Protein AF-A0A9P1BGG0-F1 (afdb_monomer_lite)

Organism: NCBI:txid2562237

Sequence (472 aa):
MGNLRSVQKAFEKIGHEAIVTNEASQIAGASKVILPGVGAFEDAMQELRRRDLVGPILETVESGKPMLGICLGLQLLFDVSYEDGKHEGLGVLSGEVVKFEVPEQFKVPHMGWNQVEIQGDVPLLKGLENETYFYFVHSYYVVPEDESVIATTTTYHKPFTSMIRRGNLYATQFHPEKSQRDGLKLLENFAALEAAGLLFKRLSKILACALALWQTSLFNFFSLIGVPCTMHIWPAIDLRDGRCVRLVQGDYGRETVFGDNPADMARRWVDEGATHLHLVDLDGARDGHLTNLESVRAIRKAVDVTVQLGGGIRDRDSIAQLLDLGLQRVILGTKALKEPEWFREVCREFPNQIVLGIDARDGFVATEGWLETSNRSAVEVAKENAAEPIAGIIYTDIATDGMLAGPNLAAMSEMQRAVDVPVIASGGVTTLEDIKQLAAVPMDGCIIGRALYDNKMKLSEALAVAREAAAS

Foldseek 3Di:
DDDPVLLQVLCVVLVHHDDDDLDLVVLVVDQEEEAEDDDDLQVVQVVCVVSVNLVSVVVCVVQLRQYEQEASRVQLLEQWEPGVHTDGHSNNFYWYKAFDDDPPVADPPPFAWFFKAFDPDDLLQVPPDHGQIFTAGHGIAIDGPDCVQQGIWTDDPHIGRQWGDDRSYIYGNTQLSRGPPSSSSSVSSSVPDHRPVVVVVVVVVVVVVVVPDDDDDDDDDPDDPDQLQLAAEAEEFEDDPQFGWDAQLLDPVRIDTLGNALLVVLVVLVVLPHQEYEYEDSVLQQPQADDNVVSLLSNLVNDDHAYEYEGNDQDPVRLVVSVVSPHQAYEDEQNCLVPVVVVLVSCVVVALRYEYEAEDEPQFGAHSSRPDTDPHGSLVVLLVCLPGRYVAYEYADSVQANVLAAFPLVSLLSNCVSHPHAYEYEGNDADLVSLLSSSVRSHNYYYDYPNCSVPSDRSNSNSVSSRVSSVD

pLDDT: mean 87.98, std 16.54, range [24.81, 98.75]

Radius of gyration: 26.18 Å; chains: 1; bounding box: 71×62×67 Å

Structure (mmCIF, N/CA/C/O backbone):
data_AF-A0A9P1BGG0-F1
#
_entry.id   AF-A0A9P1BGG0-F1
#
loop_
_atom_site.group_PDB
_atom_site.id
_atom_site.type_symbol
_atom_site.label_atom_id
_atom_site.label_alt_id
_atom_site.label_comp_id
_atom_site.label_asym_id
_atom_site.label_entity_id
_atom_site.label_seq_id
_atom_site.pdbx_PDB_ins_code
_atom_site.Cartn_x
_atom_site.Cartn_y
_atom_site.Cartn_z
_atom_site.occupancy
_atom_site.B_iso_or_equiv
_atom_site.auth_seq_id
_atom_site.auth_comp_id
_atom_site.auth_asym_id
_atom_site.auth_atom_id
_atom_site.pdbx_PDB_model_num
ATOM 1 N N . MET A 1 1 ? -24.405 4.433 -5.306 1.00 59.06 1 MET A N 1
ATOM 2 C CA . MET A 1 1 ? -23.153 5.014 -4.768 1.00 59.06 1 MET A CA 1
ATOM 3 C C . MET A 1 1 ? -21.954 4.320 -5.401 1.00 59.06 1 MET A C 1
ATOM 5 O O . MET A 1 1 ? -21.927 3.093 -5.418 1.00 59.06 1 MET A O 1
ATOM 9 N N . GLY A 1 2 ? -21.005 5.077 -5.961 1.00 60.12 2 GLY A N 1
ATOM 10 C CA . GLY A 1 2 ? -19.753 4.528 -6.507 1.00 60.12 2 GLY A CA 1
ATOM 11 C C . GLY A 1 2 ? -18.607 4.473 -5.484 1.00 60.12 2 GLY A C 1
ATOM 12 O O . GLY A 1 2 ? -18.791 4.808 -4.319 1.00 60.12 2 GLY A O 1
ATOM 13 N N . ASN A 1 3 ? -17.404 4.099 -5.939 1.00 70.06 3 ASN A N 1
ATOM 14 C CA . ASN A 1 3 ? -16.131 4.175 -5.193 1.00 70.06 3 ASN A CA 1
ATOM 15 C C . ASN A 1 3 ? -15.987 3.273 -3.940 1.00 70.06 3 ASN A C 1
ATOM 17 O O . ASN A 1 3 ? -15.011 3.385 -3.203 1.00 70.06 3 ASN A O 1
ATOM 21 N N . LEU A 1 4 ? -16.903 2.320 -3.742 1.00 85.44 4 LEU A N 1
ATOM 22 C CA . LEU A 1 4 ? -16.881 1.354 -2.630 1.00 85.44 4 LEU A CA 1
ATOM 23 C C . LEU A 1 4 ? -15.582 0.537 -2.579 1.00 85.44 4 LEU A C 1
ATOM 25 O O . LEU A 1 4 ? -14.990 0.354 -1.520 1.00 85.44 4 LEU A O 1
ATOM 29 N N . ARG A 1 5 ? -15.113 0.086 -3.749 1.00 86.00 5 ARG A N 1
ATOM 30 C CA . ARG A 1 5 ? -13.937 -0.783 -3.863 1.00 86.00 5 ARG A CA 1
ATOM 31 C C . ARG A 1 5 ? -12.637 -0.076 -3.484 1.00 86.00 5 ARG A C 1
ATOM 33 O O . ARG A 1 5 ? -11.769 -0.717 -2.912 1.00 86.00 5 ARG A O 1
ATOM 40 N N . SER A 1 6 ? -12.501 1.218 -3.773 1.00 88.69 6 SER A N 1
ATOM 41 C CA . SER A 1 6 ? -11.302 1.988 -3.408 1.00 88.69 6 SER A CA 1
ATOM 42 C C . SER A 1 6 ? -11.181 2.123 -1.895 1.00 88.69 6 SER A C 1
ATOM 44 O O . SER A 1 6 ? -10.108 1.916 -1.343 1.00 88.69 6 SER A O 1
ATOM 46 N N . VAL A 1 7 ? -12.300 2.402 -1.220 1.00 93.44 7 VAL A N 1
ATOM 47 C CA . VAL A 1 7 ? -12.353 2.481 0.244 1.00 93.44 7 VAL A CA 1
ATOM 48 C C . VAL A 1 7 ? -12.085 1.108 0.858 1.00 93.44 7 VAL A C 1
ATOM 50 O O . VAL A 1 7 ? -11.233 0.996 1.731 1.00 93.44 7 VAL A O 1
ATOM 53 N N . GLN A 1 8 ? -12.734 0.054 0.352 1.00 93.94 8 GLN A N 1
ATOM 54 C CA . GLN A 1 8 ? -12.480 -1.323 0.785 1.00 93.94 8 GLN A CA 1
ATOM 55 C C . GLN A 1 8 ? -10.992 -1.683 0.665 1.00 93.94 8 GLN A C 1
ATOM 57 O O . GLN A 1 8 ? -10.371 -2.084 1.645 1.00 93.94 8 GLN A O 1
ATOM 62 N N . LYS A 1 9 ? -10.398 -1.452 -0.512 1.00 90.31 9 LYS A N 1
ATOM 63 C CA . LYS A 1 9 ? -8.980 -1.720 -0.778 1.00 90.31 9 LYS A CA 1
ATOM 64 C C . LYS A 1 9 ? -8.048 -0.879 0.090 1.00 90.31 9 LYS A C 1
ATOM 66 O O . LYS A 1 9 ? -6.979 -1.356 0.450 1.00 90.31 9 LYS A O 1
ATOM 71 N N . ALA A 1 10 ? -8.434 0.346 0.442 1.00 92.75 10 ALA A N 1
ATOM 72 C CA . ALA A 1 10 ? -7.648 1.172 1.347 1.00 92.75 10 ALA A CA 1
ATOM 73 C C . ALA A 1 10 ? -7.601 0.581 2.763 1.00 92.75 10 ALA A C 1
ATOM 75 O O . ALA A 1 10 ? -6.522 0.552 3.342 1.00 92.75 10 ALA A O 1
ATOM 76 N N . PHE A 1 11 ? -8.714 0.043 3.278 1.00 93.38 11 PHE A N 1
ATOM 77 C CA . PHE A 1 11 ? -8.737 -0.671 4.564 1.00 93.38 11 PHE A CA 1
ATOM 78 C C . PHE A 1 11 ? -7.991 -2.006 4.514 1.00 93.38 11 PHE A C 1
ATOM 80 O O . PHE A 1 11 ? -7.206 -2.295 5.415 1.00 93.38 11 PHE A O 1
ATOM 87 N N . GLU A 1 12 ? -8.150 -2.773 3.434 1.00 90.38 12 GLU A N 1
ATOM 88 C CA . GLU A 1 12 ? -7.375 -4.003 3.224 1.00 90.38 12 GLU A CA 1
ATOM 89 C C . GLU A 1 12 ? -5.866 -3.708 3.210 1.00 90.38 12 GLU A C 1
ATOM 91 O O . GLU A 1 12 ? -5.085 -4.423 3.836 1.00 90.38 12 GLU A O 1
ATOM 96 N N . LYS A 1 13 ? -5.456 -2.603 2.570 1.00 87.25 13 LYS A N 1
ATOM 97 C CA . LYS A 1 13 ? -4.058 -2.154 2.513 1.00 87.25 13 LYS A CA 1
ATOM 98 C C . LYS A 1 13 ? -3.472 -1.828 3.889 1.00 87.25 13 LYS A C 1
ATOM 100 O O . LYS A 1 13 ? -2.283 -2.051 4.089 1.00 87.25 13 LYS A O 1
ATOM 105 N N . ILE A 1 14 ? -4.278 -1.324 4.822 1.00 91.50 14 ILE A N 1
ATOM 106 C CA . ILE A 1 14 ? -3.853 -1.033 6.204 1.00 91.50 14 ILE A CA 1
ATOM 107 C C . ILE A 1 14 ? -4.127 -2.206 7.161 1.00 91.50 14 ILE A C 1
ATOM 109 O O . ILE A 1 14 ? -4.128 -2.029 8.375 1.00 91.50 14 ILE A O 1
ATOM 113 N N . GLY A 1 15 ? -4.361 -3.413 6.629 1.00 91.44 15 GLY A N 1
ATOM 114 C CA . GLY A 1 15 ? -4.459 -4.645 7.416 1.00 91.44 15 GLY A CA 1
ATOM 115 C C . GLY A 1 15 ? -5.816 -4.887 8.078 1.00 91.44 15 GLY A C 1
ATOM 116 O O . GLY A 1 15 ? -5.904 -5.681 9.015 1.00 91.44 15 GLY A O 1
ATOM 117 N N . HIS A 1 16 ? -6.875 -4.225 7.611 1.00 90.81 16 HIS A N 1
ATOM 118 C CA . HIS A 1 16 ? -8.222 -4.372 8.151 1.00 90.81 16 HIS A CA 1
ATOM 119 C C . HIS A 1 16 ? -9.175 -4.992 7.127 1.00 90.81 16 HIS A C 1
ATOM 121 O O . HIS A 1 16 ? -9.277 -4.540 5.989 1.00 90.81 16 HIS A O 1
ATOM 127 N N . GLU A 1 17 ? -9.921 -6.013 7.551 1.00 89.94 17 GLU A N 1
ATOM 128 C CA . GLU A 1 17 ? -11.008 -6.568 6.747 1.00 89.94 17 GLU A CA 1
ATOM 129 C C . GLU A 1 17 ? -12.118 -5.522 6.580 1.00 89.94 17 GLU A C 1
ATOM 131 O O . GLU A 1 17 ? -12.617 -4.956 7.557 1.00 89.94 17 GLU A O 1
ATOM 136 N N . ALA A 1 18 ? -12.516 -5.278 5.332 1.00 93.12 18 ALA A N 1
ATOM 137 C CA . ALA A 1 18 ? -13.621 -4.397 4.991 1.00 93.12 18 ALA A CA 1
ATOM 138 C C . ALA A 1 18 ? -14.639 -5.153 4.134 1.00 93.12 18 ALA A C 1
ATOM 140 O O . ALA A 1 18 ? -14.326 -5.658 3.055 1.00 93.12 18 ALA A O 1
ATOM 141 N N . ILE A 1 19 ? -15.880 -5.206 4.614 1.00 94.75 19 ILE A N 1
ATOM 142 C CA . ILE A 1 19 ? -16.985 -5.887 3.939 1.00 94.75 19 ILE A CA 1
ATOM 143 C C . ILE A 1 19 ? -17.879 -4.827 3.298 1.00 94.75 19 ILE A C 1
ATOM 145 O O . ILE A 1 19 ? -18.441 -3.974 3.986 1.00 94.75 19 ILE A O 1
ATOM 149 N N . VAL A 1 20 ? -18.033 -4.890 1.975 1.00 94.81 20 VAL A N 1
ATOM 150 C CA . VAL A 1 20 ? -19.034 -4.091 1.260 1.00 94.81 20 VAL A CA 1
ATOM 151 C C . VAL A 1 20 ? -20.377 -4.801 1.374 1.00 94.81 20 VAL A C 1
ATOM 153 O O . VAL A 1 20 ? -20.523 -5.923 0.895 1.00 94.81 20 VAL A O 1
ATOM 156 N N . THR A 1 21 ? -21.357 -4.148 1.994 1.00 93.88 21 THR A N 1
ATOM 157 C CA . THR A 1 21 ? -22.664 -4.747 2.271 1.00 93.88 21 THR A CA 1
ATOM 158 C C . THR A 1 21 ? -23.818 -3.783 2.010 1.00 93.88 21 THR A C 1
ATOM 160 O O . THR A 1 21 ? -23.676 -2.564 2.090 1.00 93.88 21 THR A O 1
ATOM 163 N N . ASN A 1 22 ? -24.974 -4.356 1.689 1.00 91.88 22 ASN A N 1
ATOM 164 C CA . ASN A 1 22 ? -26.286 -3.719 1.687 1.00 91.88 22 ASN A CA 1
ATOM 165 C C . ASN A 1 22 ? -27.268 -4.436 2.635 1.00 91.88 22 ASN A C 1
ATOM 167 O O . ASN A 1 22 ? -28.476 -4.287 2.471 1.00 91.88 22 ASN A O 1
ATOM 171 N N . GLU A 1 23 ? -26.765 -5.225 3.586 1.00 94.19 23 GLU A N 1
ATOM 172 C CA . GLU A 1 23 ? -27.562 -5.970 4.559 1.00 94.19 23 GLU A CA 1
ATOM 173 C C . GLU A 1 23 ? -27.550 -5.271 5.926 1.00 94.19 23 GLU A C 1
ATOM 175 O O . GLU A 1 23 ? -26.500 -5.097 6.549 1.00 94.19 23 GLU A O 1
ATOM 180 N N . ALA A 1 24 ? -28.735 -4.921 6.436 1.00 90.62 24 ALA A N 1
ATOM 181 C CA . ALA A 1 24 ? -28.901 -4.265 7.736 1.00 90.62 24 ALA A CA 1
ATOM 182 C C . ALA A 1 24 ? -28.260 -5.050 8.898 1.00 90.62 24 ALA A C 1
ATOM 184 O O . ALA A 1 24 ? -27.624 -4.467 9.775 1.00 90.62 24 ALA A O 1
ATOM 185 N N . SER A 1 25 ? -28.369 -6.382 8.882 1.00 91.06 25 SER A N 1
ATOM 186 C CA . SER A 1 25 ? -27.780 -7.274 9.891 1.00 91.06 25 SER A CA 1
ATOM 187 C C . SER A 1 25 ? -26.252 -7.183 9.940 1.00 91.06 25 SER A C 1
ATOM 189 O O . SER A 1 25 ? -25.670 -7.176 11.027 1.00 91.06 25 SER A O 1
ATOM 191 N N . GLN A 1 26 ? -25.595 -7.078 8.782 1.00 93.00 26 GLN A N 1
ATOM 192 C CA . GLN A 1 26 ? -24.141 -6.945 8.703 1.00 93.00 26 GLN A CA 1
ATOM 193 C C . GLN A 1 26 ? -23.685 -5.566 9.193 1.00 93.00 26 GLN A C 1
ATOM 195 O O . GLN A 1 26 ? -22.709 -5.481 9.938 1.00 93.00 26 GLN A O 1
ATOM 200 N N . ILE A 1 27 ? -24.429 -4.501 8.871 1.00 93.50 27 ILE A N 1
ATOM 201 C CA . ILE A 1 27 ? -24.170 -3.144 9.389 1.00 93.50 27 ILE A CA 1
ATOM 202 C C . ILE A 1 27 ? -24.304 -3.119 10.919 1.00 93.50 27 ILE A C 1
ATOM 204 O O . ILE A 1 27 ? -23.426 -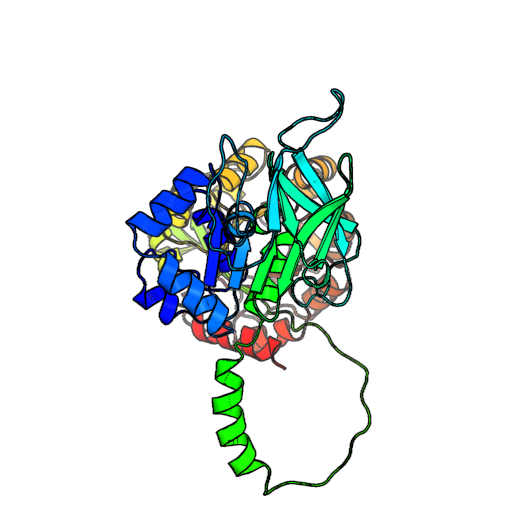2.609 11.625 1.00 93.50 27 ILE A O 1
ATOM 208 N N . ALA A 1 28 ? -25.364 -3.731 11.451 1.00 88.06 28 ALA A N 1
ATOM 209 C CA . ALA A 1 28 ? -25.591 -3.835 12.888 1.00 88.06 28 ALA A CA 1
ATOM 210 C C . ALA A 1 28 ? -24.469 -4.619 13.593 1.00 88.06 28 ALA A C 1
ATOM 212 O O . ALA A 1 28 ? -23.990 -4.190 14.647 1.00 88.06 28 ALA A O 1
ATOM 213 N N . GLY A 1 29 ? -23.996 -5.715 12.990 1.00 90.31 29 GLY A N 1
ATOM 214 C CA . GLY A 1 29 ? -22.916 -6.553 13.520 1.00 90.31 29 GLY A CA 1
ATOM 215 C C . GLY A 1 29 ? -21.503 -5.971 13.381 1.00 90.31 29 GLY A C 1
ATOM 216 O O . GLY A 1 29 ? -20.601 -6.398 14.101 1.00 90.31 29 GLY A O 1
ATOM 217 N N . ALA A 1 30 ? -21.294 -4.994 12.494 1.00 94.06 30 ALA A N 1
ATOM 218 C CA . ALA A 1 30 ? -19.974 -4.421 12.245 1.00 94.06 30 ALA A CA 1
ATOM 219 C C . ALA A 1 30 ? -19.423 -3.672 13.471 1.00 94.06 30 ALA A C 1
ATOM 221 O O . ALA A 1 30 ? -20.166 -3.013 14.201 1.00 94.06 30 ALA A O 1
ATOM 222 N N . SER A 1 31 ? -18.106 -3.727 13.682 1.00 93.00 31 SER A N 1
ATOM 223 C CA . SER A 1 31 ? -17.429 -2.990 14.761 1.00 93.00 31 SER A CA 1
ATOM 224 C C . SER A 1 31 ? -17.292 -1.493 14.465 1.00 93.00 31 SER A C 1
ATOM 226 O O . SER A 1 31 ? -17.242 -0.682 15.391 1.00 93.00 31 SER A O 1
ATOM 228 N N . LYS A 1 32 ? -17.242 -1.140 13.178 1.00 96.19 32 LYS A N 1
ATOM 229 C CA . LYS A 1 32 ? -17.175 0.215 12.626 1.00 96.19 32 LYS A CA 1
ATOM 230 C C . LYS A 1 32 ? -17.948 0.240 11.313 1.00 96.19 32 LYS A C 1
ATOM 232 O O . LYS A 1 32 ? -18.015 -0.781 10.631 1.00 96.19 32 LYS A O 1
ATOM 237 N N . VAL A 1 33 ? -18.517 1.386 10.959 1.00 97.31 33 VAL A N 1
ATOM 238 C CA . VAL A 1 33 ? -19.293 1.541 9.720 1.00 97.31 33 VAL A CA 1
ATOM 239 C C . VAL A 1 33 ? -18.732 2.689 8.904 1.00 97.31 33 VAL A C 1
ATOM 241 O O . VAL A 1 33 ? -18.331 3.719 9.438 1.00 97.31 33 VAL A O 1
ATOM 244 N N . ILE A 1 34 ? -18.701 2.514 7.591 1.00 97.56 34 ILE A N 1
ATOM 245 C CA . ILE A 1 34 ? -18.269 3.551 6.664 1.00 97.56 34 ILE A CA 1
ATOM 246 C C . ILE A 1 34 ? -19.426 3.789 5.709 1.00 97.56 34 ILE A C 1
ATOM 248 O O . ILE A 1 34 ? -19.945 2.842 5.120 1.00 97.56 34 ILE A O 1
ATOM 252 N N . LEU A 1 35 ? -19.816 5.051 5.555 1.00 96.81 35 LEU A N 1
ATOM 253 C CA . LEU A 1 35 ? -20.754 5.506 4.540 1.00 96.81 35 LEU A CA 1
ATOM 254 C C . LEU A 1 35 ? -19.956 6.246 3.461 1.00 96.81 35 LEU A C 1
ATOM 256 O O . LEU A 1 35 ? -19.772 7.458 3.550 1.00 96.81 35 LEU A O 1
ATOM 260 N N . PRO A 1 36 ? -19.402 5.544 2.464 1.00 93.81 36 PRO A N 1
ATOM 261 C CA . PRO A 1 36 ? -18.744 6.193 1.342 1.00 93.81 36 PRO A CA 1
ATOM 262 C C . PRO A 1 36 ? -19.756 6.564 0.256 1.00 93.81 36 PRO A C 1
ATOM 264 O O . PRO A 1 36 ? -20.757 5.874 0.053 1.00 93.81 36 PRO A O 1
ATOM 267 N N . GLY A 1 37 ? -19.456 7.593 -0.534 1.00 84.62 37 GLY A N 1
ATOM 268 C CA . GLY A 1 37 ? -20.216 7.817 -1.754 1.00 84.62 37 GLY A CA 1
ATOM 269 C C . GLY A 1 37 ? -19.571 8.790 -2.730 1.00 84.62 37 GLY A C 1
ATOM 270 O O . GLY A 1 37 ? -18.868 9.724 -2.355 1.00 84.62 37 GLY A O 1
ATOM 271 N N . VAL A 1 38 ? -19.862 8.547 -4.005 1.00 82.25 38 VAL A N 1
ATOM 272 C CA . VAL A 1 38 ? -19.695 9.482 -5.122 1.00 82.25 38 VAL A CA 1
ATOM 273 C C . VAL A 1 38 ? -20.960 9.420 -5.976 1.00 82.25 38 VAL A C 1
ATOM 275 O O . VAL A 1 38 ? -21.599 8.358 -6.037 1.00 82.25 38 VAL A O 1
ATOM 278 N N . GLY A 1 39 ? -21.280 10.521 -6.649 1.00 85.19 39 GLY A N 1
ATOM 279 C CA . GLY A 1 39 ? -22.485 10.676 -7.467 1.00 85.19 39 GLY A CA 1
ATOM 280 C C . GLY A 1 39 ? -23.428 11.734 -6.898 1.00 85.19 39 GLY A C 1
ATOM 281 O O . GLY A 1 39 ? -23.030 12.472 -6.001 1.00 85.19 39 GLY A O 1
ATOM 282 N N . ALA A 1 40 ? -24.649 11.778 -7.430 1.00 91.19 40 ALA A N 1
ATOM 283 C CA . ALA A 1 40 ? -25.663 12.751 -7.044 1.00 91.19 40 ALA A CA 1
ATOM 284 C C . ALA A 1 40 ? -26.311 12.419 -5.688 1.00 91.19 40 ALA A C 1
ATOM 286 O O . ALA A 1 40 ? -26.548 11.250 -5.353 1.00 91.19 40 ALA A O 1
ATOM 287 N N . PHE A 1 41 ? -26.627 13.462 -4.928 1.00 95.69 41 PHE A N 1
ATOM 288 C CA . PHE A 1 41 ? -27.236 13.408 -3.606 1.00 95.69 41 PHE A CA 1
ATOM 289 C C . PHE A 1 41 ? -28.611 12.751 -3.618 1.00 95.69 41 PHE A C 1
ATOM 291 O O . PHE A 1 41 ? -28.860 11.838 -2.825 1.00 95.69 41 PHE A O 1
ATOM 298 N N . GLU A 1 42 ? -29.491 13.174 -4.527 1.00 95.56 42 GLU A N 1
ATOM 299 C CA . GLU A 1 42 ? -30.841 12.623 -4.624 1.00 95.56 42 GLU A CA 1
ATOM 300 C C . GLU A 1 42 ? -30.810 11.116 -4.903 1.00 95.56 42 GLU A C 1
ATOM 302 O O . GLU A 1 42 ? -31.401 10.342 -4.147 1.00 95.56 42 GLU A O 1
ATOM 307 N N . ASP A 1 43 ? -30.069 10.693 -5.931 1.00 94.12 43 ASP A N 1
ATOM 308 C CA . ASP A 1 43 ? -29.939 9.283 -6.315 1.00 94.12 43 ASP A CA 1
ATOM 309 C C . ASP A 1 43 ? -29.435 8.424 -5.149 1.00 94.12 43 ASP A C 1
ATOM 311 O O . ASP A 1 43 ? -29.902 7.305 -4.919 1.00 94.12 43 ASP A O 1
ATOM 315 N N . ALA A 1 44 ? -28.472 8.945 -4.385 1.00 95.00 44 ALA A N 1
ATOM 316 C CA . ALA A 1 44 ? -27.925 8.259 -3.227 1.00 95.00 44 ALA A CA 1
ATOM 317 C C . ALA A 1 44 ? -28.951 8.119 -2.092 1.00 95.00 44 ALA A C 1
ATOM 319 O O . ALA A 1 44 ? -29.091 7.020 -1.548 1.00 95.00 44 ALA A O 1
ATOM 320 N N . MET A 1 45 ? -29.701 9.177 -1.767 1.00 96.81 45 MET A N 1
ATOM 321 C CA . MET A 1 45 ? -30.772 9.116 -0.763 1.00 96.81 45 MET A CA 1
ATOM 322 C C . MET A 1 45 ? -31.920 8.200 -1.191 1.00 96.81 45 MET A C 1
ATOM 324 O O . MET A 1 45 ? -32.414 7.412 -0.379 1.00 96.81 45 MET A O 1
ATOM 328 N N . GLN A 1 46 ? -32.334 8.258 -2.460 1.00 95.38 46 GLN A N 1
ATOM 329 C CA . GLN A 1 46 ? -33.350 7.358 -3.005 1.00 95.38 46 GLN A CA 1
ATOM 330 C C . GLN A 1 46 ? -32.895 5.898 -2.910 1.00 95.38 46 GLN A C 1
ATOM 332 O O . GLN A 1 46 ? -33.669 5.042 -2.482 1.00 95.38 46 GLN A O 1
ATOM 337 N N . GLU A 1 47 ? -31.630 5.610 -3.223 1.00 94.75 47 GLU A N 1
ATOM 338 C CA . GLU A 1 47 ? -31.091 4.254 -3.146 1.00 94.75 47 GLU A CA 1
ATOM 339 C C . GLU A 1 47 ? -30.975 3.743 -1.701 1.00 94.75 47 GLU A C 1
ATOM 341 O O . GLU A 1 47 ? -31.275 2.573 -1.449 1.00 94.75 47 GLU A O 1
ATOM 346 N N . LEU A 1 48 ? -30.606 4.600 -0.738 1.00 95.44 48 LEU A N 1
ATOM 347 C CA . LEU A 1 48 ? -30.619 4.245 0.688 1.00 95.44 48 LEU A CA 1
ATOM 348 C C . LEU A 1 48 ? -32.027 3.898 1.173 1.00 95.44 48 LEU A C 1
ATOM 350 O O . LEU A 1 48 ? -32.203 2.890 1.855 1.00 95.44 48 LEU A O 1
ATOM 354 N N . ARG A 1 49 ? -33.031 4.699 0.794 1.00 95.62 49 ARG A N 1
ATOM 355 C CA . ARG A 1 49 ? -34.441 4.443 1.128 1.00 95.62 49 ARG A CA 1
ATOM 356 C C . ARG A 1 49 ? -34.939 3.159 0.467 1.00 95.62 49 ARG A C 1
ATOM 358 O O . ARG A 1 49 ? -35.542 2.323 1.129 1.00 95.62 49 ARG A O 1
ATOM 365 N N . ARG A 1 50 ? -34.632 2.957 -0.818 1.00 96.06 50 ARG A N 1
ATOM 366 C CA . ARG A 1 50 ? -35.039 1.769 -1.586 1.00 96.06 50 ARG A CA 1
ATOM 367 C C . ARG A 1 50 ? -34.469 0.471 -1.010 1.00 96.06 50 ARG A C 1
ATOM 369 O O . ARG A 1 50 ? -35.107 -0.572 -1.128 1.00 96.06 50 ARG A O 1
ATOM 376 N N . ARG A 1 51 ? -33.268 0.522 -0.429 1.00 93.38 51 ARG A N 1
ATOM 377 C CA . ARG A 1 51 ? -32.599 -0.627 0.204 1.00 93.38 51 ARG A CA 1
ATOM 378 C C . ARG A 1 51 ? -32.869 -0.756 1.702 1.00 93.38 51 ARG A C 1
ATOM 380 O O . ARG A 1 51 ? -32.293 -1.647 2.313 1.00 93.38 51 ARG A O 1
ATOM 387 N N . ASP A 1 52 ? -33.699 0.116 2.271 1.00 94.81 52 ASP A N 1
ATOM 388 C CA . ASP A 1 52 ? -33.991 0.157 3.707 1.00 94.81 52 ASP A CA 1
ATOM 389 C C . ASP A 1 52 ? -32.730 0.307 4.585 1.00 94.81 52 ASP A C 1
ATOM 391 O O . ASP A 1 52 ? -32.568 -0.310 5.634 1.00 94.81 52 ASP A O 1
ATOM 395 N N . LEU A 1 53 ? -31.782 1.129 4.121 1.00 96.19 53 LEU A N 1
ATOM 396 C CA . LEU A 1 53 ? -30.496 1.358 4.791 1.00 96.19 53 LEU A CA 1
ATOM 397 C C . LEU A 1 53 ? -30.477 2.617 5.664 1.00 96.19 53 LEU A C 1
ATOM 399 O O . LEU A 1 53 ? -29.534 2.802 6.429 1.00 96.19 53 LEU A O 1
ATOM 403 N N . VAL A 1 54 ? -31.510 3.463 5.593 1.00 97.25 54 VAL A N 1
ATOM 404 C CA . VAL A 1 54 ? -31.607 4.685 6.413 1.00 97.25 54 VAL A CA 1
ATOM 405 C C . VAL A 1 54 ? -31.638 4.339 7.904 1.00 97.25 54 VAL A C 1
ATOM 407 O O . VAL A 1 54 ? -30.811 4.850 8.653 1.00 97.25 54 VAL A O 1
ATOM 410 N N . GLY A 1 55 ? -32.524 3.428 8.324 1.00 94.81 55 GLY A N 1
ATOM 411 C CA . GLY A 1 55 ? -32.627 2.987 9.721 1.00 94.81 55 GLY A CA 1
ATOM 412 C C . GLY A 1 55 ? -31.300 2.457 10.284 1.00 94.81 55 GLY A C 1
ATOM 413 O O . GLY A 1 55 ? -30.795 3.029 11.247 1.00 94.81 55 GLY A O 1
ATOM 414 N N . PRO A 1 56 ? -30.660 1.457 9.644 1.00 96.88 56 PRO A N 1
ATOM 415 C CA . PRO A 1 56 ? -29.365 0.926 10.084 1.00 96.88 56 PRO A CA 1
ATOM 416 C C . PRO A 1 56 ? -28.244 1.972 10.208 1.00 96.88 56 PRO A C 1
ATOM 418 O O . PRO A 1 56 ? -27.367 1.852 11.071 1.00 96.88 56 PRO A O 1
ATOM 421 N N . ILE A 1 57 ? -28.246 2.998 9.349 1.00 96.31 57 ILE A N 1
ATOM 422 C CA . ILE A 1 57 ? -27.285 4.105 9.424 1.00 96.31 57 ILE A CA 1
ATOM 423 C C . ILE A 1 57 ? -27.569 4.983 10.648 1.00 96.31 57 ILE A C 1
ATOM 425 O O . ILE A 1 57 ? -26.645 5.270 11.411 1.00 96.31 57 ILE A O 1
ATOM 429 N N . LEU A 1 58 ? -28.827 5.376 10.863 1.00 95.94 58 LEU A N 1
ATOM 430 C CA . LEU A 1 58 ? -29.221 6.189 12.018 1.00 95.94 58 LEU A CA 1
ATOM 431 C C . LEU A 1 58 ? -28.941 5.458 13.338 1.00 95.94 58 LEU A C 1
ATOM 433 O O . LEU A 1 58 ? -28.278 6.012 14.213 1.00 95.94 58 LEU A O 1
ATOM 437 N N . GLU A 1 59 ? -29.312 4.180 13.433 1.00 92.50 59 GLU A N 1
ATOM 438 C CA . GLU A 1 59 ? -29.020 3.325 14.592 1.00 92.50 59 GLU A CA 1
ATOM 439 C C . GLU A 1 59 ? -27.514 3.226 14.871 1.00 92.50 59 GLU A C 1
ATOM 441 O O . GLU A 1 59 ? -27.071 3.218 16.023 1.00 92.50 59 GLU A O 1
ATOM 446 N N . THR A 1 60 ? -26.693 3.181 13.817 1.00 94.81 60 THR A N 1
ATOM 447 C CA . THR A 1 60 ? -25.235 3.175 13.960 1.00 94.81 60 THR A CA 1
ATOM 448 C C . THR A 1 60 ? -24.735 4.458 14.618 1.00 94.81 60 THR A C 1
ATOM 450 O O . THR A 1 60 ? -23.950 4.375 15.568 1.00 94.81 60 THR A O 1
ATOM 453 N N . VAL A 1 61 ? -25.214 5.622 14.168 1.00 92.62 61 VAL A N 1
ATOM 454 C CA . VAL A 1 61 ? -24.857 6.917 14.765 1.00 92.62 61 VAL A CA 1
ATOM 455 C C . VAL A 1 61 ? -25.315 6.986 16.223 1.00 92.62 61 VAL A C 1
ATOM 457 O O . VAL A 1 61 ? -24.517 7.323 17.099 1.00 92.62 61 VAL A O 1
ATOM 460 N N . GLU A 1 62 ? -26.568 6.622 16.496 1.00 89.69 62 GLU A N 1
ATOM 461 C CA . GLU A 1 62 ? -27.162 6.660 17.838 1.00 89.69 62 GLU A CA 1
ATOM 462 C C . GLU A 1 62 ? -26.452 5.726 18.825 1.00 89.69 62 GLU A C 1
ATOM 464 O O . GLU A 1 62 ? -26.253 6.078 19.988 1.00 89.69 62 GLU A O 1
ATOM 469 N N . SER A 1 63 ? -25.998 4.556 18.363 1.00 91.06 63 SER A N 1
ATOM 470 C CA . SER A 1 63 ? -25.275 3.593 19.203 1.00 91.06 63 SER A CA 1
ATOM 471 C C . SER A 1 63 ? -23.891 4.077 19.663 1.00 91.06 63 SER A C 1
ATOM 473 O O . SER A 1 63 ? -23.265 3.446 20.520 1.00 91.06 63 SER A O 1
ATOM 475 N N . GLY A 1 64 ? -23.369 5.160 19.074 1.00 89.88 64 GLY A N 1
ATOM 476 C CA . GLY A 1 64 ? -22.006 5.635 19.311 1.00 89.88 64 GLY A CA 1
ATOM 477 C C . GLY A 1 64 ? -20.928 4.717 18.724 1.00 89.88 64 GLY A C 1
ATOM 478 O O . GLY A 1 64 ? -19.756 4.828 19.098 1.00 89.88 64 GLY A O 1
ATOM 479 N N . LYS A 1 65 ? -21.292 3.797 17.824 1.00 93.38 65 LYS A N 1
ATOM 480 C CA . LYS A 1 65 ? -20.340 2.992 17.054 1.00 93.38 65 LYS A CA 1
ATOM 481 C C . LYS A 1 65 ? -19.518 3.917 16.139 1.00 93.38 65 LYS A C 1
ATOM 483 O O . LYS A 1 65 ? -20.100 4.818 15.536 1.00 93.38 65 LYS A O 1
ATOM 488 N N . PRO A 1 66 ? -18.187 3.724 16.012 1.00 97.75 66 PRO A N 1
ATOM 489 C CA . PRO A 1 66 ? -17.382 4.543 15.113 1.00 97.75 66 PRO A CA 1
ATOM 490 C C . PRO A 1 66 ? -17.916 4.508 13.682 1.00 97.75 66 PRO A C 1
ATOM 492 O O . PRO A 1 66 ? -18.057 3.430 13.092 1.00 97.75 66 PRO A O 1
ATOM 495 N N . MET A 1 67 ? -18.199 5.694 13.142 1.00 97.88 67 MET A N 1
ATOM 496 C CA . MET A 1 67 ? -18.727 5.869 11.796 1.00 97.88 67 MET A CA 1
ATOM 497 C C . MET A 1 67 ? -17.906 6.892 11.011 1.00 97.88 67 MET A C 1
ATOM 499 O O . MET A 1 67 ? -17.578 7.951 11.546 1.00 97.88 67 MET A O 1
ATOM 503 N N . LEU A 1 68 ? -17.597 6.577 9.749 1.00 98.50 68 LEU A N 1
ATOM 504 C CA . LEU A 1 68 ? -16.901 7.470 8.820 1.00 98.50 68 LEU A CA 1
ATOM 505 C C . LEU A 1 68 ? -17.737 7.738 7.560 1.00 98.50 68 LEU A C 1
ATOM 507 O O . LEU A 1 68 ? -17.994 6.820 6.784 1.00 98.50 68 LEU A O 1
ATOM 511 N N . GLY A 1 69 ? -18.131 8.989 7.325 1.00 98.25 69 GLY A N 1
ATOM 512 C CA . GLY A 1 69 ? -18.693 9.446 6.048 1.00 98.25 69 GLY A CA 1
ATOM 513 C C . GLY A 1 69 ? -17.600 9.942 5.094 1.00 98.25 69 GLY A C 1
ATOM 514 O O . GLY A 1 69 ? -16.722 10.687 5.518 1.00 98.25 69 GLY A O 1
ATOM 515 N N . ILE A 1 70 ? -17.634 9.563 3.813 1.00 98.31 70 ILE A N 1
ATOM 516 C CA . ILE A 1 70 ? -16.634 10.018 2.821 1.00 98.31 70 ILE A CA 1
ATOM 517 C C . ILE A 1 70 ? -17.322 10.691 1.632 1.00 98.31 70 ILE A C 1
ATOM 519 O O . ILE A 1 70 ? -18.148 10.065 0.960 1.00 98.31 70 ILE A O 1
ATOM 523 N N . CYS A 1 71 ? -16.923 11.934 1.346 1.00 96.88 71 CYS A N 1
ATOM 524 C CA . CYS A 1 71 ? -17.396 12.786 0.255 1.00 96.88 71 CYS A CA 1
ATOM 525 C C . CYS A 1 71 ? -18.922 12.924 0.245 1.00 96.88 71 CYS A C 1
ATOM 527 O O . CYS A 1 71 ? -19.468 13.637 1.085 1.00 96.88 71 CYS A O 1
ATOM 529 N N . LEU A 1 72 ? -19.637 12.204 -0.624 1.00 96.88 72 LEU A N 1
ATOM 530 C CA . LEU A 1 72 ? -21.099 12.211 -0.600 1.00 96.88 72 LEU A CA 1
ATOM 531 C C . LEU A 1 72 ? -21.633 11.692 0.740 1.00 96.88 72 LEU A C 1
ATOM 533 O O . LEU A 1 72 ? -22.624 12.192 1.249 1.00 96.88 72 LEU A O 1
ATOM 537 N N . GLY A 1 73 ? -20.936 10.742 1.364 1.00 97.69 73 GLY A N 1
ATOM 538 C CA . GLY A 1 73 ? -21.288 10.246 2.689 1.00 97.69 73 GLY A CA 1
ATOM 539 C C . GLY A 1 73 ? -21.248 11.302 3.791 1.00 97.69 73 GLY A C 1
ATOM 540 O O . GLY A 1 73 ? -22.032 11.200 4.725 1.00 97.69 73 GLY A O 1
ATOM 541 N N . LEU A 1 74 ? -20.383 12.320 3.681 1.00 98.44 74 LEU A N 1
ATOM 542 C CA . LEU A 1 74 ? -20.428 13.495 4.559 1.00 98.44 74 LEU A CA 1
ATOM 543 C C . LEU A 1 74 ? -21.711 14.290 4.309 1.00 98.44 74 LEU A C 1
ATOM 545 O O . LEU A 1 74 ? -22.426 14.618 5.248 1.00 98.44 74 LEU A O 1
ATOM 549 N N . GLN A 1 75 ? -21.995 14.585 3.043 1.00 98.38 75 GLN A N 1
ATOM 550 C CA . GLN A 1 75 ? -23.116 15.432 2.643 1.00 98.38 75 GLN A CA 1
ATOM 551 C C . GLN A 1 75 ? -24.460 14.825 3.059 1.00 98.38 75 GLN A C 1
ATOM 553 O O . GLN A 1 75 ? -25.299 15.526 3.615 1.00 98.38 75 GLN A O 1
ATOM 558 N N . LEU A 1 76 ? -24.642 13.513 2.868 1.00 98.31 76 LEU A N 1
ATOM 559 C CA . LEU A 1 76 ? -25.878 12.800 3.215 1.00 98.31 76 LEU A CA 1
ATOM 560 C C . LEU A 1 76 ? -26.236 12.892 4.707 1.00 98.31 76 LEU A C 1
ATOM 562 O O . LEU A 1 76 ? -27.395 12.687 5.046 1.00 98.31 76 LEU A O 1
ATOM 566 N N . LEU A 1 77 ? -25.281 13.186 5.599 1.00 98.44 77 LEU A N 1
ATOM 567 C CA . LEU A 1 77 ? -25.535 13.311 7.040 1.00 98.44 77 LEU A CA 1
ATOM 568 C C . LEU A 1 77 ? -26.310 14.585 7.415 1.00 98.44 77 LEU A C 1
ATOM 570 O O . LEU A 1 77 ? -26.827 14.652 8.528 1.00 98.44 77 LEU A O 1
ATOM 574 N N . PHE A 1 78 ? -26.385 15.576 6.528 1.00 98.50 78 PHE A N 1
ATOM 575 C CA . PHE A 1 78 ? -27.042 16.857 6.796 1.00 98.50 78 PHE A CA 1
ATOM 576 C C . PHE A 1 78 ? -28.550 16.813 6.518 1.00 98.50 78 PHE A C 1
ATOM 578 O O . PHE A 1 78 ? -29.062 15.833 5.967 1.00 98.50 78 PHE A O 1
ATOM 585 N N . ASP A 1 79 ? -29.273 17.861 6.918 1.00 97.44 79 ASP A N 1
ATOM 586 C CA . ASP A 1 79 ? -30.729 17.938 6.751 1.00 97.44 79 ASP A CA 1
ATOM 587 C C . ASP A 1 79 ? -31.132 17.996 5.279 1.00 97.44 79 ASP A C 1
ATOM 589 O O . ASP A 1 79 ? -32.089 17.343 4.854 1.00 97.44 79 ASP A O 1
ATOM 593 N N . VAL A 1 80 ? -30.413 18.797 4.491 1.00 98.06 80 VAL A N 1
ATOM 594 C CA . VAL A 1 80 ? -30.825 19.136 3.130 1.00 98.06 80 VAL A CA 1
ATOM 595 C C . VAL A 1 80 ? -29.640 19.389 2.207 1.00 98.06 80 VAL A C 1
ATOM 597 O O . VAL A 1 80 ? -28.636 19.978 2.599 1.00 98.06 80 VAL A O 1
ATOM 600 N N . SER A 1 81 ? -29.786 18.985 0.950 1.00 98.25 81 SER A N 1
ATOM 601 C CA . SER A 1 81 ? -28.914 19.386 -0.148 1.00 98.25 81 SER A CA 1
ATOM 602 C C . SER A 1 81 ? -29.662 20.201 -1.183 1.00 98.25 81 SER A C 1
ATOM 604 O O . SER A 1 81 ? -30.830 19.932 -1.469 1.00 98.25 81 SER A O 1
ATOM 606 N N . TYR A 1 82 ? -28.954 21.181 -1.743 1.00 97.81 82 TYR A N 1
ATOM 607 C CA . TYR A 1 82 ? -29.394 21.992 -2.872 1.00 97.81 82 TYR A CA 1
ATOM 608 C C . TYR A 1 82 ? -28.751 21.560 -4.205 1.00 97.81 82 TYR A C 1
ATOM 610 O O . TYR A 1 82 ? -28.753 22.324 -5.173 1.00 97.81 82 TYR A O 1
ATOM 618 N N . GLU A 1 83 ? -28.154 20.362 -4.264 1.00 95.25 83 GLU A N 1
ATOM 619 C CA . GLU A 1 83 ? -27.633 19.790 -5.510 1.00 95.25 83 GLU A CA 1
ATOM 620 C C . GLU A 1 83 ? -28.764 19.474 -6.486 1.00 95.25 83 GLU A C 1
ATOM 622 O O . GLU A 1 83 ? -29.562 18.579 -6.243 1.00 95.25 83 GLU A O 1
ATOM 627 N N . ASP A 1 84 ? -28.814 20.237 -7.583 1.00 92.56 84 ASP A N 1
ATOM 628 C CA . ASP A 1 84 ? -29.783 20.115 -8.682 1.00 92.56 84 ASP A CA 1
ATOM 629 C C . ASP A 1 84 ? -31.271 20.134 -8.258 1.00 92.56 84 ASP A C 1
ATOM 631 O O . ASP A 1 84 ? -32.164 19.788 -9.031 1.00 92.56 84 ASP A O 1
ATOM 635 N N . GLY A 1 85 ? -31.556 20.637 -7.057 1.00 94.12 85 GLY A N 1
ATOM 636 C CA . GLY A 1 85 ? -32.884 20.670 -6.455 1.00 94.12 85 GLY A CA 1
ATOM 637 C C . GLY A 1 85 ? -32.786 20.670 -4.933 1.00 94.12 85 GLY A C 1
ATOM 638 O O . GLY A 1 85 ? -31.692 20.630 -4.385 1.00 94.12 85 GLY A O 1
ATOM 639 N N . LYS A 1 86 ? -33.922 20.745 -4.229 1.00 97.25 86 LYS A N 1
ATOM 640 C CA . LYS A 1 86 ? -33.959 20.637 -2.761 1.00 97.25 86 LYS A CA 1
ATOM 641 C C . LYS A 1 86 ? -34.267 19.193 -2.367 1.00 97.25 86 LYS A C 1
ATOM 643 O O . LYS A 1 86 ? -35.381 18.729 -2.609 1.00 97.25 86 LYS A O 1
ATOM 648 N N . HIS A 1 87 ? -33.326 18.524 -1.707 1.00 97.75 87 HIS A N 1
ATOM 649 C CA . HIS A 1 87 ? -33.437 17.110 -1.341 1.00 97.75 87 HIS A CA 1
ATOM 650 C C . HIS A 1 87 ? -33.115 16.883 0.137 1.00 97.75 87 HIS A C 1
ATOM 652 O O . HIS A 1 87 ? -32.097 17.355 0.632 1.00 97.75 87 HIS A O 1
ATOM 658 N N . GLU A 1 88 ? -33.967 16.138 0.839 1.00 97.56 88 GLU A N 1
ATOM 659 C CA . GLU A 1 88 ? -33.759 15.782 2.249 1.00 97.56 88 GLU A CA 1
ATOM 660 C C . GLU A 1 88 ? -32.672 14.712 2.404 1.00 97.56 88 GLU A C 1
ATOM 662 O O . GLU A 1 88 ? -32.728 13.676 1.727 1.00 97.56 88 GLU A O 1
ATOM 667 N N . GLY A 1 89 ? -31.729 14.954 3.315 1.00 97.50 89 GLY A N 1
ATOM 668 C CA . GLY A 1 89 ? -30.693 14.011 3.725 1.00 97.50 89 GLY A CA 1
ATOM 669 C C . GLY A 1 89 ? -31.128 13.104 4.877 1.00 97.50 89 GLY A C 1
ATOM 670 O O . GLY A 1 89 ? -32.312 12.821 5.065 1.00 97.50 89 GLY A O 1
ATOM 671 N N . LEU A 1 90 ? -30.151 12.602 5.632 1.00 97.50 90 LEU A N 1
ATOM 672 C CA . LEU A 1 90 ? -30.379 11.735 6.790 1.00 97.50 90 LEU A CA 1
ATOM 673 C C . LEU A 1 90 ? -30.789 12.520 8.045 1.00 97.50 90 LEU A C 1
ATOM 675 O O . LEU A 1 90 ? -31.295 11.901 8.977 1.00 97.50 90 LEU A O 1
ATOM 679 N N . GLY A 1 91 ? -30.556 13.839 8.092 1.00 95.38 91 GLY A N 1
ATOM 680 C CA . GLY A 1 91 ? -30.909 14.677 9.248 1.00 95.38 91 GLY A CA 1
ATOM 681 C C . GLY A 1 91 ? -30.135 14.320 10.520 1.00 95.38 91 GLY A C 1
ATOM 682 O O . GLY A 1 91 ? -30.646 14.432 11.632 1.00 95.38 91 GLY A O 1
ATOM 683 N N . VAL A 1 92 ? -28.902 13.824 10.369 1.00 97.25 92 VAL A N 1
ATOM 684 C CA . VAL A 1 92 ? -28.032 13.478 11.499 1.00 97.25 92 VAL A CA 1
ATOM 685 C C . VAL A 1 92 ? -27.418 14.742 12.101 1.00 97.25 92 VAL A C 1
ATOM 687 O O . VAL A 1 92 ? -27.281 14.840 13.324 1.00 97.25 92 VAL A O 1
ATOM 690 N N . LEU A 1 93 ? -27.020 15.691 11.255 1.00 97.19 93 LEU A N 1
ATOM 691 C CA . LEU A 1 93 ? -26.433 16.978 11.619 1.00 97.19 93 LEU A CA 1
ATOM 692 C C . LEU A 1 93 ? -27.280 18.108 11.043 1.00 97.19 93 LEU A C 1
ATOM 694 O O . LEU A 1 93 ? -27.658 18.050 9.875 1.00 97.19 93 LEU A O 1
ATOM 698 N N . SER A 1 94 ? -27.504 19.147 11.846 1.00 97.56 94 SER A N 1
ATOM 699 C CA . SER A 1 94 ? -28.230 20.321 11.381 1.00 97.56 94 SER A CA 1
ATOM 700 C C . SER A 1 94 ? -27.391 21.155 10.418 1.00 97.56 94 SER A C 1
ATOM 702 O O . SER A 1 94 ? -26.227 21.462 10.706 1.00 97.56 94 SER A O 1
ATOM 704 N N . GLY A 1 95 ? -27.976 21.502 9.275 1.00 97.94 95 GLY A N 1
ATOM 705 C CA . GLY A 1 95 ? -27.335 22.316 8.243 1.00 97.94 95 GLY A CA 1
ATOM 706 C C . GLY A 1 95 ? -27.594 21.841 6.818 1.00 97.94 95 GLY A C 1
ATOM 707 O O . GLY A 1 95 ? -28.413 20.957 6.558 1.00 97.94 95 GLY A O 1
ATOM 708 N N . GLU A 1 96 ? -26.872 22.445 5.880 1.00 98.31 96 GLU A N 1
ATOM 709 C CA . GLU A 1 96 ? -27.173 22.353 4.451 1.00 98.31 96 GLU A CA 1
ATOM 710 C C . GLU A 1 96 ? -25.955 22.008 3.588 1.00 98.31 96 GLU A C 1
ATOM 712 O O . GLU A 1 96 ? -24.810 22.264 3.951 1.00 98.31 96 GLU A O 1
ATOM 717 N N . VAL A 1 97 ? -26.204 21.423 2.416 1.00 98.50 97 VAL A N 1
ATOM 718 C CA . VAL A 1 97 ? -25.202 21.181 1.371 1.00 98.50 97 VAL A CA 1
ATOM 719 C C . VAL A 1 97 ? -25.451 22.162 0.229 1.00 98.50 97 VAL A C 1
ATOM 721 O O . VAL A 1 97 ? -26.493 22.111 -0.428 1.00 98.50 97 VAL A O 1
ATOM 724 N N . VAL A 1 98 ? -24.492 23.054 -0.018 1.00 98.00 98 VAL A N 1
ATOM 725 C CA . VAL A 1 98 ? -24.625 24.177 -0.961 1.00 98.00 98 VAL A CA 1
ATOM 726 C C . VAL A 1 98 ? -23.560 24.129 -2.048 1.00 98.00 98 VAL A C 1
ATOM 728 O O . VAL A 1 98 ? -22.494 23.534 -1.879 1.00 98.00 98 VAL A O 1
ATOM 731 N N . LYS A 1 99 ? -23.855 24.741 -3.197 1.00 96.75 99 LYS A N 1
ATOM 732 C CA . LYS A 1 99 ? -22.937 24.797 -4.337 1.00 96.75 99 LYS A CA 1
ATOM 733 C C . LYS A 1 99 ? -21.828 25.810 -4.082 1.00 96.75 99 LYS A C 1
ATOM 735 O O . LYS A 1 99 ? -22.065 26.861 -3.495 1.00 96.75 99 LYS A O 1
ATOM 740 N N . PHE A 1 100 ? -20.633 25.547 -4.600 1.00 95.19 100 PHE A N 1
ATOM 741 C CA . PHE A 1 100 ? -19.610 26.583 -4.683 1.00 95.19 100 PHE A CA 1
ATOM 742 C C . PHE A 1 100 ? -20.063 27.746 -5.569 1.00 95.19 100 PHE A C 1
ATOM 744 O O . PHE A 1 100 ? -20.241 27.594 -6.778 1.00 95.19 100 PHE A O 1
ATOM 751 N N . GLU A 1 101 ? -20.159 28.925 -4.962 1.00 92.94 101 GLU A N 1
ATOM 752 C CA . GLU A 1 101 ? -20.289 30.202 -5.658 1.00 92.94 101 GLU A CA 1
ATOM 753 C C . GLU A 1 101 ? -18.923 30.884 -5.689 1.00 92.94 101 GLU A C 1
ATOM 755 O O . GLU A 1 101 ? -18.462 31.467 -4.702 1.00 92.94 101 GLU A O 1
ATOM 760 N N . VAL A 1 102 ? -18.237 30.752 -6.823 1.00 91.56 102 VAL A N 1
ATOM 761 C CA . VAL A 1 102 ? -16.865 31.232 -6.997 1.00 91.56 102 VAL A CA 1
ATOM 762 C C . VAL A 1 102 ? -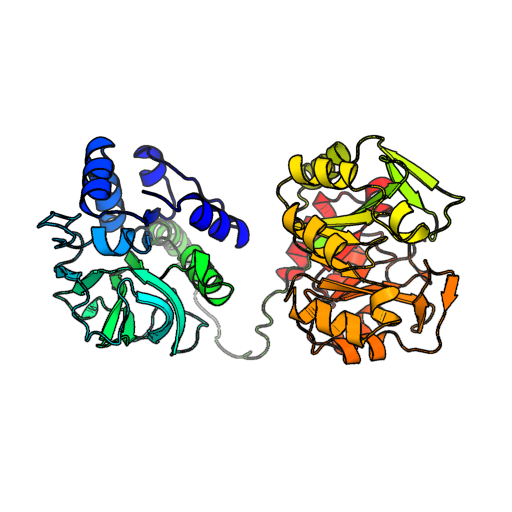16.734 32.088 -8.258 1.00 91.56 102 VAL A C 1
ATOM 764 O O . VAL A 1 102 ? -17.466 31.867 -9.223 1.00 91.56 102 VAL A O 1
ATOM 767 N N . PRO A 1 103 ? -15.812 33.067 -8.273 1.00 92.75 103 PRO A N 1
ATOM 768 C CA . PRO A 1 103 ? -15.490 33.832 -9.476 1.00 92.75 103 PRO A CA 1
ATOM 769 C C . PRO A 1 103 ? -15.009 32.952 -10.646 1.00 92.75 103 PRO A C 1
ATOM 771 O O . PRO A 1 103 ? -14.464 31.874 -10.415 1.00 92.75 103 PRO A O 1
ATOM 774 N N . GLU A 1 104 ? -15.119 33.446 -11.887 1.00 88.69 104 GLU A N 1
ATOM 775 C CA . GLU A 1 104 ? -14.799 32.700 -13.125 1.00 88.69 104 GLU A CA 1
ATOM 776 C C . GLU A 1 104 ? -13.388 32.086 -13.170 1.00 88.69 104 GLU A C 1
ATOM 778 O O . GLU A 1 104 ? -13.172 31.089 -13.858 1.00 88.69 104 GLU A O 1
ATOM 783 N N . GLN A 1 105 ? -12.417 32.647 -12.442 1.00 90.88 105 GLN A N 1
ATOM 784 C CA . GLN A 1 105 ? -11.061 32.093 -12.387 1.00 90.88 105 GLN A CA 1
ATOM 785 C C . GLN A 1 105 ? -10.957 30.762 -11.620 1.00 90.88 105 GLN A C 1
ATOM 787 O O . GLN A 1 105 ? -9.953 30.060 -11.759 1.00 90.88 105 GLN A O 1
ATOM 792 N N . PHE A 1 106 ? -11.959 30.405 -10.812 1.00 90.25 106 PHE A N 1
ATOM 793 C CA . PHE A 1 106 ? -12.013 29.135 -10.091 1.00 90.25 106 PHE A CA 1
ATOM 794 C C . PHE A 1 106 ? -12.822 28.105 -10.884 1.00 90.25 106 PHE A C 1
ATOM 796 O O . PHE A 1 106 ? -13.831 28.422 -11.512 1.00 90.25 106 PHE A O 1
ATOM 803 N N . LYS A 1 107 ? -12.391 26.843 -10.840 1.00 92.50 107 LYS A N 1
ATOM 804 C CA . LYS A 1 107 ? -13.084 25.743 -11.518 1.00 92.50 107 LYS A CA 1
ATOM 805 C C . LYS A 1 107 ? -13.993 25.016 -10.534 1.00 92.50 107 LYS A C 1
ATOM 807 O O . LYS A 1 107 ? -13.571 24.669 -9.436 1.00 92.50 107 LYS A O 1
ATOM 812 N N . VAL A 1 108 ? -15.223 24.746 -10.963 1.00 92.31 108 VAL A N 1
ATOM 813 C CA . VAL A 1 108 ? -16.170 23.873 -10.259 1.00 92.31 108 VAL A CA 1
ATOM 814 C C . VAL A 1 108 ? -16.459 22.676 -11.176 1.00 92.31 108 VAL A C 1
ATOM 816 O O . VAL A 1 108 ? -16.864 22.900 -12.319 1.00 92.31 108 VAL A O 1
ATOM 819 N N . PRO A 1 109 ? -16.221 21.423 -10.742 1.00 93.75 109 PRO A N 1
ATOM 820 C CA . PRO A 1 109 ? -15.890 21.005 -9.375 1.00 93.75 109 PRO A CA 1
ATOM 821 C C . PRO A 1 109 ? -14.497 21.456 -8.906 1.00 93.75 109 PRO A C 1
ATOM 823 O O . PRO A 1 109 ? -13.544 21.475 -9.687 1.00 93.75 109 PRO A O 1
ATOM 826 N N . HIS A 1 110 ? -14.385 21.764 -7.610 1.00 93.88 110 HIS A N 1
ATOM 827 C CA . HIS A 1 110 ? -13.101 21.868 -6.921 1.00 93.88 110 HIS A CA 1
ATOM 828 C C . HIS A 1 110 ? -12.456 20.481 -6.952 1.00 93.88 110 HIS A C 1
ATOM 830 O O . HIS A 1 110 ? -12.959 19.541 -6.330 1.00 93.88 110 HIS A O 1
ATOM 836 N N . MET A 1 111 ? -11.389 20.345 -7.739 1.00 94.56 111 MET A N 1
ATOM 837 C CA . MET A 1 111 ? -10.738 19.069 -8.006 1.00 94.56 111 MET A CA 1
ATOM 838 C C . MET A 1 111 ? -9.223 19.203 -7.912 1.00 94.56 111 MET A C 1
ATOM 840 O O . MET A 1 111 ? -8.622 20.003 -8.631 1.00 94.56 111 MET A O 1
ATOM 844 N N . GLY A 1 112 ? -8.611 18.383 -7.065 1.00 91.75 112 GLY A N 1
ATOM 845 C CA . GLY A 1 112 ? -7.171 18.378 -6.849 1.00 91.75 112 GLY A CA 1
ATOM 846 C C . GLY A 1 112 ? -6.798 18.274 -5.379 1.00 91.75 112 GLY A C 1
ATOM 847 O O . GLY A 1 112 ? -7.635 18.020 -4.516 1.00 91.75 112 GLY A O 1
ATOM 848 N N . TRP A 1 113 ? -5.509 18.446 -5.117 1.00 97.19 113 TRP A N 1
ATOM 849 C CA . TRP A 1 113 ? -4.958 18.440 -3.771 1.00 97.19 113 TRP A CA 1
ATOM 850 C C . TRP A 1 113 ? -5.114 19.817 -3.132 1.00 97.19 113 TRP A C 1
ATOM 852 O O . TRP A 1 113 ? -4.758 20.817 -3.753 1.00 97.19 113 TRP A O 1
ATOM 862 N N . ASN A 1 114 ? -5.631 19.865 -1.906 1.00 97.44 114 ASN A N 1
ATOM 863 C CA . ASN A 1 114 ? -5.772 21.101 -1.141 1.00 97.44 114 ASN A CA 1
ATOM 864 C C . ASN A 1 114 ? -5.474 20.849 0.347 1.00 97.44 114 ASN A C 1
ATOM 866 O O . ASN A 1 114 ? -5.580 19.715 0.820 1.00 97.44 114 ASN A O 1
ATOM 870 N N . GLN A 1 115 ? -5.070 21.895 1.060 1.00 97.88 115 GLN A N 1
ATOM 871 C CA . GLN A 1 115 ? -4.640 21.829 2.452 1.00 97.88 115 GLN A CA 1
ATOM 872 C C . GLN A 1 115 ? -5.837 21.825 3.407 1.00 97.88 115 GLN A C 1
ATOM 874 O O . GLN A 1 115 ? -6.864 22.465 3.157 1.00 97.88 115 GLN A O 1
ATOM 879 N N . VAL A 1 116 ? -5.712 21.099 4.516 1.00 97.94 116 VAL A N 1
ATOM 880 C CA . VAL A 1 116 ? -6.711 21.100 5.593 1.00 97.94 116 VAL A CA 1
ATOM 881 C C . VAL A 1 116 ? -6.156 21.793 6.833 1.00 97.94 116 VAL A C 1
ATOM 883 O O . VAL A 1 116 ? -5.088 21.448 7.329 1.00 97.94 116 VAL A O 1
ATOM 886 N N . GLU A 1 117 ? -6.895 22.765 7.345 1.00 98.25 117 GLU A N 1
ATOM 887 C CA . GLU A 1 117 ? -6.631 23.418 8.622 1.00 98.25 117 GLU A CA 1
ATOM 888 C C . GLU A 1 117 ? -7.371 22.660 9.727 1.00 98.25 117 GLU A C 1
ATOM 890 O O . GLU A 1 117 ? -8.597 22.523 9.691 1.00 98.25 117 GLU A O 1
ATOM 895 N N . ILE A 1 118 ? -6.624 22.133 10.692 1.00 97.56 118 ILE A N 1
ATOM 896 C CA . ILE A 1 118 ? -7.124 21.282 11.770 1.00 97.56 118 ILE A CA 1
ATOM 897 C C . ILE A 1 118 ? -7.676 22.143 12.905 1.00 97.56 118 ILE A C 1
ATOM 899 O O . ILE A 1 118 ? -6.985 23.009 13.440 1.00 97.56 118 ILE A O 1
ATOM 903 N N . GLN A 1 119 ? -8.914 21.859 13.309 1.00 93.56 119 GLN A N 1
ATOM 904 C CA . GLN A 1 119 ? -9.605 22.551 14.391 1.00 93.56 119 GLN A CA 1
ATOM 905 C C . GLN A 1 119 ? -9.601 21.677 15.655 1.00 93.56 119 GLN A C 1
ATOM 907 O O . GLN A 1 119 ? -10.346 20.703 15.773 1.00 93.56 119 GLN A O 1
ATOM 912 N N . GLY A 1 120 ? -8.748 22.028 16.621 1.00 89.00 120 GLY A N 1
ATOM 913 C CA . GLY A 1 120 ? -8.636 21.320 17.902 1.00 89.00 120 GLY A CA 1
ATOM 914 C C . GLY A 1 120 ? -7.994 19.928 17.808 1.00 89.00 120 GLY A C 1
ATOM 915 O O . GLY A 1 120 ? -7.242 19.629 16.885 1.00 89.00 120 GLY A O 1
ATOM 916 N N . ASP A 1 121 ? -8.258 19.073 18.803 1.00 90.12 121 ASP A N 1
ATOM 917 C CA . ASP A 1 121 ? -7.762 17.690 18.825 1.00 90.12 121 ASP A CA 1
ATOM 918 C C . ASP A 1 121 ? -8.725 16.756 18.079 1.00 90.12 121 ASP A C 1
ATOM 920 O O . ASP A 1 121 ? -9.862 16.531 18.510 1.00 90.12 121 ASP A O 1
ATOM 924 N N . VAL A 1 122 ? -8.268 16.193 16.960 1.00 95.25 122 VAL A N 1
ATOM 925 C CA . VAL A 1 122 ? -9.055 15.303 16.099 1.00 95.25 122 VAL A CA 1
ATOM 926 C C . VAL A 1 122 ? -8.370 13.933 16.038 1.00 95.25 122 VAL A C 1
ATOM 928 O O . VAL A 1 122 ? -7.375 13.785 15.331 1.00 95.25 122 VAL A O 1
ATOM 931 N N . PRO A 1 123 ? -8.911 12.889 16.703 1.00 95.12 123 PRO A N 1
ATOM 932 C CA . PRO A 1 123 ? -8.266 11.574 16.780 1.00 95.12 123 PRO A CA 1
ATOM 933 C C . PRO A 1 123 ? -7.902 10.947 15.428 1.00 95.12 123 PRO A C 1
ATOM 935 O O . PRO A 1 123 ? -6.862 10.306 15.307 1.00 95.12 123 PRO A O 1
ATOM 938 N N . LEU A 1 124 ? -8.728 11.163 14.400 1.00 96.12 124 LEU A N 1
ATOM 939 C CA . LEU A 1 124 ? -8.479 10.671 13.040 1.00 96.12 124 LEU A CA 1
ATOM 940 C C . LEU A 1 124 ? -7.276 11.336 12.364 1.00 96.12 124 LEU A C 1
ATOM 942 O O . LEU A 1 124 ? -6.697 10.755 11.454 1.00 96.12 124 LEU A O 1
ATOM 946 N N . LEU A 1 125 ? -6.878 12.523 12.814 1.00 97.00 125 LEU A N 1
ATOM 947 C CA . LEU A 1 125 ? -5.757 13.284 12.262 1.00 97.00 125 LEU A CA 1
ATOM 948 C C . LEU A 1 125 ? -4.502 13.175 13.137 1.00 97.00 125 LEU A C 1
ATOM 950 O O . LEU A 1 125 ? -3.527 13.889 12.926 1.00 97.00 125 LEU A O 1
ATOM 954 N N . LYS A 1 126 ? -4.491 12.263 14.117 1.00 95.06 126 LYS A N 1
ATOM 955 C CA . LYS A 1 126 ? -3.326 12.036 14.972 1.00 95.06 126 LYS A CA 1
ATOM 956 C C . LYS A 1 126 ? -2.102 11.655 14.132 1.00 95.06 126 LYS A C 1
ATOM 958 O O . LYS A 1 126 ? -2.115 10.661 13.406 1.00 95.06 126 LYS A O 1
ATOM 963 N N . GLY A 1 127 ? -1.024 12.419 14.296 1.00 93.19 127 GLY A N 1
ATOM 964 C CA . GLY A 1 127 ? 0.224 12.219 13.557 1.00 93.19 127 GLY A CA 1
ATOM 965 C C . GLY A 1 127 ? 0.227 12.816 12.148 1.00 93.19 127 GLY A C 1
ATOM 966 O O . GLY A 1 127 ? 1.158 12.535 11.402 1.00 93.19 127 GLY A O 1
ATOM 967 N N . LEU A 1 128 ? -0.782 13.615 11.792 1.00 95.12 128 LEU A N 1
ATOM 968 C CA . LEU A 1 128 ? -0.778 14.460 10.601 1.00 95.12 128 LEU A CA 1
ATOM 969 C C . LEU A 1 128 ? -0.512 15.912 10.996 1.00 95.12 128 LEU A C 1
ATOM 971 O O . LEU A 1 128 ? -0.941 16.367 12.058 1.00 95.12 128 LEU A O 1
ATOM 975 N N . GLU A 1 129 ? 0.210 16.628 10.142 1.00 95.00 129 GLU A N 1
ATOM 976 C CA . GLU A 1 129 ? 0.522 18.038 10.361 1.00 95.00 129 GLU A CA 1
ATOM 977 C C . GLU A 1 129 ? -0.669 18.921 9.977 1.00 95.00 129 GLU A C 1
ATOM 979 O O . GLU A 1 129 ? -1.496 18.563 9.131 1.00 95.00 129 GLU A O 1
ATOM 984 N N . ASN A 1 130 ? -0.759 20.102 10.590 1.00 95.44 130 ASN A N 1
ATOM 985 C CA . ASN A 1 130 ? -1.683 21.118 10.102 1.00 95.44 130 ASN A CA 1
ATOM 986 C C . ASN A 1 130 ? -1.322 21.487 8.653 1.00 95.44 130 ASN A C 1
ATOM 988 O O . ASN A 1 130 ? -0.151 21.457 8.289 1.00 95.44 130 ASN A O 1
ATOM 992 N N . GLU A 1 131 ? -2.318 21.831 7.838 1.00 95.88 131 GLU A N 1
ATOM 993 C CA . GLU A 1 131 ? -2.147 22.146 6.412 1.00 95.88 131 GLU A CA 1
ATOM 994 C C . GLU A 1 131 ? -1.672 20.960 5.542 1.00 95.88 131 GLU A C 1
ATOM 996 O O . GLU A 1 131 ? -1.175 21.154 4.429 1.00 95.88 131 GLU A O 1
ATOM 1001 N N . THR A 1 132 ? -1.876 19.722 6.013 1.00 94.75 132 THR A N 1
ATOM 1002 C CA . THR A 1 132 ? -1.675 18.498 5.215 1.00 94.75 132 THR A CA 1
ATOM 1003 C C . THR A 1 132 ? -2.565 18.509 3.967 1.00 94.75 132 THR A C 1
ATOM 1005 O O . THR A 1 132 ? -3.724 18.930 4.013 1.00 94.75 132 THR A O 1
ATOM 1008 N N . TYR A 1 133 ? -2.040 18.017 2.843 1.00 97.44 133 TYR A N 1
ATOM 1009 C CA . TYR A 1 133 ? -2.771 17.944 1.581 1.00 97.44 133 TYR A CA 1
ATOM 1010 C C . TYR A 1 133 ? -3.653 16.694 1.495 1.00 97.44 133 TYR A C 1
ATOM 1012 O O . TYR A 1 133 ? -3.190 15.570 1.672 1.00 97.44 133 TYR A O 1
ATOM 1020 N N . PHE A 1 134 ? -4.910 16.886 1.100 1.00 98.44 134 PHE A N 1
ATOM 1021 C CA . PHE A 1 134 ? -5.839 15.808 0.759 1.00 98.44 134 PHE A CA 1
ATOM 1022 C C . PHE A 1 134 ? -6.457 16.028 -0.622 1.00 98.44 134 PHE A C 1
ATOM 1024 O O . PHE A 1 134 ? -6.512 17.151 -1.123 1.00 98.44 134 PHE A O 1
ATOM 1031 N N . TYR A 1 135 ? -6.926 14.949 -1.251 1.00 97.00 135 TYR A N 1
ATOM 1032 C CA . TYR A 1 135 ? -7.540 14.989 -2.576 1.00 97.00 135 TYR A CA 1
ATOM 1033 C C . TYR A 1 135 ? -9.048 15.269 -2.503 1.00 97.00 135 TYR A C 1
ATOM 1035 O O . TYR A 1 135 ? -9.821 14.503 -1.917 1.00 97.00 135 TYR A O 1
ATOM 1043 N N . PHE A 1 136 ? -9.473 16.338 -3.173 1.00 97.19 136 PHE A N 1
ATOM 1044 C CA . PHE A 1 136 ? -10.856 16.786 -3.295 1.00 97.19 136 PHE A CA 1
ATOM 1045 C C . PHE A 1 136 ? -11.370 16.591 -4.726 1.00 97.19 136 PHE A C 1
ATOM 1047 O O . PHE A 1 136 ? -10.620 16.712 -5.695 1.00 97.19 136 PHE A O 1
ATOM 1054 N N . VAL A 1 137 ? -12.668 16.306 -4.857 1.00 94.19 137 VAL A N 1
ATOM 1055 C CA . VAL A 1 137 ? -13.408 16.342 -6.128 1.00 94.19 137 VAL A CA 1
ATOM 1056 C C . VAL A 1 137 ? -14.900 16.551 -5.848 1.00 94.19 137 VAL A C 1
ATOM 1058 O O . VAL A 1 137 ? -15.630 15.599 -5.592 1.00 94.19 137 VAL A O 1
ATOM 1061 N N . HIS A 1 138 ? -15.355 17.807 -5.827 1.00 95.06 138 HIS A N 1
ATOM 1062 C CA . HIS A 1 138 ? -16.739 18.140 -5.463 1.00 95.06 138 HIS A CA 1
ATOM 1063 C C . HIS A 1 138 ? -17.179 19.522 -5.968 1.00 95.06 138 HIS A C 1
ATOM 1065 O O . HIS A 1 138 ? -16.375 20.445 -6.086 1.00 95.06 138 HIS A O 1
ATOM 1071 N N . SER A 1 139 ? -18.476 19.666 -6.249 1.00 95.62 139 SER A N 1
ATOM 1072 C CA . SER A 1 139 ? -19.103 20.953 -6.604 1.00 95.62 139 SER A CA 1
ATOM 1073 C C . SER A 1 139 ? -19.877 21.586 -5.447 1.00 95.62 139 SER A C 1
ATOM 1075 O O . SER A 1 139 ? -20.161 22.783 -5.483 1.00 95.62 139 SER A O 1
ATOM 1077 N N . TYR A 1 140 ? -20.205 20.780 -4.437 1.00 97.31 140 TYR A N 1
ATOM 1078 C CA . TYR A 1 140 ? -21.014 21.149 -3.282 1.00 97.31 140 TYR A CA 1
ATOM 1079 C C . TYR A 1 140 ? -20.258 20.856 -1.988 1.00 97.31 140 TYR A C 1
ATOM 1081 O O . TYR A 1 140 ? -19.390 19.978 -1.965 1.00 97.31 140 TYR A O 1
ATOM 1089 N N . TYR A 1 141 ? -20.567 21.583 -0.922 1.00 98.00 141 TYR A N 1
ATOM 1090 C CA . TYR A 1 141 ? -19.947 21.428 0.392 1.00 98.00 141 TYR A CA 1
ATOM 1091 C C . TYR A 1 141 ? -20.976 21.644 1.504 1.00 98.00 141 TYR A C 1
ATOM 1093 O O . TYR A 1 141 ? -22.025 22.245 1.279 1.00 98.00 141 TYR A O 1
ATOM 1101 N N . VAL A 1 142 ? -20.679 21.124 2.695 1.00 98.44 142 VAL A N 1
ATOM 1102 C CA . VAL A 1 142 ? -21.562 21.233 3.864 1.00 98.44 142 VAL A CA 1
ATOM 1103 C C . VAL A 1 142 ? -21.372 22.561 4.592 1.00 98.44 142 VAL A C 1
ATOM 1105 O O . VAL A 1 142 ? -20.250 23.059 4.710 1.00 98.44 142 VAL A O 1
ATOM 1108 N N . VAL A 1 143 ? -22.465 23.089 5.128 1.00 98.44 143 VAL A N 1
ATOM 1109 C CA . VAL A 1 143 ? -22.530 24.265 5.996 1.00 98.44 143 VAL A CA 1
ATOM 1110 C C . VAL A 1 143 ? -23.272 23.846 7.267 1.00 98.44 143 VAL A C 1
ATOM 1112 O O . VAL A 1 143 ? -24.505 23.814 7.276 1.00 98.44 143 VAL A O 1
ATOM 1115 N N . PRO A 1 144 ? -22.543 23.446 8.324 1.00 98.00 144 PRO A N 1
ATOM 1116 C CA . PRO A 1 144 ? -23.152 23.112 9.605 1.00 98.00 144 PRO A CA 1
ATOM 1117 C C . PRO A 1 144 ? -23.758 24.337 10.285 1.00 98.00 144 PRO A C 1
ATOM 1119 O O . PRO A 1 144 ? -23.144 25.401 10.291 1.00 98.00 144 PRO A O 1
ATOM 1122 N N . GLU A 1 145 ? -24.924 24.171 10.913 1.00 97.56 145 GLU A N 1
ATOM 1123 C CA . GLU A 1 145 ? -25.479 25.199 11.810 1.00 97.56 145 GLU A CA 1
ATOM 1124 C C . GLU A 1 145 ? -24.706 25.269 13.135 1.00 97.56 145 GLU A C 1
ATOM 1126 O O . GLU A 1 145 ? -24.510 26.344 13.697 1.00 97.56 145 GLU A O 1
ATOM 1131 N N . ASP A 1 146 ? -24.253 24.115 13.632 1.00 94.56 146 ASP A N 1
ATOM 1132 C CA . ASP A 1 146 ? -23.412 24.007 14.823 1.00 94.56 146 ASP A CA 1
ATOM 1133 C C . ASP A 1 146 ? -21.936 23.940 14.419 1.00 94.56 146 ASP A C 1
ATOM 1135 O O . ASP A 1 146 ? -21.430 22.889 14.028 1.00 94.56 146 ASP A O 1
ATOM 1139 N N . GLU A 1 147 ? -21.222 25.058 14.543 1.00 94.69 147 GLU A N 1
ATOM 1140 C CA . GLU A 1 147 ? -19.794 25.135 14.214 1.00 94.69 147 GLU A CA 1
ATOM 1141 C C . GLU A 1 147 ? -18.916 24.224 15.092 1.00 94.69 147 GLU A C 1
ATOM 1143 O O . GLU A 1 147 ? -17.809 23.872 14.683 1.00 94.69 147 GLU A O 1
ATOM 1148 N N . SER A 1 148 ? -19.390 23.777 16.265 1.00 95.56 148 SER A N 1
ATOM 1149 C CA . SER A 1 148 ? -18.600 22.919 17.162 1.00 95.56 148 SER A CA 1
ATOM 1150 C C . SER A 1 148 ? -18.315 21.531 16.583 1.00 95.56 148 SER A C 1
ATOM 1152 O O . SER A 1 148 ? -17.406 20.840 17.050 1.00 95.56 148 SER A O 1
ATOM 1154 N N . VAL A 1 149 ? -19.056 21.126 15.545 1.00 97.31 149 VAL A N 1
ATOM 1155 C CA . VAL A 1 149 ? -18.828 19.859 14.842 1.00 97.31 149 VAL A CA 1
ATOM 1156 C C . VAL A 1 149 ? -17.734 19.960 13.780 1.00 97.31 149 VAL A C 1
ATOM 1158 O O . VAL A 1 149 ? -17.352 18.936 13.216 1.00 97.31 149 VAL A O 1
ATOM 1161 N N . ILE A 1 150 ? -17.231 21.158 13.466 1.00 98.38 150 ILE A N 1
ATOM 1162 C CA . ILE A 1 150 ? -16.205 21.359 12.437 1.00 98.38 150 ILE A CA 1
ATOM 1163 C C . ILE A 1 150 ? -14.858 20.857 12.967 1.00 98.38 150 ILE A C 1
ATOM 1165 O O . ILE A 1 150 ? -14.321 21.375 13.941 1.00 98.38 150 ILE A O 1
ATOM 1169 N N . ALA A 1 151 ? -14.301 19.843 12.302 1.00 98.19 151 ALA A N 1
ATOM 1170 C CA . ALA A 1 151 ? -13.007 19.256 12.647 1.00 98.19 151 ALA A CA 1
ATOM 1171 C C . ALA A 1 151 ? -11.873 19.793 11.767 1.00 98.19 151 ALA A C 1
ATOM 1173 O O . ALA A 1 151 ? -10.742 19.918 12.233 1.00 98.19 151 ALA A O 1
ATOM 1174 N N . THR A 1 152 ? -12.162 20.115 10.502 1.00 98.62 152 THR A N 1
ATOM 1175 C CA . THR A 1 152 ? -11.217 20.813 9.625 1.00 98.62 152 THR A CA 1
ATOM 1176 C C . THR A 1 152 ? -11.916 21.795 8.697 1.00 98.62 152 THR A C 1
ATOM 1178 O O . THR A 1 152 ? -13.057 21.580 8.265 1.00 98.62 152 THR A O 1
ATOM 1181 N N . THR A 1 153 ? -11.189 22.845 8.335 1.00 98.56 153 THR A N 1
ATOM 1182 C CA . THR A 1 153 ? -11.551 23.800 7.284 1.00 98.56 153 THR A CA 1
ATOM 1183 C C . THR A 1 153 ? -10.562 23.715 6.128 1.00 98.56 153 THR A C 1
ATOM 1185 O O . THR A 1 153 ? -9.418 23.307 6.294 1.00 98.56 153 THR A O 1
ATOM 1188 N N . THR A 1 154 ? -10.998 24.069 4.926 1.00 98.38 154 THR A N 1
ATOM 1189 C CA . THR A 1 154 ? -10.124 24.202 3.753 1.00 98.38 154 THR A CA 1
ATOM 1190 C C . THR A 1 154 ? -10.498 25.470 3.013 1.00 98.38 154 THR A C 1
ATOM 1192 O O . THR A 1 154 ? -11.680 25.788 2.879 1.00 98.38 154 THR A O 1
ATOM 1195 N N . THR A 1 155 ? -9.502 26.191 2.508 1.00 96.88 155 THR A N 1
ATOM 1196 C CA . THR A 1 155 ? -9.731 27.396 1.711 1.00 96.88 155 THR A CA 1
ATOM 1197 C C . THR A 1 155 ? -9.645 27.061 0.223 1.00 96.88 155 THR A C 1
ATOM 1199 O O . THR A 1 155 ? -8.647 26.519 -0.248 1.00 96.88 155 THR A O 1
ATOM 1202 N N . TYR A 1 156 ? -10.699 27.380 -0.536 1.00 90.81 156 TYR A N 1
ATOM 1203 C CA . TYR A 1 156 ? -10.654 27.379 -2.005 1.00 90.81 156 TYR A CA 1
ATOM 1204 C C . TYR A 1 156 ? -10.765 28.810 -2.546 1.00 90.81 156 TYR A C 1
ATOM 1206 O O . TYR A 1 156 ? -9.754 29.467 -2.768 1.00 90.81 156 TYR A O 1
ATOM 1214 N N . HIS A 1 157 ? -11.985 29.335 -2.680 1.00 91.12 157 HIS A N 1
ATOM 1215 C CA . HIS A 1 157 ? -12.229 30.781 -2.793 1.00 91.12 157 HIS A CA 1
ATOM 1216 C C . HIS A 1 157 ? -12.544 31.399 -1.422 1.00 91.12 157 HIS A C 1
ATOM 1218 O O . HIS A 1 157 ? -12.091 32.496 -1.100 1.00 91.12 157 HIS A O 1
ATOM 1224 N N . LYS A 1 158 ? -13.320 30.667 -0.620 1.00 91.94 158 LYS A N 1
ATOM 1225 C CA . LYS A 1 158 ? -13.655 30.950 0.776 1.00 91.94 158 LYS A CA 1
ATOM 1226 C C . LYS A 1 158 ? -13.373 29.692 1.608 1.00 91.94 158 LYS A C 1
ATOM 1228 O O . LYS A 1 158 ? -13.303 28.605 1.017 1.00 91.94 158 LYS A O 1
ATOM 1233 N N . PRO A 1 159 ? -13.212 29.820 2.935 1.00 96.38 159 PRO A N 1
ATOM 1234 C CA . PRO A 1 159 ? -13.173 28.669 3.823 1.00 96.38 159 PRO A CA 1
ATOM 1235 C C . PRO A 1 159 ? -14.467 27.859 3.714 1.00 96.38 159 PRO A C 1
ATOM 1237 O O . PRO A 1 159 ? -15.558 28.428 3.656 1.00 96.38 159 PRO A O 1
ATOM 1240 N N . PHE A 1 160 ? -14.341 26.538 3.695 1.00 98.19 160 PHE A N 1
ATOM 1241 C CA . PHE A 1 160 ? -15.458 25.606 3.801 1.00 98.19 160 PHE A CA 1
ATOM 1242 C C . PHE A 1 160 ? -15.106 24.467 4.760 1.00 98.19 160 PHE A C 1
ATOM 1244 O O . PHE A 1 160 ? -13.930 24.163 4.981 1.00 98.19 160 PHE A O 1
ATOM 1251 N N . THR A 1 161 ? -16.126 23.819 5.320 1.00 98.62 161 THR A N 1
ATOM 1252 C CA . THR A 1 161 ? -15.959 22.649 6.187 1.00 98.62 161 THR A CA 1
ATOM 1253 C C . THR A 1 161 ? -15.473 21.454 5.369 1.00 98.62 161 THR A C 1
ATOM 1255 O O . THR A 1 161 ? -16.199 20.925 4.525 1.00 98.62 161 THR A O 1
ATOM 1258 N N . SER A 1 162 ? -14.240 21.012 5.617 1.00 98.44 162 SER A N 1
ATOM 1259 C CA . SER A 1 162 ? -13.636 19.871 4.920 1.00 98.44 162 SER A CA 1
ATOM 1260 C C . SER A 1 162 ? -13.706 18.567 5.718 1.00 98.44 162 SER A C 1
ATOM 1262 O O . SER A 1 162 ? -13.603 17.492 5.124 1.00 98.44 162 SER A O 1
ATOM 1264 N N . MET A 1 163 ? -13.964 18.638 7.026 1.00 98.75 163 MET A N 1
ATOM 1265 C CA . MET A 1 163 ? -14.224 17.483 7.885 1.00 98.75 163 MET A CA 1
ATOM 1266 C C . MET A 1 163 ? -15.092 17.877 9.082 1.00 98.75 163 MET A C 1
ATOM 1268 O O . MET A 1 163 ? -14.932 18.966 9.636 1.00 98.75 163 MET A O 1
ATOM 1272 N N . ILE A 1 164 ? -15.957 16.961 9.522 1.00 98.56 164 ILE A N 1
ATOM 1273 C CA . ILE A 1 164 ? -16.728 17.081 10.765 1.00 98.56 164 ILE A CA 1
ATOM 1274 C C . ILE A 1 164 ? -16.385 15.975 11.761 1.00 98.56 164 ILE A C 1
ATOM 1276 O O . ILE A 1 164 ? -15.905 14.895 11.393 1.00 98.56 164 ILE A O 1
ATOM 1280 N N . ARG A 1 165 ? -16.689 16.243 13.030 1.00 97.62 165 ARG A N 1
ATOM 1281 C CA . ARG A 1 165 ? -16.650 15.294 14.137 1.00 97.62 165 ARG A CA 1
ATOM 1282 C C . ARG A 1 165 ? -17.777 15.588 15.129 1.00 97.62 165 ARG A C 1
ATOM 1284 O O . ARG A 1 165 ? -17.875 16.692 15.648 1.00 97.62 165 ARG A O 1
ATOM 1291 N N . ARG A 1 166 ? -18.546 14.561 15.498 1.00 94.81 166 ARG A N 1
ATOM 1292 C CA . ARG A 1 166 ? -19.468 14.596 16.646 1.00 94.81 166 ARG A CA 1
ATOM 1293 C C . ARG A 1 166 ? -19.420 13.266 17.395 1.00 94.81 166 ARG A C 1
ATOM 1295 O O . ARG A 1 166 ? -19.930 12.254 16.920 1.00 94.81 166 ARG A O 1
ATOM 1302 N N . GLY A 1 167 ? -18.789 13.249 18.568 1.00 92.19 167 GLY A N 1
ATOM 1303 C CA . GLY A 1 167 ? -18.532 12.001 19.295 1.00 92.19 167 GLY A CA 1
ATOM 1304 C C . GLY A 1 167 ? -17.670 11.042 18.464 1.00 92.19 167 GLY A C 1
ATOM 1305 O O . GLY A 1 167 ? -16.535 11.382 18.128 1.00 92.19 167 GLY A O 1
ATOM 1306 N N . ASN A 1 168 ? -18.232 9.875 18.125 1.00 94.81 168 ASN A N 1
ATOM 1307 C CA . ASN A 1 168 ? -17.602 8.840 17.292 1.00 94.81 168 ASN A CA 1
ATOM 1308 C C . ASN A 1 168 ? -18.030 8.890 15.810 1.00 94.81 168 ASN A C 1
ATOM 1310 O O . ASN A 1 168 ? -17.640 8.015 15.032 1.00 94.81 168 ASN A O 1
ATOM 1314 N N . LEU A 1 169 ? -18.831 9.888 15.420 1.00 97.69 169 LEU A N 1
ATOM 1315 C CA . LEU A 1 169 ? -19.142 10.185 14.026 1.00 97.69 169 LEU A CA 1
ATOM 1316 C C . LEU A 1 169 ? -18.078 11.124 13.464 1.00 97.69 169 LEU A C 1
ATOM 1318 O O . LEU A 1 169 ? -17.871 12.219 13.989 1.00 97.69 169 LEU A O 1
ATOM 1322 N N . TYR A 1 170 ? -17.455 10.706 12.372 1.00 98.56 170 TYR A N 1
ATOM 1323 C CA . TYR A 1 170 ? -16.510 11.492 11.596 1.00 98.56 170 TYR A CA 1
ATOM 1324 C C . TYR A 1 170 ? -16.963 11.508 10.144 1.00 98.56 170 TYR A C 1
ATOM 1326 O O . TYR A 1 170 ? -17.517 10.520 9.662 1.00 98.56 170 TYR A O 1
ATOM 1334 N N . ALA A 1 171 ? -16.714 12.592 9.417 1.00 98.62 171 ALA A N 1
ATOM 1335 C CA . ALA A 1 171 ? -16.912 12.570 7.976 1.00 98.62 171 ALA A CA 1
ATOM 1336 C C . ALA A 1 171 ? -16.045 13.604 7.255 1.00 98.62 171 ALA A C 1
ATOM 1338 O O . ALA A 1 171 ? -15.867 14.710 7.757 1.00 98.62 171 ALA A O 1
ATOM 1339 N N . THR A 1 172 ? -15.505 13.241 6.092 1.00 98.69 172 THR A N 1
ATOM 1340 C CA . THR A 1 172 ? -14.569 14.061 5.307 1.00 98.69 172 THR A CA 1
ATOM 1341 C C . THR A 1 172 ? -15.167 14.423 3.953 1.00 98.69 172 THR A C 1
ATOM 1343 O O . THR A 1 172 ? -15.787 13.589 3.293 1.00 98.69 172 THR A O 1
ATOM 1346 N N . GLN A 1 173 ? -14.954 15.659 3.501 1.00 98.50 173 GLN A N 1
ATOM 1347 C CA . GLN A 1 173 ? -15.307 16.085 2.144 1.00 98.50 173 GLN A CA 1
ATOM 1348 C C . GLN A 1 173 ? -14.284 15.563 1.127 1.00 98.50 173 GLN A C 1
ATOM 1350 O O . GLN A 1 173 ? -14.642 15.221 -0.001 1.00 98.50 173 GLN A O 1
ATOM 1355 N N . PHE A 1 174 ? -13.016 15.494 1.531 1.00 98.19 174 PHE A N 1
ATOM 1356 C CA . PHE A 1 174 ? -11.946 14.882 0.755 1.00 98.19 174 PHE A CA 1
ATOM 1357 C C . PHE A 1 174 ? -11.995 13.350 0.815 1.00 98.19 174 PHE A C 1
ATOM 1359 O O . PHE A 1 174 ? -12.670 12.748 1.655 1.00 98.19 174 PHE A O 1
ATOM 1366 N N . HIS A 1 175 ? -11.245 12.731 -0.093 1.00 97.75 175 HIS A N 1
ATOM 1367 C CA . HIS A 1 175 ? -11.168 11.289 -0.291 1.00 97.75 175 HIS A CA 1
ATOM 1368 C C . HIS A 1 175 ? -9.889 10.712 0.337 1.00 97.75 175 HIS A C 1
ATOM 1370 O O . HIS A 1 175 ? -8.845 10.701 -0.330 1.00 97.75 175 HIS A O 1
ATOM 1376 N N . PRO A 1 176 ? -9.910 10.231 1.597 1.00 97.12 176 PRO A N 1
ATOM 1377 C CA . PRO A 1 176 ? -8.720 9.668 2.237 1.00 97.12 176 PRO A CA 1
ATOM 1378 C C . PRO A 1 176 ? -8.161 8.468 1.457 1.00 97.12 176 PRO A C 1
ATOM 1380 O O . PRO A 1 176 ? -6.953 8.342 1.299 1.00 97.12 176 PRO A O 1
ATOM 1383 N N . GLU A 1 177 ? -9.010 7.654 0.833 1.00 95.62 177 GLU A N 1
ATOM 1384 C CA . GLU A 1 177 ? -8.591 6.525 -0.004 1.00 95.62 177 GLU A CA 1
ATOM 1385 C C . GLU A 1 177 ? -7.866 6.942 -1.299 1.00 95.62 177 GLU A C 1
ATOM 1387 O O . GLU A 1 177 ? -7.223 6.115 -1.941 1.00 95.62 177 GLU A O 1
ATOM 1392 N N . LYS A 1 178 ? -7.948 8.224 -1.681 1.00 93.56 178 LYS A N 1
ATOM 1393 C CA . LYS A 1 178 ? -7.235 8.820 -2.827 1.00 93.56 178 LYS A CA 1
ATOM 1394 C C . LYS A 1 178 ? -6.121 9.779 -2.408 1.00 93.56 178 LYS A C 1
ATOM 1396 O O . LYS A 1 178 ? -5.440 10.324 -3.270 1.00 93.56 178 LYS A O 1
ATOM 1401 N N . SER A 1 179 ? -5.916 9.970 -1.105 1.00 93.94 179 SER A N 1
ATOM 1402 C CA . SER A 1 179 ? -4.980 10.960 -0.552 1.00 93.94 179 SER A CA 1
ATOM 1403 C C . SER A 1 179 ? -3.644 10.339 -0.126 1.00 93.94 179 SER A C 1
ATOM 1405 O O . SER A 1 179 ? -2.994 10.808 0.803 1.00 93.94 179 SER A O 1
ATOM 1407 N N . GLN A 1 180 ? -3.229 9.271 -0.816 1.00 92.69 180 GLN A N 1
ATOM 1408 C CA . GLN A 1 180 ? -1.939 8.597 -0.633 1.00 92.69 180 GLN A CA 1
ATOM 1409 C C . GLN A 1 180 ? -1.631 8.273 0.844 1.00 92.69 180 GLN A C 1
ATOM 1411 O O . GLN A 1 180 ? -2.492 7.748 1.548 1.00 92.69 180 GLN A O 1
ATOM 1416 N N . ARG A 1 181 ? -0.396 8.519 1.299 1.00 95.69 181 ARG A N 1
ATOM 1417 C CA . ARG A 1 181 ? 0.087 8.161 2.638 1.00 95.69 181 ARG A CA 1
ATOM 1418 C C . ARG A 1 181 ? -0.746 8.812 3.739 1.00 95.69 181 ARG A C 1
ATOM 1420 O O . ARG A 1 181 ? -1.161 8.122 4.662 1.00 95.69 181 ARG A O 1
ATOM 1427 N N . ASP A 1 182 ? -1.015 10.105 3.623 1.00 96.31 182 ASP A N 1
ATOM 1428 C CA . ASP A 1 182 ? -1.680 10.863 4.686 1.00 96.31 182 ASP A CA 1
ATOM 1429 C C . ASP A 1 182 ? -3.175 10.498 4.767 1.00 96.31 182 ASP A C 1
ATOM 1431 O O . ASP A 1 182 ? -3.755 10.377 5.847 1.00 96.31 182 ASP A O 1
ATOM 1435 N N . GLY A 1 183 ? -3.769 10.170 3.616 1.00 97.00 183 GLY A N 1
ATOM 1436 C CA . GLY A 1 183 ? -5.073 9.526 3.518 1.00 97.00 183 GLY A CA 1
ATOM 1437 C C . GLY A 1 183 ? -5.148 8.167 4.212 1.00 97.00 183 GLY A C 1
ATOM 1438 O O . GLY A 1 183 ? -6.055 7.934 5.010 1.00 97.00 183 GLY A O 1
ATOM 1439 N N . LEU A 1 184 ? -4.180 7.281 3.958 1.00 96.00 184 LEU A N 1
ATOM 1440 C CA . LEU A 1 184 ? -4.106 5.978 4.628 1.00 96.00 184 LEU A CA 1
ATOM 1441 C C . LEU A 1 184 ? -3.880 6.130 6.132 1.00 96.00 184 LEU A C 1
ATOM 1443 O O . LEU A 1 184 ? -4.522 5.424 6.903 1.00 96.00 184 LEU A O 1
ATOM 1447 N N . LYS A 1 185 ? -3.064 7.101 6.555 1.00 97.38 185 LYS A N 1
ATOM 1448 C CA . LYS A 1 185 ? -2.840 7.387 7.973 1.00 97.38 185 LYS A CA 1
ATOM 1449 C C . LYS A 1 185 ? -4.131 7.765 8.702 1.00 97.38 185 LYS A C 1
ATOM 1451 O O . LYS A 1 185 ? -4.377 7.302 9.815 1.00 97.38 185 LYS A O 1
ATOM 1456 N N . LEU A 1 186 ? -4.989 8.562 8.065 1.00 98.25 186 LEU A N 1
ATOM 1457 C CA . LEU A 1 186 ? -6.314 8.875 8.601 1.00 98.25 186 LEU A CA 1
ATOM 1458 C C . LEU A 1 186 ? -7.173 7.610 8.755 1.00 98.25 186 LEU A C 1
ATOM 1460 O O . LEU A 1 186 ? -7.820 7.422 9.788 1.00 98.25 186 LEU A O 1
ATOM 1464 N N . LEU A 1 187 ? -7.160 6.722 7.757 1.00 97.88 187 LEU A N 1
ATOM 1465 C CA . LEU A 1 187 ? -7.908 5.461 7.809 1.00 97.88 187 LEU A CA 1
ATOM 1466 C C . LEU A 1 187 ? -7.361 4.498 8.875 1.00 97.88 187 LEU A C 1
ATOM 1468 O O . LEU A 1 187 ? -8.158 3.851 9.552 1.00 97.88 187 LEU A O 1
ATOM 1472 N N . GLU A 1 188 ? -6.042 4.450 9.088 1.00 97.19 188 GLU A N 1
ATOM 1473 C CA . GLU A 1 188 ? -5.410 3.722 10.202 1.00 97.19 188 GLU A CA 1
ATOM 1474 C C . GLU A 1 188 ? -5.919 4.236 11.546 1.00 97.19 188 GLU A C 1
ATOM 1476 O O . GLU A 1 188 ? -6.341 3.455 12.400 1.00 97.19 188 GLU A O 1
ATOM 1481 N N . ASN A 1 189 ? -5.939 5.559 11.722 1.00 97.69 189 ASN A N 1
ATOM 1482 C CA . ASN A 1 189 ? -6.437 6.174 12.946 1.00 97.69 189 ASN A CA 1
ATOM 1483 C C . ASN A 1 189 ? -7.922 5.850 13.171 1.00 97.69 189 ASN A C 1
ATOM 1485 O O . ASN A 1 189 ? -8.317 5.545 14.297 1.00 97.69 189 ASN A O 1
ATOM 1489 N N . PHE A 1 190 ? -8.743 5.856 12.113 1.00 97.50 190 PHE A N 1
ATOM 1490 C CA . PHE A 1 190 ? -10.139 5.421 12.203 1.00 97.50 190 PHE A CA 1
ATOM 1491 C C . PHE A 1 190 ? -10.248 3.942 12.594 1.00 97.50 190 PHE A C 1
ATOM 1493 O O . PHE A 1 190 ? -11.034 3.594 13.477 1.00 97.50 190 PHE A O 1
ATOM 1500 N N . ALA A 1 191 ? -9.451 3.067 11.978 1.00 94.69 191 ALA A N 1
ATOM 1501 C CA . ALA A 1 191 ? -9.460 1.638 12.266 1.00 94.69 191 ALA A CA 1
ATOM 1502 C C . ALA A 1 191 ? -9.018 1.325 13.707 1.00 94.69 191 ALA A C 1
ATOM 1504 O O . ALA A 1 191 ? -9.571 0.413 14.333 1.00 94.69 191 ALA A O 1
ATOM 1505 N N . ALA A 1 192 ? -8.108 2.131 14.257 1.00 93.75 192 ALA A N 1
ATOM 1506 C CA . ALA A 1 192 ? -7.612 2.037 15.625 1.00 93.75 192 ALA A CA 1
ATOM 1507 C C . ALA A 1 192 ? -8.590 2.564 16.695 1.00 93.75 192 ALA A C 1
ATOM 1509 O O . ALA A 1 192 ? -8.359 2.335 17.882 1.00 93.75 192 ALA A O 1
ATOM 1510 N N . LEU A 1 193 ? -9.688 3.237 16.322 1.00 91.69 193 LEU A N 1
ATOM 1511 C CA . LEU A 1 193 ? -10.673 3.704 17.303 1.00 91.69 193 LEU A CA 1
ATOM 1512 C C . LEU A 1 193 ? -11.286 2.533 18.087 1.00 91.69 193 LEU A C 1
ATOM 1514 O O . LEU A 1 193 ? -11.757 1.546 17.511 1.00 91.69 193 LEU A O 1
ATOM 1518 N N . GLU A 1 194 ? -11.348 2.656 19.409 1.00 78.88 194 GLU A N 1
ATOM 1519 C CA . GLU A 1 194 ? -12.059 1.694 20.249 1.00 78.88 194 GLU A CA 1
ATOM 1520 C C . GLU A 1 194 ? -13.568 1.984 20.239 1.00 78.88 194 GLU A C 1
ATOM 1522 O O . GLU A 1 194 ? -14.008 3.121 20.400 1.00 78.88 194 GLU A O 1
ATOM 1527 N N . ALA A 1 195 ? -14.391 0.948 20.054 1.00 58.00 195 ALA A N 1
ATOM 1528 C CA . ALA A 1 195 ? -15.840 1.094 20.132 1.00 58.00 195 ALA A CA 1
ATOM 1529 C C . ALA A 1 195 ? -16.272 1.309 21.593 1.00 58.00 195 ALA A C 1
ATOM 1531 O O . ALA A 1 195 ? -15.968 0.486 22.461 1.00 58.00 195 ALA A O 1
ATOM 1532 N N . ALA A 1 196 ? -17.056 2.361 21.856 1.00 48.22 196 ALA A N 1
ATOM 1533 C CA . ALA A 1 196 ? -17.563 2.691 23.194 1.00 48.22 196 ALA A CA 1
ATOM 1534 C C . ALA A 1 196 ? -18.304 1.513 23.878 1.00 48.22 196 ALA A C 1
ATOM 1536 O O . ALA A 1 196 ? -18.264 1.368 25.100 1.00 48.22 196 ALA A O 1
ATOM 1537 N N . GLY A 1 197 ? -18.897 0.601 23.096 1.00 43.56 197 GLY A N 1
ATOM 1538 C CA . GLY A 1 197 ? -19.589 -0.594 23.594 1.00 43.56 197 GLY A CA 1
ATOM 1539 C C . GLY A 1 197 ? -18.693 -1.689 24.201 1.00 43.56 197 GLY A C 1
ATOM 1540 O O . GLY A 1 197 ? -19.189 -2.524 24.962 1.00 43.56 197 GLY A O 1
ATOM 1541 N N . LEU A 1 198 ? -17.379 -1.702 23.929 1.00 42.88 198 LEU A N 1
ATOM 1542 C CA . LEU A 1 198 ? -16.451 -2.656 24.562 1.00 42.88 198 LEU A CA 1
ATOM 1543 C C . LEU A 1 198 ? -15.963 -2.188 25.936 1.00 42.88 198 LEU A C 1
ATOM 1545 O O . LEU A 1 198 ? -15.601 -3.027 26.767 1.00 42.88 198 LEU A O 1
ATOM 1549 N N . LEU A 1 199 ? -16.006 -0.878 26.201 1.00 41.44 199 LEU A N 1
ATOM 1550 C CA . LEU A 1 199 ? -15.604 -0.321 27.489 1.00 41.44 199 LEU A CA 1
ATOM 1551 C C . LEU A 1 199 ? -16.523 -0.826 28.608 1.00 41.44 199 LEU A C 1
ATOM 1553 O O . LEU A 1 199 ? -16.033 -1.159 29.678 1.00 41.44 199 LEU A O 1
ATOM 1557 N N . PHE A 1 200 ? -17.824 -1.008 28.349 1.00 38.06 200 PHE A N 1
ATOM 1558 C CA . PHE A 1 200 ? -18.780 -1.494 29.355 1.00 38.06 200 PHE A CA 1
ATOM 1559 C C . PHE A 1 200 ? -18.553 -2.971 29.738 1.00 38.06 200 PHE A C 1
ATOM 1561 O O . PHE A 1 200 ? -18.613 -3.326 30.915 1.00 38.06 200 PHE A O 1
ATOM 1568 N N . LYS A 1 201 ? -18.194 -3.830 28.767 1.00 36.94 201 LYS A N 1
ATOM 1569 C CA . LYS A 1 201 ? -17.839 -5.248 29.010 1.00 36.94 201 LYS A CA 1
ATOM 1570 C C . LYS A 1 201 ? -16.451 -5.422 29.638 1.00 36.94 201 LYS A C 1
ATOM 1572 O O . LYS A 1 201 ? -16.223 -6.396 30.358 1.00 36.94 201 LYS A O 1
ATOM 1577 N N . ARG A 1 202 ? -15.516 -4.501 29.371 1.00 41.22 202 ARG A N 1
ATOM 1578 C CA . ARG A 1 202 ? -14.202 -4.463 30.034 1.00 41.22 202 ARG A CA 1
ATOM 1579 C C . ARG A 1 202 ? -14.308 -3.898 31.449 1.00 41.22 202 ARG A C 1
ATOM 1581 O O . ARG A 1 202 ? -13.755 -4.504 32.358 1.00 41.22 202 ARG A O 1
ATOM 1588 N N . LEU A 1 203 ? -15.073 -2.830 31.670 1.00 40.47 203 LEU A N 1
ATOM 1589 C CA . LEU A 1 203 ? -15.274 -2.212 32.985 1.00 40.47 203 LEU A CA 1
ATOM 1590 C C . LEU A 1 203 ? -15.972 -3.154 33.973 1.00 40.47 203 LEU A C 1
ATOM 1592 O O . LEU A 1 203 ? -15.577 -3.185 35.133 1.00 40.47 203 LEU A O 1
ATOM 1596 N N . SER A 1 204 ? -16.910 -4.000 33.530 1.00 36.59 204 SER A N 1
ATOM 1597 C CA . SER A 1 204 ? -17.534 -5.004 34.408 1.00 36.59 204 SER A CA 1
ATOM 1598 C C . SER A 1 204 ? -16.565 -6.112 34.850 1.00 36.59 204 SER A C 1
ATOM 1600 O O . SER A 1 204 ? -16.697 -6.641 35.950 1.00 36.59 204 SER A O 1
ATOM 1602 N N . LYS A 1 205 ? -15.567 -6.455 34.020 1.00 39.41 205 LYS A N 1
ATOM 1603 C CA . LYS A 1 205 ? -14.481 -7.389 34.380 1.00 39.41 205 LYS A CA 1
ATOM 1604 C C . LYS A 1 205 ? -13.382 -6.715 35.205 1.00 39.41 205 LYS A C 1
ATOM 1606 O O . LYS A 1 205 ? -12.824 -7.342 36.098 1.00 39.41 205 LYS A O 1
ATOM 1611 N N . ILE A 1 206 ? -13.093 -5.444 34.932 1.00 48.88 206 ILE A N 1
ATOM 1612 C CA . ILE A 1 206 ? -12.058 -4.670 35.624 1.00 48.88 206 ILE A CA 1
ATOM 1613 C C . ILE A 1 206 ? -12.528 -4.263 37.026 1.00 48.88 206 ILE A C 1
ATOM 1615 O O . ILE A 1 206 ? -11.732 -4.369 37.949 1.00 48.88 206 ILE A O 1
ATOM 1619 N N . LEU A 1 207 ? -13.807 -3.924 37.248 1.00 37.69 207 LEU A N 1
ATOM 1620 C CA . LEU A 1 207 ? -14.326 -3.670 38.604 1.00 37.69 207 LEU A CA 1
ATOM 1621 C C . LEU A 1 207 ? -14.273 -4.912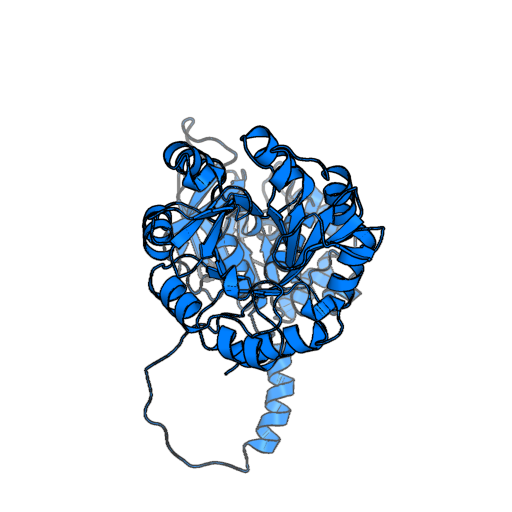 39.512 1.00 37.69 207 LEU A C 1
ATOM 1623 O O . LEU A 1 207 ? -14.112 -4.767 40.720 1.00 37.69 207 LEU A O 1
ATOM 1627 N N . ALA A 1 208 ? -14.349 -6.122 38.947 1.00 37.91 208 ALA A N 1
ATOM 1628 C CA . ALA A 1 208 ? -14.191 -7.366 39.702 1.00 37.91 208 ALA A CA 1
ATOM 1629 C C . ALA A 1 208 ? -12.722 -7.662 40.081 1.00 37.91 208 ALA A C 1
ATOM 1631 O O . ALA A 1 208 ? -12.475 -8.361 41.060 1.00 37.91 208 ALA A O 1
ATOM 1632 N N . CYS A 1 209 ? -11.748 -7.105 39.350 1.00 33.59 209 CYS A N 1
ATOM 1633 C CA . CYS A 1 209 ? -10.311 -7.261 39.623 1.00 33.59 209 CYS A CA 1
ATOM 1634 C C . CYS A 1 209 ? -9.684 -6.062 40.364 1.00 33.59 209 CYS A C 1
ATOM 1636 O O . CYS A 1 209 ? -8.701 -6.232 41.082 1.00 33.59 209 CYS A O 1
ATOM 1638 N N . ALA A 1 210 ? -10.251 -4.859 40.242 1.00 34.44 210 ALA A N 1
ATOM 1639 C CA . ALA A 1 210 ? -9.696 -3.615 40.783 1.00 34.44 210 ALA A CA 1
ATOM 1640 C C . ALA A 1 210 ? -9.873 -3.443 42.305 1.00 34.44 210 ALA A C 1
ATOM 1642 O O . ALA A 1 210 ? -9.321 -2.510 42.881 1.00 34.44 210 ALA A O 1
ATOM 1643 N N . LEU A 1 211 ? -10.581 -4.359 42.973 1.00 31.72 211 LEU A N 1
ATOM 1644 C CA . LEU A 1 211 ? -10.647 -4.434 44.438 1.00 31.72 211 LEU A CA 1
ATOM 1645 C C . LEU A 1 211 ? -9.467 -5.194 45.072 1.00 31.72 211 LEU A C 1
ATOM 1647 O O . LEU A 1 211 ? -9.370 -5.222 46.295 1.00 31.72 211 LEU A O 1
ATOM 1651 N N . ALA A 1 212 ? -8.568 -5.791 44.279 1.00 34.19 212 ALA A N 1
ATOM 1652 C CA . ALA A 1 212 ? -7.520 -6.659 44.818 1.00 34.19 212 ALA A CA 1
ATOM 1653 C C . ALA A 1 212 ? -6.102 -6.072 44.827 1.00 34.19 212 ALA A C 1
ATOM 1655 O O . ALA A 1 212 ? -5.276 -6.593 45.567 1.00 34.19 212 ALA A O 1
ATOM 1656 N N . LEU A 1 213 ? -5.767 -5.035 44.051 1.00 30.17 213 LEU A N 1
ATOM 1657 C CA . LEU A 1 213 ? -4.368 -4.589 43.942 1.00 30.17 213 LEU A CA 1
ATOM 1658 C C . LEU A 1 213 ? -4.262 -3.070 43.766 1.00 30.17 213 LEU A C 1
ATOM 1660 O O . LEU A 1 213 ? -4.047 -2.546 42.676 1.00 30.17 213 LEU A O 1
ATOM 1664 N N . TRP A 1 214 ? -4.417 -2.364 44.883 1.00 27.62 214 TRP A N 1
ATOM 1665 C CA . TRP A 1 214 ? -3.881 -1.018 45.074 1.00 27.62 214 TRP A CA 1
ATOM 1666 C C . TRP A 1 214 ? -2.469 -1.118 45.672 1.00 27.62 214 TRP A C 1
ATOM 1668 O O . TRP A 1 214 ? -2.234 -1.963 46.528 1.00 27.62 214 TRP A O 1
ATOM 1678 N N . GLN A 1 215 ? -1.600 -0.178 45.278 1.00 28.73 215 GLN A N 1
ATOM 1679 C CA . GLN A 1 215 ? -0.220 0.086 45.736 1.00 28.73 215 GLN A CA 1
ATOM 1680 C C . GLN A 1 215 ? 0.913 -0.643 44.982 1.00 28.73 215 GLN A C 1
ATOM 1682 O O . GLN A 1 215 ? 1.329 -1.737 45.335 1.00 28.73 215 GLN A O 1
ATOM 1687 N N . THR A 1 216 ? 1.568 0.027 44.029 1.00 30.91 216 THR A N 1
ATOM 1688 C CA . THR A 1 216 ? 2.736 0.893 44.303 1.00 30.91 216 THR A CA 1
ATOM 1689 C C . THR A 1 216 ? 3.358 1.454 43.015 1.00 30.91 216 THR A C 1
ATOM 1691 O O . THR A 1 216 ? 3.559 0.755 42.034 1.00 30.91 216 THR A O 1
ATOM 1694 N N . SER A 1 217 ? 3.704 2.741 43.103 1.00 29.67 217 SER A N 1
ATOM 1695 C CA . SER A 1 217 ? 4.766 3.481 42.405 1.00 29.67 217 SER A CA 1
ATOM 1696 C C . SER A 1 217 ? 4.730 3.731 40.889 1.00 29.67 217 SER A C 1
ATOM 1698 O O . SER A 1 217 ? 5.283 2.996 40.079 1.00 29.67 217 SER A O 1
ATOM 1700 N N . LEU A 1 218 ? 4.257 4.936 40.557 1.00 28.27 218 LEU A N 1
ATOM 1701 C CA . LEU A 1 218 ? 4.791 5.777 39.482 1.00 28.27 218 LEU A CA 1
ATOM 1702 C C . LEU A 1 218 ? 6.265 6.134 39.760 1.00 28.27 218 LEU A C 1
ATOM 1704 O O . LEU A 1 218 ? 6.535 6.656 40.837 1.00 28.27 218 LEU A O 1
ATOM 1708 N N . PHE A 1 219 ? 7.183 5.886 38.816 1.00 26.27 219 PHE A N 1
ATOM 1709 C CA . PHE A 1 219 ? 8.135 6.857 38.225 1.00 26.27 219 PHE A CA 1
ATOM 1710 C C . PHE A 1 219 ? 9.256 6.150 37.431 1.00 26.27 219 PHE A C 1
ATOM 1712 O O . PHE A 1 219 ? 9.786 5.138 37.876 1.00 26.27 219 PHE A O 1
ATOM 1719 N N . ASN A 1 220 ? 9.664 6.792 36.326 1.00 24.81 220 ASN A N 1
ATOM 1720 C CA . ASN A 1 220 ? 10.832 6.553 35.456 1.00 24.81 220 ASN A CA 1
ATOM 1721 C C . ASN A 1 220 ? 10.738 5.451 34.386 1.00 24.81 220 ASN A C 1
ATOM 1723 O O . ASN A 1 220 ? 11.117 4.318 34.641 1.00 24.81 220 ASN A O 1
ATOM 1727 N N . PHE A 1 221 ? 10.391 5.837 33.150 1.00 27.52 221 PHE A N 1
ATOM 1728 C CA . PHE A 1 221 ? 11.324 5.795 32.005 1.00 27.52 221 PHE A CA 1
ATOM 1729 C C . PHE A 1 221 ? 10.664 6.433 30.765 1.00 27.52 221 PHE A C 1
ATOM 1731 O O . PHE A 1 221 ? 9.887 5.803 30.058 1.00 27.52 221 PHE A O 1
ATOM 1738 N N . PHE A 1 222 ? 10.949 7.713 30.511 1.00 30.19 222 PHE A N 1
ATOM 1739 C CA . PHE A 1 222 ? 10.707 8.339 29.207 1.00 30.19 222 PHE A CA 1
ATOM 1740 C C . PHE A 1 222 ? 11.992 8.174 28.388 1.00 30.19 222 PHE A C 1
ATOM 1742 O O . PHE A 1 222 ? 12.899 8.999 28.456 1.00 30.19 222 PHE A O 1
ATOM 1749 N N . SER A 1 223 ? 12.103 7.043 27.700 1.00 31.06 223 SER A N 1
ATOM 1750 C CA . SER A 1 223 ? 13.045 6.783 26.608 1.00 31.06 223 SER A CA 1
ATOM 1751 C C . SER A 1 223 ? 12.599 5.487 25.934 1.00 31.06 223 SER A C 1
ATOM 1753 O O . SER A 1 223 ? 12.316 4.529 26.646 1.00 31.06 223 SER A O 1
ATOM 1755 N N . LEU A 1 224 ? 12.567 5.476 24.597 1.00 32.94 224 LEU A N 1
ATOM 1756 C CA . LEU A 1 224 ? 12.184 4.366 23.705 1.00 32.94 224 LEU A CA 1
ATOM 1757 C C . LEU A 1 224 ? 10.672 4.166 23.506 1.00 32.94 224 LEU A C 1
ATOM 1759 O O . LEU A 1 224 ? 10.063 3.261 24.060 1.00 32.94 224 LEU A O 1
ATOM 1763 N N . ILE A 1 225 ? 10.079 4.958 22.611 1.00 34.31 225 ILE A N 1
ATOM 1764 C CA . ILE A 1 225 ? 8.961 4.469 21.791 1.00 34.31 225 ILE A CA 1
ATOM 1765 C C . ILE A 1 225 ? 9.524 4.317 20.379 1.00 34.31 225 ILE A C 1
ATOM 1767 O O . ILE A 1 225 ? 9.334 5.171 19.517 1.00 34.31 225 ILE A O 1
ATOM 1771 N N . GLY A 1 226 ? 10.306 3.255 20.179 1.00 30.22 226 GLY A N 1
ATOM 1772 C CA . GLY A 1 226 ? 10.445 2.694 18.844 1.00 30.22 226 GLY A CA 1
ATOM 1773 C C . GLY A 1 226 ? 9.065 2.184 18.456 1.00 30.22 226 GLY A C 1
ATOM 1774 O O . GLY A 1 226 ? 8.449 1.436 19.214 1.00 30.22 226 GLY A O 1
ATOM 1775 N N . VAL A 1 227 ? 8.534 2.650 17.328 1.00 35.81 227 VAL A N 1
ATOM 1776 C CA . VAL A 1 227 ? 7.391 1.972 16.719 1.00 35.81 227 VAL A CA 1
ATOM 1777 C C . VAL A 1 227 ? 7.852 0.536 16.476 1.00 35.81 227 VAL A C 1
ATOM 1779 O O . VAL A 1 227 ? 8.929 0.363 15.905 1.00 35.81 227 VAL A O 1
ATOM 1782 N N . PRO A 1 228 ? 7.117 -0.484 16.932 1.00 39.53 228 PRO A N 1
ATOM 1783 C CA . PRO A 1 228 ? 7.496 -1.853 16.647 1.00 39.53 228 PRO A CA 1
ATOM 1784 C C . PRO A 1 228 ? 7.467 -2.086 15.132 1.00 39.53 228 PRO A C 1
ATOM 1786 O O . PRO A 1 228 ? 6.396 -2.190 14.530 1.00 39.53 228 PRO A O 1
ATOM 1789 N N . CYS A 1 229 ? 8.644 -2.109 14.500 1.00 46.06 229 CYS A N 1
ATOM 1790 C CA . CYS A 1 229 ? 8.788 -2.464 13.095 1.00 46.06 229 CYS A CA 1
ATOM 1791 C C . CYS A 1 229 ? 8.431 -3.943 12.958 1.00 46.06 229 CYS A C 1
ATOM 1793 O O . CYS A 1 229 ? 9.124 -4.819 13.472 1.00 46.06 229 CYS A O 1
ATOM 1795 N N . THR A 1 230 ? 7.313 -4.232 12.300 1.00 67.44 230 THR A N 1
ATOM 1796 C CA . THR A 1 230 ? 6.933 -5.611 12.003 1.00 67.44 230 THR A CA 1
ATOM 1797 C C . THR A 1 230 ? 7.763 -6.083 10.816 1.00 67.44 230 THR A C 1
ATOM 1799 O O . THR A 1 230 ? 7.464 -5.726 9.683 1.00 67.44 230 THR A O 1
ATOM 1802 N N . MET A 1 231 ? 8.807 -6.877 11.069 1.00 87.75 231 MET A N 1
ATOM 1803 C CA . MET A 1 231 ? 9.647 -7.446 10.009 1.00 87.75 231 MET A CA 1
ATOM 1804 C C . MET A 1 231 ? 8.814 -8.373 9.103 1.00 87.75 231 MET A C 1
ATOM 1806 O O . MET A 1 231 ? 8.220 -9.351 9.566 1.00 87.75 231 MET A O 1
ATOM 1810 N N . HIS A 1 232 ? 8.768 -8.090 7.802 1.00 92.88 232 HIS A N 1
ATOM 1811 C CA . HIS A 1 232 ? 8.018 -8.872 6.818 1.00 92.88 232 HIS A CA 1
ATOM 1812 C C . HIS A 1 232 ? 8.778 -10.129 6.366 1.00 92.88 232 HIS A C 1
ATOM 1814 O O . HIS A 1 232 ? 9.953 -10.070 6.008 1.00 92.88 232 HIS A O 1
ATOM 1820 N N . ILE A 1 233 ? 8.096 -11.276 6.308 1.00 96.38 233 ILE A N 1
ATOM 1821 C CA . ILE A 1 233 ? 8.655 -12.507 5.728 1.00 96.38 233 ILE A CA 1
ATOM 1822 C C . ILE A 1 233 ? 8.280 -12.587 4.248 1.00 96.38 233 ILE A C 1
ATOM 1824 O O . ILE A 1 233 ? 7.097 -12.541 3.909 1.00 96.38 233 ILE A O 1
ATOM 1828 N N . TRP A 1 234 ? 9.282 -12.759 3.385 1.00 97.44 234 TRP A N 1
ATOM 1829 C CA . TRP A 1 234 ? 9.141 -12.876 1.934 1.00 97.44 234 TRP A CA 1
ATOM 1830 C C . TRP A 1 234 ? 9.531 -14.290 1.461 1.00 97.44 234 TRP A C 1
ATOM 1832 O O . TRP A 1 234 ? 10.702 -14.533 1.157 1.00 97.44 234 TRP A O 1
ATOM 1842 N N . PRO A 1 235 ? 8.593 -15.252 1.377 1.00 97.06 235 PRO A N 1
ATOM 1843 C CA . PRO A 1 235 ? 8.836 -16.526 0.711 1.00 97.06 235 PRO A CA 1
ATOM 1844 C C . PRO A 1 235 ? 9.284 -16.302 -0.736 1.00 97.06 235 PRO A C 1
ATOM 1846 O O . PRO A 1 235 ? 8.612 -15.597 -1.498 1.00 97.06 235 PRO A O 1
ATOM 1849 N N . ALA A 1 236 ? 10.425 -16.886 -1.102 1.00 96.19 236 ALA A N 1
ATOM 1850 C CA . ALA A 1 236 ? 10.981 -16.764 -2.443 1.00 96.19 236 ALA A CA 1
ATOM 1851 C C . ALA A 1 236 ? 10.399 -17.820 -3.396 1.00 96.19 236 ALA A C 1
ATOM 1853 O O . ALA A 1 236 ? 10.260 -18.993 -3.037 1.00 96.19 236 ALA A O 1
ATOM 1854 N N . ILE A 1 237 ? 10.106 -17.425 -4.631 1.00 96.75 237 ILE A N 1
ATOM 1855 C CA . ILE A 1 237 ? 9.784 -18.329 -5.736 1.00 96.75 237 ILE A CA 1
ATOM 1856 C C . ILE A 1 237 ? 10.708 -17.984 -6.902 1.00 96.75 237 ILE A C 1
ATOM 1858 O O . ILE A 1 237 ? 10.538 -16.950 -7.550 1.00 96.75 237 ILE A O 1
ATOM 1862 N N . ASP A 1 238 ? 11.655 -18.873 -7.188 1.00 95.25 238 ASP A N 1
ATOM 1863 C CA . ASP A 1 238 ? 12.506 -18.729 -8.362 1.00 95.25 238 ASP A CA 1
ATOM 1864 C C . ASP A 1 238 ? 11.834 -19.415 -9.557 1.00 95.25 238 ASP A C 1
ATOM 1866 O O . ASP A 1 238 ? 11.414 -20.575 -9.477 1.00 95.25 238 ASP A O 1
ATOM 1870 N N . LEU A 1 239 ? 11.714 -18.679 -10.658 1.00 96.44 239 LEU A N 1
ATOM 1871 C CA . LEU A 1 239 ? 11.048 -19.091 -11.884 1.00 96.44 239 LEU A CA 1
ATOM 1872 C C . LEU A 1 239 ? 12.090 -19.474 -12.930 1.00 96.44 239 LEU A C 1
ATOM 1874 O O . LEU A 1 239 ? 12.969 -18.672 -13.257 1.00 96.44 239 LEU A O 1
ATOM 1878 N N . ARG A 1 240 ? 11.962 -20.688 -13.465 1.00 94.31 240 ARG A N 1
ATOM 1879 C CA . ARG A 1 240 ? 12.758 -21.160 -14.600 1.00 94.31 240 ARG A CA 1
ATOM 1880 C C . ARG A 1 240 ? 11.960 -22.128 -15.462 1.00 94.31 240 ARG A C 1
ATOM 1882 O O . ARG A 1 240 ? 11.353 -23.057 -14.930 1.00 94.31 240 ARG A O 1
ATOM 1889 N N . ASP A 1 241 ? 11.961 -21.928 -16.776 1.00 93.25 241 ASP A N 1
ATOM 1890 C CA . ASP A 1 241 ? 11.191 -22.716 -17.747 1.00 93.25 241 ASP A CA 1
ATOM 1891 C C . ASP A 1 241 ? 9.712 -22.889 -17.337 1.00 93.25 241 ASP A C 1
ATOM 1893 O O . ASP A 1 241 ? 9.143 -23.976 -17.447 1.00 93.25 241 ASP A O 1
ATOM 1897 N N . GLY A 1 242 ? 9.096 -21.841 -16.777 1.00 93.25 242 GLY A N 1
ATOM 1898 C CA . GLY A 1 242 ? 7.717 -21.880 -16.281 1.00 93.25 242 GLY A CA 1
ATOM 1899 C C . GLY A 1 242 ? 7.499 -22.651 -14.972 1.00 93.25 242 GLY A C 1
ATOM 1900 O O . GLY A 1 242 ? 6.352 -22.825 -14.569 1.00 93.25 242 GLY A O 1
ATOM 1901 N N . ARG A 1 243 ? 8.562 -23.103 -14.296 1.00 94.38 243 ARG A N 1
ATOM 1902 C CA . ARG A 1 243 ? 8.517 -23.947 -13.087 1.00 94.38 243 ARG A CA 1
ATOM 1903 C C . ARG A 1 243 ? 9.102 -23.231 -11.869 1.00 94.38 243 ARG A C 1
ATOM 1905 O O . ARG A 1 243 ? 9.862 -22.274 -12.006 1.00 94.38 243 ARG A O 1
ATOM 1912 N N . CYS A 1 244 ? 8.770 -23.724 -10.675 1.00 93.69 244 CYS A N 1
ATOM 1913 C CA . CYS A 1 244 ? 9.390 -23.314 -9.415 1.00 93.69 244 CYS A CA 1
ATOM 1914 C C . CYS A 1 244 ? 10.639 -24.145 -9.151 1.00 93.69 244 CYS A C 1
ATOM 1916 O O . CYS A 1 244 ? 10.553 -25.363 -8.953 1.00 93.69 244 CYS A O 1
ATOM 1918 N N . VAL A 1 245 ? 11.789 -23.484 -9.096 1.00 91.94 245 VAL A N 1
ATOM 1919 C CA . VAL A 1 245 ? 13.079 -24.141 -8.885 1.00 91.94 245 VAL A CA 1
ATOM 1920 C C . VAL A 1 245 ? 13.837 -23.519 -7.716 1.00 91.94 245 VAL A C 1
ATOM 1922 O O . VAL A 1 245 ? 13.429 -22.508 -7.151 1.00 91.94 245 VAL A O 1
ATOM 1925 N N . ARG A 1 246 ? 14.964 -24.126 -7.347 1.00 86.38 246 ARG A N 1
ATOM 1926 C CA . ARG A 1 246 ? 16.023 -23.459 -6.588 1.00 86.38 246 ARG A CA 1
ATOM 1927 C C . ARG A 1 246 ? 17.376 -23.851 -7.152 1.00 86.38 246 ARG A C 1
ATOM 1929 O O . ARG A 1 246 ? 17.622 -25.035 -7.394 1.00 86.38 246 ARG A O 1
ATOM 1936 N N . LEU A 1 247 ? 18.256 -22.869 -7.308 1.00 80.06 247 LEU A N 1
ATOM 1937 C CA . LEU A 1 247 ? 19.654 -23.101 -7.657 1.00 80.06 247 LEU A CA 1
ATOM 1938 C C . LEU A 1 247 ? 20.490 -23.303 -6.391 1.00 80.06 247 LEU A C 1
ATOM 1940 O O . LEU A 1 247 ? 20.265 -22.657 -5.363 1.00 80.06 247 LEU A O 1
ATOM 1944 N N . VAL A 1 248 ? 21.486 -24.183 -6.459 1.00 72.94 248 VAL A N 1
ATOM 1945 C CA . VAL A 1 248 ? 22.503 -24.287 -5.406 1.00 72.94 248 VAL A CA 1
ATOM 1946 C C . VAL A 1 248 ? 23.546 -23.196 -5.647 1.00 72.94 248 VAL A C 1
ATOM 1948 O O . VAL A 1 248 ? 24.276 -23.271 -6.628 1.00 72.94 248 VAL A O 1
ATOM 1951 N N . GLN A 1 249 ? 23.612 -22.187 -4.769 1.00 67.38 249 GLN A N 1
ATOM 1952 C CA . GLN A 1 249 ? 24.539 -21.044 -4.882 1.00 67.38 249 GLN A CA 1
ATOM 1953 C C . GLN A 1 249 ? 24.451 -20.295 -6.230 1.00 67.38 249 GLN A C 1
ATOM 1955 O O . GLN A 1 249 ? 25.461 -19.837 -6.757 1.00 67.38 249 GLN A O 1
ATOM 1960 N N . GLY A 1 250 ? 23.255 -20.199 -6.819 1.00 71.38 250 GLY A N 1
ATOM 1961 C CA . GLY A 1 250 ? 23.061 -19.518 -8.108 1.00 71.38 250 GLY A CA 1
ATOM 1962 C C . GLY A 1 250 ? 23.586 -20.283 -9.332 1.00 71.38 250 GLY A C 1
ATOM 1963 O O . GLY A 1 250 ? 23.571 -19.747 -10.437 1.00 71.38 250 GLY A O 1
ATOM 1964 N N . ASP A 1 251 ? 24.026 -21.537 -9.177 1.00 76.56 251 ASP A N 1
ATOM 1965 C CA . ASP A 1 251 ? 24.525 -22.358 -10.284 1.00 76.56 251 ASP A CA 1
ATOM 1966 C C . ASP A 1 251 ? 23.374 -22.943 -11.125 1.00 76.56 251 ASP A C 1
ATOM 1968 O O . ASP A 1 251 ? 22.662 -23.858 -10.700 1.00 76.56 251 ASP A O 1
ATOM 1972 N N . TYR A 1 252 ? 23.227 -22.451 -12.359 1.00 78.31 252 TYR A N 1
ATOM 1973 C CA . TYR A 1 252 ? 22.221 -22.900 -13.333 1.00 78.31 252 TYR A CA 1
ATOM 1974 C C . TYR A 1 252 ? 22.371 -24.369 -13.757 1.00 78.31 252 TYR A C 1
ATOM 1976 O O . TYR A 1 252 ? 21.417 -24.946 -14.291 1.00 78.31 252 TYR A O 1
ATOM 1984 N N . GLY A 1 253 ? 23.536 -24.984 -13.543 1.00 81.06 253 GLY A N 1
ATOM 1985 C CA . GLY A 1 253 ? 23.760 -26.412 -13.768 1.00 81.06 253 GLY A CA 1
ATOM 1986 C C . GLY A 1 253 ? 23.259 -27.298 -12.624 1.00 81.06 253 GLY A C 1
ATOM 1987 O O . GLY A 1 253 ? 23.197 -28.518 -12.778 1.00 81.06 253 GLY A O 1
ATOM 1988 N N . ARG A 1 254 ? 22.899 -26.710 -11.475 1.00 80.75 254 ARG A N 1
ATOM 1989 C CA . ARG A 1 254 ? 22.521 -27.426 -10.250 1.00 80.75 254 ARG A CA 1
ATOM 1990 C C . ARG A 1 254 ? 21.187 -26.918 -9.714 1.00 80.75 254 ARG A C 1
ATOM 1992 O O . ARG A 1 254 ? 21.136 -26.157 -8.747 1.00 80.75 254 ARG A O 1
ATOM 1999 N N . GLU A 1 255 ? 20.105 -27.396 -10.320 1.00 86.31 255 GLU A N 1
ATOM 2000 C CA . GLU A 1 255 ? 18.741 -27.054 -9.919 1.00 86.31 255 GLU A CA 1
ATOM 2001 C C . GLU A 1 255 ? 18.029 -28.180 -9.161 1.00 86.31 255 GLU A C 1
ATOM 2003 O O . GLU A 1 255 ? 18.303 -29.367 -9.334 1.00 86.31 255 GLU A O 1
ATOM 2008 N N . THR A 1 256 ? 17.077 -27.792 -8.320 1.00 85.69 256 THR A N 1
ATOM 2009 C CA . THR A 1 256 ? 16.039 -28.674 -7.780 1.00 85.69 256 THR A CA 1
ATOM 2010 C C . THR A 1 256 ? 14.685 -28.096 -8.163 1.00 85.69 256 THR A C 1
ATOM 2012 O O . THR A 1 256 ? 14.434 -26.918 -7.912 1.00 85.69 256 THR A O 1
ATOM 2015 N N . VAL A 1 257 ? 13.824 -28.906 -8.778 1.00 90.56 257 VAL A N 1
ATOM 2016 C CA . VAL A 1 257 ? 12.455 -28.508 -9.134 1.00 90.56 257 VAL A CA 1
ATOM 2017 C C . VAL A 1 257 ? 11.539 -28.802 -7.949 1.00 90.56 257 VAL A C 1
ATOM 2019 O O . VAL A 1 257 ? 11.485 -29.936 -7.475 1.00 90.56 257 VAL A O 1
ATOM 2022 N N . PHE A 1 258 ? 10.823 -27.784 -7.475 1.00 87.62 258 PHE A N 1
ATOM 2023 C CA . PHE A 1 258 ? 9.906 -27.880 -6.334 1.00 87.62 258 PHE A CA 1
ATOM 2024 C C . PHE A 1 258 ? 8.429 -27.862 -6.729 1.00 87.62 258 PHE A C 1
ATOM 2026 O O . PHE A 1 258 ? 7.572 -28.203 -5.914 1.00 87.62 258 PHE A O 1
ATOM 2033 N N . GLY A 1 259 ? 8.117 -27.483 -7.967 1.00 88.81 259 GLY A N 1
ATOM 2034 C CA . GLY A 1 259 ? 6.766 -27.565 -8.502 1.00 88.81 259 GLY A CA 1
ATOM 2035 C C . GLY A 1 259 ? 6.692 -27.093 -9.946 1.00 88.81 259 GLY A C 1
ATOM 2036 O O . GLY A 1 259 ? 7.430 -26.197 -10.351 1.00 88.81 259 GLY A O 1
ATOM 2037 N N . ASP A 1 260 ? 5.772 -27.677 -10.708 1.00 89.50 260 ASP A N 1
ATOM 2038 C CA . ASP A 1 260 ? 5.589 -27.343 -12.123 1.00 89.50 260 ASP A CA 1
ATOM 2039 C C . ASP A 1 260 ? 4.629 -26.165 -12.351 1.00 89.50 260 ASP A C 1
ATOM 2041 O O . ASP A 1 260 ? 4.570 -25.629 -13.451 1.00 89.50 260 ASP A O 1
ATOM 2045 N N . ASN A 1 261 ? 3.877 -25.749 -11.323 1.00 94.25 261 ASN A N 1
ATOM 2046 C CA . ASN A 1 261 ? 2.920 -24.646 -11.409 1.00 94.25 261 ASN A CA 1
ATOM 2047 C C . ASN A 1 261 ? 3.235 -23.539 -10.386 1.00 94.25 261 ASN A C 1
ATOM 2049 O O . ASN A 1 261 ? 2.911 -23.678 -9.200 1.00 94.25 261 ASN A O 1
ATOM 2053 N N . PRO A 1 262 ? 3.795 -22.403 -10.834 1.00 96.31 262 PRO A N 1
ATOM 2054 C CA . PRO A 1 262 ? 4.108 -21.283 -9.955 1.00 96.31 262 PRO A CA 1
ATOM 2055 C C . PRO A 1 262 ? 2.910 -20.651 -9.250 1.00 96.31 262 PRO A C 1
ATOM 2057 O O . PRO A 1 262 ? 3.043 -20.180 -8.120 1.00 96.31 262 PRO A O 1
ATOM 2060 N N . ALA A 1 263 ? 1.724 -20.683 -9.862 1.00 97.12 263 ALA A N 1
ATOM 2061 C CA . ALA A 1 263 ? 0.517 -20.145 -9.242 1.00 97.12 263 ALA A CA 1
ATOM 2062 C C . ALA A 1 263 ? 0.081 -20.982 -8.027 1.00 97.12 263 ALA A C 1
ATOM 2064 O O . ALA A 1 263 ? -0.385 -20.428 -7.032 1.00 97.12 263 ALA A O 1
ATOM 2065 N N . ASP A 1 264 ? 0.266 -22.304 -8.085 1.00 97.12 264 ASP A N 1
ATOM 2066 C CA . ASP A 1 264 ? -0.053 -23.199 -6.969 1.00 97.12 264 ASP A CA 1
ATOM 2067 C C . ASP A 1 264 ? 0.954 -23.039 -5.826 1.00 97.12 264 ASP A C 1
ATOM 2069 O O . ASP A 1 264 ? 0.561 -23.030 -4.661 1.00 97.12 264 ASP A O 1
ATOM 2073 N N . MET A 1 265 ? 2.235 -22.821 -6.145 1.00 96.44 265 MET A N 1
ATOM 2074 C CA . MET A 1 265 ? 3.247 -22.503 -5.133 1.00 96.44 265 MET A CA 1
ATOM 2075 C C . MET A 1 265 ? 2.942 -21.176 -4.425 1.00 96.44 265 MET A C 1
ATOM 2077 O O . MET A 1 265 ? 3.003 -21.097 -3.200 1.00 96.44 265 MET A O 1
ATOM 2081 N N . ALA A 1 266 ? 2.550 -20.144 -5.179 1.00 97.38 266 ALA A N 1
ATOM 2082 C CA . ALA A 1 266 ? 2.139 -18.869 -4.601 1.00 97.38 266 ALA A CA 1
ATOM 2083 C C . ALA A 1 266 ? 0.915 -19.019 -3.684 1.00 97.38 266 ALA A C 1
ATOM 2085 O O . ALA A 1 266 ? 0.933 -18.500 -2.569 1.00 97.38 266 ALA A O 1
ATOM 2086 N N . ARG A 1 267 ? -0.120 -19.761 -4.114 1.00 97.00 267 ARG A N 1
ATOM 2087 C CA . ARG A 1 267 ? -1.289 -20.062 -3.266 1.00 97.00 267 ARG A CA 1
ATOM 2088 C C . ARG A 1 267 ? -0.887 -20.773 -1.990 1.00 97.00 267 ARG A C 1
ATOM 2090 O O . ARG A 1 267 ? -1.305 -20.338 -0.930 1.00 97.00 267 ARG A O 1
ATOM 2097 N N . ARG A 1 268 ? -0.028 -21.792 -2.080 1.00 95.50 268 ARG A N 1
ATOM 2098 C CA . ARG A 1 268 ? 0.469 -22.511 -0.903 1.00 95.50 268 ARG A CA 1
ATOM 2099 C C . ARG A 1 268 ? 1.068 -21.551 0.125 1.00 95.50 268 ARG A C 1
ATOM 2101 O O . ARG A 1 268 ? 0.710 -21.623 1.294 1.00 95.50 268 ARG A O 1
ATOM 2108 N N . TRP A 1 269 ? 1.959 -20.649 -0.291 1.00 96.69 269 TRP A N 1
ATOM 2109 C CA . TRP A 1 269 ? 2.558 -19.688 0.639 1.00 96.69 269 TRP A CA 1
ATOM 2110 C C . TRP A 1 269 ? 1.527 -18.745 1.253 1.00 96.69 269 TRP A C 1
ATOM 2112 O O . TRP A 1 269 ? 1.591 -18.480 2.452 1.00 96.69 269 TRP A O 1
ATOM 2122 N N . VAL A 1 270 ? 0.550 -18.285 0.473 1.00 95.00 270 VAL A N 1
ATOM 2123 C CA . VAL A 1 270 ? -0.538 -17.436 0.980 1.00 95.00 270 VAL A CA 1
ATOM 2124 C C . VAL A 1 270 ? -1.463 -18.193 1.937 1.00 95.00 270 VAL A C 1
ATOM 2126 O O . VAL A 1 270 ? -1.800 -17.658 2.989 1.00 95.00 270 VAL A O 1
ATOM 2129 N N . ASP A 1 271 ? -1.795 -19.449 1.643 1.00 92.69 271 ASP A N 1
ATOM 2130 C CA . ASP A 1 271 ? -2.584 -20.329 2.514 1.00 92.69 271 ASP A CA 1
ATOM 2131 C C . ASP A 1 271 ? -1.848 -20.626 3.835 1.00 92.69 271 ASP A C 1
ATOM 2133 O O . ASP A 1 271 ? -2.472 -20.789 4.884 1.00 92.69 271 ASP A O 1
ATOM 2137 N N . GLU A 1 272 ? -0.511 -20.641 3.812 1.00 90.69 272 GLU A N 1
ATOM 2138 C CA . GLU A 1 272 ? 0.348 -20.725 5.001 1.00 90.69 272 GLU A CA 1
ATOM 2139 C C . GLU A 1 272 ? 0.530 -19.368 5.727 1.00 90.69 272 GLU A C 1
ATOM 2141 O O . GLU A 1 272 ? 1.182 -19.305 6.775 1.00 90.69 272 GLU A O 1
ATOM 2146 N N . GLY A 1 273 ? -0.080 -18.291 5.217 1.00 90.31 273 GLY A N 1
ATOM 2147 C CA . GLY A 1 273 ? -0.162 -16.974 5.853 1.00 90.31 273 GLY A CA 1
ATOM 2148 C C . GLY A 1 273 ? 0.743 -15.890 5.259 1.00 90.31 273 GLY A C 1
ATOM 2149 O O . GLY A 1 273 ? 0.848 -14.815 5.854 1.00 90.31 273 GLY A O 1
ATOM 2150 N N . ALA A 1 274 ? 1.412 -16.134 4.125 1.00 93.88 274 ALA A N 1
ATOM 2151 C CA . ALA A 1 274 ? 2.219 -15.110 3.460 1.00 93.88 274 ALA A CA 1
ATOM 2152 C C . ALA A 1 274 ? 1.361 -13.902 3.067 1.00 93.88 274 ALA A C 1
ATOM 2154 O O . ALA A 1 274 ? 0.355 -14.043 2.379 1.00 93.88 274 ALA A O 1
ATOM 2155 N N . THR A 1 275 ? 1.814 -12.702 3.423 1.00 91.75 275 THR A N 1
ATOM 2156 C CA . THR A 1 275 ? 1.262 -11.426 2.925 1.00 91.75 275 THR A CA 1
ATOM 2157 C C . THR A 1 275 ? 2.160 -10.765 1.877 1.00 91.75 275 THR A C 1
ATOM 2159 O O . THR A 1 275 ? 1.800 -9.742 1.296 1.00 91.75 275 THR A O 1
ATOM 2162 N N . HIS A 1 276 ? 3.324 -11.364 1.628 1.00 97.31 276 HIS A N 1
ATOM 2163 C CA . HIS A 1 276 ? 4.364 -10.883 0.733 1.00 97.31 276 HIS A CA 1
ATOM 2164 C C . HIS A 1 276 ? 4.960 -12.067 -0.031 1.00 97.31 276 HIS A C 1
ATOM 2166 O O . HIS A 1 276 ? 5.101 -13.143 0.542 1.00 97.31 276 HIS A O 1
ATOM 2172 N N . LEU A 1 277 ? 5.321 -11.886 -1.301 1.00 98.12 277 LEU A N 1
ATOM 2173 C CA . LEU A 1 277 ? 6.011 -12.880 -2.126 1.00 98.12 277 LEU A CA 1
ATOM 2174 C C . LEU A 1 277 ? 7.168 -12.221 -2.877 1.00 98.12 277 LEU A C 1
ATOM 2176 O O . LEU A 1 277 ? 7.013 -11.143 -3.457 1.00 98.12 277 LEU A O 1
ATOM 2180 N N . HIS A 1 278 ? 8.323 -12.883 -2.875 1.00 98.44 278 HIS A N 1
ATOM 2181 C CA . HIS A 1 278 ? 9.501 -12.463 -3.627 1.00 98.44 278 HIS A CA 1
ATOM 2182 C C . HIS A 1 278 ? 9.704 -13.409 -4.809 1.00 98.44 278 HIS A C 1
ATOM 2184 O O . HIS A 1 278 ? 9.890 -14.608 -4.622 1.00 98.44 278 HIS A O 1
ATOM 2190 N N . LEU A 1 279 ? 9.638 -12.880 -6.025 1.00 98.12 279 LEU A N 1
ATOM 2191 C CA . LEU A 1 279 ? 9.793 -13.651 -7.250 1.00 98.12 279 LEU A CA 1
ATOM 2192 C C . LEU A 1 279 ? 11.126 -13.313 -7.917 1.00 98.12 279 LEU A C 1
ATOM 2194 O O . LEU A 1 279 ? 11.518 -12.143 -7.979 1.00 98.12 279 LEU A O 1
ATOM 2198 N N . VAL A 1 280 ? 11.775 -14.325 -8.485 1.00 95.94 280 VAL A N 1
ATOM 2199 C CA . VAL A 1 280 ? 12.977 -14.146 -9.307 1.00 95.94 280 VAL A CA 1
ATOM 2200 C C . VAL A 1 280 ? 12.775 -14.848 -10.645 1.00 95.94 280 VAL A C 1
ATOM 2202 O O . VAL A 1 280 ? 12.643 -16.067 -10.682 1.00 95.94 280 VAL A O 1
ATOM 2205 N N . ASP A 1 281 ? 12.758 -14.104 -11.750 1.00 95.69 281 ASP A N 1
ATOM 2206 C CA . ASP A 1 281 ? 12.850 -14.673 -13.099 1.00 95.69 281 ASP A CA 1
ATOM 2207 C C . ASP A 1 281 ? 14.319 -15.010 -13.391 1.00 95.69 281 ASP A C 1
ATOM 2209 O O . ASP A 1 281 ? 15.104 -14.138 -13.772 1.00 95.69 281 ASP A O 1
ATOM 2213 N N . LEU A 1 282 ? 14.713 -16.267 -13.162 1.00 92.44 282 LEU A N 1
ATOM 2214 C CA . LEU A 1 282 ? 16.095 -16.709 -13.364 1.00 92.44 282 LEU A CA 1
ATOM 2215 C C . LEU A 1 282 ? 16.466 -16.729 -14.848 1.00 92.44 282 LEU A C 1
ATOM 2217 O O . LEU A 1 282 ? 17.578 -16.348 -15.208 1.00 92.44 282 LEU A O 1
ATOM 2221 N N . ASP A 1 283 ? 15.538 -17.130 -15.720 1.00 91.69 283 ASP A N 1
ATOM 2222 C CA . ASP A 1 283 ? 15.780 -17.060 -17.163 1.00 91.69 283 ASP A CA 1
ATOM 2223 C C . ASP A 1 283 ? 15.948 -15.612 -17.601 1.00 91.69 283 ASP A C 1
ATOM 2225 O O . ASP A 1 283 ? 16.893 -15.295 -18.318 1.00 91.69 283 ASP A O 1
ATOM 2229 N N . GLY A 1 284 ? 15.107 -14.709 -17.097 1.00 92.00 284 GLY A N 1
ATOM 2230 C CA . GLY A 1 284 ? 15.255 -13.291 -17.380 1.00 92.00 284 GLY A CA 1
ATOM 2231 C C . GLY A 1 284 ? 16.554 -12.711 -16.826 1.00 92.00 284 GLY A C 1
ATOM 2232 O O . GLY A 1 284 ? 17.225 -11.941 -17.514 1.00 92.00 284 GLY A O 1
ATOM 2233 N N . ALA A 1 285 ? 16.970 -13.095 -15.617 1.00 89.25 285 ALA A N 1
ATOM 2234 C CA . ALA A 1 285 ? 18.247 -12.667 -15.045 1.00 89.25 285 ALA A CA 1
ATOM 2235 C C . ALA A 1 285 ? 19.440 -13.055 -15.936 1.00 89.25 285 ALA A C 1
ATOM 2237 O O . ALA A 1 285 ? 20.354 -12.244 -16.101 1.00 89.25 285 ALA A O 1
ATOM 2238 N N . ARG A 1 286 ? 19.398 -14.248 -16.544 1.00 86.38 286 ARG A N 1
ATOM 2239 C CA . ARG A 1 286 ? 20.404 -14.741 -17.495 1.00 86.38 286 ARG A CA 1
ATOM 2240 C C . ARG A 1 286 ? 20.306 -14.060 -18.865 1.00 86.38 286 ARG A C 1
ATOM 2242 O O . ARG A 1 286 ? 21.311 -13.572 -19.376 1.00 86.38 286 ARG A O 1
ATOM 2249 N N . ASP A 1 287 ? 19.113 -14.029 -19.453 1.00 87.69 287 ASP A N 1
ATOM 2250 C CA . ASP A 1 287 ? 18.901 -13.678 -20.866 1.00 87.69 287 ASP A CA 1
ATOM 2251 C C . ASP A 1 287 ? 18.720 -12.165 -21.078 1.00 87.69 287 ASP A C 1
ATOM 2253 O O . ASP A 1 287 ? 19.008 -11.629 -22.149 1.00 87.69 287 ASP A O 1
ATOM 2257 N N . GLY A 1 288 ? 18.313 -11.443 -20.033 1.00 87.44 288 GLY A N 1
ATOM 2258 C CA . GLY A 1 288 ? 18.206 -9.990 -20.039 1.00 87.44 288 GLY A CA 1
ATOM 2259 C C . GLY A 1 288 ? 16.873 -9.412 -20.492 1.00 87.44 288 GLY A C 1
ATOM 2260 O O . GLY A 1 288 ? 16.826 -8.222 -20.796 1.00 87.44 288 GLY A O 1
ATOM 2261 N N . HIS A 1 289 ? 15.826 -10.228 -20.544 1.00 90.00 289 HIS A N 1
ATOM 2262 C CA . HIS A 1 289 ? 14.452 -9.819 -20.827 1.00 90.00 289 HIS A CA 1
ATOM 2263 C C . HIS A 1 289 ? 13.476 -10.689 -20.027 1.00 90.00 289 HIS A C 1
ATOM 2265 O O . HIS A 1 289 ? 13.848 -11.758 -19.558 1.00 90.00 289 HIS A O 1
ATOM 2271 N N . LEU A 1 290 ? 12.220 -10.270 -19.885 1.00 90.88 290 LEU A N 1
ATOM 2272 C CA . LEU A 1 290 ? 11.202 -11.051 -19.175 1.00 90.88 290 LEU A CA 1
ATOM 2273 C C . LEU A 1 290 ? 10.878 -12.346 -19.934 1.00 90.88 290 LEU A C 1
ATOM 2275 O O . LEU A 1 290 ? 10.336 -12.295 -21.038 1.00 90.88 290 LEU A O 1
ATOM 2279 N N . THR A 1 291 ? 11.189 -13.500 -19.344 1.00 93.06 291 THR A N 1
ATOM 2280 C CA . THR A 1 291 ? 10.969 -14.818 -19.969 1.00 93.06 291 THR A CA 1
ATOM 2281 C C . THR A 1 291 ? 9.783 -15.536 -19.329 1.00 93.06 291 THR A C 1
ATOM 2283 O O . THR A 1 291 ? 9.000 -16.189 -20.018 1.00 93.06 291 THR A O 1
ATOM 2286 N N . ASN A 1 292 ? 9.572 -15.350 -18.024 1.00 95.62 292 ASN A N 1
ATOM 2287 C CA . ASN A 1 292 ? 8.525 -16.028 -17.259 1.00 95.62 292 ASN A CA 1
ATOM 2288 C C . ASN A 1 292 ? 7.275 -15.152 -17.018 1.00 95.62 292 ASN A C 1
ATOM 2290 O O . ASN A 1 292 ? 6.546 -15.355 -16.045 1.00 95.62 292 ASN A O 1
ATOM 2294 N N . LEU A 1 293 ? 6.982 -14.194 -17.908 1.00 95.19 293 LEU A N 1
ATOM 2295 C CA . LEU A 1 293 ? 5.872 -13.240 -17.741 1.00 95.19 293 LEU A CA 1
ATOM 2296 C C . LEU A 1 293 ? 4.501 -13.920 -17.563 1.00 95.19 293 LEU A C 1
ATOM 2298 O O . LEU A 1 293 ? 3.691 -13.474 -16.751 1.00 95.19 293 LEU A O 1
ATOM 2302 N N . GLU A 1 294 ? 4.240 -15.021 -18.272 1.00 96.44 294 GLU A N 1
ATOM 2303 C CA . GLU A 1 294 ? 2.980 -15.765 -18.128 1.00 96.44 294 GLU A CA 1
ATOM 2304 C C . GLU A 1 294 ? 2.855 -16.452 -16.760 1.00 96.44 294 GLU A C 1
ATOM 2306 O O . GLU A 1 294 ? 1.775 -16.448 -16.164 1.00 96.44 294 GLU A O 1
ATOM 2311 N N . SER A 1 295 ? 3.961 -16.948 -16.197 1.00 97.69 295 SER A N 1
ATOM 2312 C CA . SER A 1 295 ? 3.998 -17.469 -14.825 1.00 97.69 295 SER A CA 1
ATOM 2313 C C . SER A 1 295 ? 3.688 -16.370 -13.810 1.00 97.69 295 SER A C 1
ATOM 2315 O O . SER A 1 295 ? 2.883 -16.572 -12.901 1.00 97.69 295 SER A O 1
ATOM 2317 N N . VAL A 1 296 ? 4.265 -15.179 -13.996 1.00 97.69 296 VAL A N 1
ATOM 2318 C CA . VAL A 1 296 ? 4.002 -14.009 -13.142 1.00 97.69 296 VAL A CA 1
ATOM 2319 C C . VAL A 1 296 ? 2.530 -13.584 -13.239 1.00 97.69 296 VAL A C 1
ATOM 2321 O O . VAL A 1 296 ? 1.886 -13.351 -12.214 1.00 97.69 296 VAL A O 1
ATOM 2324 N N . ARG A 1 297 ? 1.950 -13.564 -14.448 1.00 97.44 297 ARG A N 1
ATOM 2325 C CA . ARG A 1 297 ? 0.517 -13.293 -14.677 1.00 97.44 297 ARG A CA 1
ATOM 2326 C C . ARG A 1 297 ? -0.370 -14.320 -13.974 1.00 97.44 297 ARG A C 1
ATOM 2328 O O . ARG A 1 297 ? -1.368 -13.944 -13.354 1.00 97.44 297 ARG A O 1
ATOM 2335 N N . ALA A 1 298 ? -0.010 -15.601 -14.045 1.00 97.44 298 ALA A N 1
ATOM 2336 C CA . ALA A 1 298 ? -0.737 -16.672 -13.375 1.00 97.44 298 ALA A CA 1
ATOM 2337 C C . ALA A 1 298 ? -0.690 -16.525 -11.846 1.00 97.44 298 ALA A C 1
ATOM 2339 O O . ALA A 1 298 ? -1.740 -16.601 -11.205 1.00 97.44 298 ALA A O 1
ATOM 2340 N N . ILE A 1 299 ? 0.488 -16.238 -11.274 1.00 97.75 299 ILE A N 1
ATOM 2341 C CA . ILE A 1 299 ? 0.658 -15.955 -9.840 1.00 97.75 299 ILE A CA 1
ATOM 2342 C C . ILE A 1 299 ? -0.225 -14.778 -9.423 1.00 97.75 299 ILE A C 1
ATOM 2344 O O . ILE A 1 299 ? -1.039 -14.911 -8.512 1.00 97.75 299 ILE A O 1
ATOM 2348 N N . ARG A 1 300 ? -0.129 -13.642 -10.119 1.00 96.38 300 ARG A N 1
ATOM 2349 C CA . ARG A 1 300 ? -0.871 -12.421 -9.774 1.00 96.38 300 ARG A CA 1
ATOM 2350 C C . ARG A 1 300 ? -2.388 -12.608 -9.834 1.00 96.38 300 ARG A C 1
ATOM 2352 O O . ARG A 1 300 ? -3.107 -12.026 -9.032 1.00 96.38 300 ARG A O 1
ATOM 2359 N N . LYS A 1 301 ? -2.886 -13.461 -10.734 1.00 94.62 301 LYS A N 1
ATOM 2360 C CA . LYS A 1 301 ? -4.306 -13.848 -10.777 1.00 94.62 301 LYS A CA 1
ATOM 2361 C C . LYS A 1 301 ? -4.704 -14.788 -9.631 1.00 94.62 301 LYS A C 1
ATOM 2363 O O . LYS A 1 301 ? -5.871 -14.816 -9.248 1.00 94.62 301 LYS A O 1
ATOM 2368 N N . ALA A 1 302 ? -3.772 -15.600 -9.138 1.00 94.00 302 ALA A N 1
ATOM 2369 C CA . ALA A 1 302 ? -4.035 -16.641 -8.152 1.00 94.00 302 ALA A CA 1
ATOM 2370 C C . ALA A 1 302 ? -4.057 -16.138 -6.704 1.00 94.00 302 ALA A C 1
ATOM 2372 O O . ALA A 1 302 ? -4.727 -16.763 -5.885 1.00 94.00 302 ALA A O 1
ATOM 2373 N N . VAL A 1 303 ? -3.348 -15.048 -6.395 1.00 92.50 303 VAL A N 1
ATOM 2374 C CA . VAL A 1 303 ? -3.210 -14.521 -5.029 1.00 92.50 303 VAL A CA 1
ATOM 2375 C C . VAL A 1 303 ? -3.436 -13.012 -4.974 1.00 92.50 303 VAL A C 1
ATOM 2377 O O . VAL A 1 303 ? -3.235 -12.325 -5.969 1.00 92.50 303 VAL A O 1
ATOM 2380 N N . ASP A 1 304 ? -3.812 -12.457 -3.820 1.00 88.81 304 ASP A N 1
ATOM 2381 C CA . ASP A 1 304 ? -3.976 -11.006 -3.614 1.00 88.81 304 ASP A CA 1
ATOM 2382 C C . ASP A 1 304 ? -3.122 -10.495 -2.448 1.00 88.81 304 ASP A C 1
ATOM 2384 O O . ASP A 1 304 ? -3.622 -10.032 -1.432 1.00 88.81 304 ASP A O 1
ATOM 2388 N N . VAL A 1 305 ? -1.806 -10.651 -2.602 1.00 91.75 305 VAL A N 1
ATOM 2389 C CA . VAL A 1 305 ? -0.773 -10.253 -1.636 1.00 91.75 305 VAL A CA 1
ATOM 2390 C C . VAL A 1 305 ? 0.287 -9.393 -2.319 1.00 91.75 305 VAL A C 1
ATOM 2392 O O . VAL A 1 305 ? 0.328 -9.341 -3.552 1.00 91.75 305 VAL A O 1
ATOM 2395 N N . THR A 1 306 ? 1.155 -8.739 -1.544 1.00 92.31 306 THR A N 1
ATOM 2396 C CA . THR A 1 306 ? 2.250 -7.930 -2.092 1.00 92.31 306 THR A CA 1
ATOM 2397 C C . THR A 1 306 ? 3.230 -8.820 -2.851 1.00 92.31 306 THR A C 1
ATOM 2399 O O . THR A 1 306 ? 3.782 -9.761 -2.287 1.00 92.31 306 THR A O 1
ATOM 2402 N N . VAL A 1 307 ? 3.483 -8.513 -4.120 1.00 97.44 307 VAL A N 1
ATOM 2403 C CA . VAL A 1 307 ? 4.438 -9.245 -4.957 1.00 97.44 307 VAL A CA 1
ATOM 2404 C C . VAL A 1 307 ? 5.530 -8.301 -5.435 1.00 97.44 307 VAL A C 1
ATOM 2406 O O . VAL A 1 307 ? 5.246 -7.211 -5.942 1.00 97.44 307 VAL A O 1
ATOM 2409 N N . GLN A 1 308 ? 6.776 -8.752 -5.303 1.00 98.25 308 GLN A N 1
ATOM 2410 C CA . GLN A 1 308 ? 7.930 -8.130 -5.940 1.00 98.25 308 GLN A CA 1
ATOM 2411 C C . GLN A 1 308 ? 8.613 -9.104 -6.899 1.00 98.25 308 GLN A C 1
ATOM 2413 O O . GLN A 1 308 ? 8.663 -10.299 -6.611 1.00 98.25 308 GLN A O 1
ATOM 2418 N N . LEU A 1 309 ? 9.134 -8.604 -8.020 1.00 98.38 309 LEU A N 1
ATOM 2419 C CA . LEU A 1 309 ? 9.836 -9.414 -9.021 1.00 98.38 309 LEU A CA 1
ATOM 2420 C C . LEU A 1 309 ? 11.180 -8.792 -9.392 1.00 98.38 309 LEU A C 1
ATOM 2422 O O . LEU A 1 309 ? 11.250 -7.598 -9.682 1.00 98.38 309 LEU A O 1
ATOM 2426 N N . GLY A 1 310 ? 12.221 -9.621 -9.437 1.00 96.81 310 GLY A N 1
ATOM 2427 C CA . GLY A 1 310 ? 13.505 -9.312 -10.064 1.00 96.81 310 GLY A CA 1
ATOM 2428 C C . GLY A 1 310 ? 13.846 -10.293 -11.185 1.00 96.81 310 GLY A C 1
ATOM 2429 O O . GLY A 1 310 ? 13.260 -11.367 -11.271 1.00 96.81 310 GLY A O 1
ATOM 2430 N N . GLY A 1 311 ? 14.823 -9.929 -12.018 1.00 93.44 311 GLY A N 1
ATOM 2431 C CA . GLY A 1 311 ? 15.343 -10.773 -13.103 1.00 93.44 311 GLY A CA 1
ATOM 2432 C C . GLY A 1 311 ? 14.953 -10.279 -14.498 1.00 93.44 311 GLY A C 1
ATOM 2433 O O . GLY A 1 311 ? 13.782 -10.214 -14.844 1.00 93.44 311 GLY A O 1
ATOM 2434 N N . GLY A 1 312 ? 15.947 -9.898 -15.307 1.00 89.94 312 GLY A N 1
ATOM 2435 C CA . GLY A 1 312 ? 15.756 -9.551 -16.726 1.00 89.94 312 GLY A CA 1
ATOM 2436 C C . GLY A 1 312 ? 15.144 -8.189 -17.033 1.00 89.94 312 GLY A C 1
ATOM 2437 O O . GLY A 1 312 ? 14.896 -7.886 -18.192 1.00 89.94 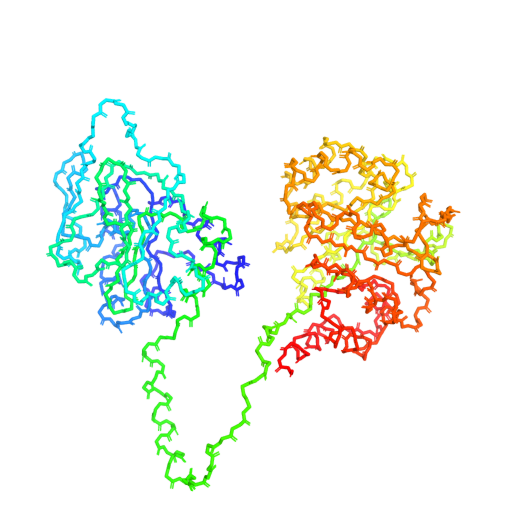312 GLY A O 1
ATOM 2438 N N . ILE A 1 313 ? 14.933 -7.342 -16.028 1.00 95.69 313 ILE A N 1
ATOM 2439 C CA . ILE A 1 313 ? 14.284 -6.039 -16.198 1.00 95.69 313 ILE A CA 1
ATOM 2440 C C . ILE A 1 313 ? 15.342 -4.991 -16.557 1.00 95.69 313 ILE A C 1
ATOM 2442 O O . ILE A 1 313 ? 16.170 -4.622 -15.718 1.00 95.69 313 ILE A O 1
ATOM 2446 N N . ARG A 1 314 ? 15.353 -4.543 -17.820 1.00 93.88 314 ARG A N 1
ATOM 2447 C CA . ARG A 1 314 ? 16.398 -3.654 -18.367 1.00 93.88 314 ARG A CA 1
ATOM 2448 C C . ARG A 1 314 ? 15.873 -2.360 -18.993 1.00 93.88 314 ARG A C 1
ATOM 2450 O O . ARG A 1 314 ? 16.678 -1.522 -19.400 1.00 93.88 314 ARG A O 1
ATOM 2457 N N . ASP A 1 315 ? 14.565 -2.167 -19.061 1.00 95.50 315 ASP A N 1
ATOM 2458 C CA . ASP A 1 315 ? 13.939 -1.011 -19.700 1.00 95.50 315 ASP A CA 1
ATOM 2459 C C . ASP A 1 315 ? 12.646 -0.597 -18.985 1.00 95.50 315 ASP A C 1
ATOM 2461 O O . ASP A 1 315 ? 12.125 -1.315 -18.131 1.00 95.50 315 ASP A O 1
ATOM 2465 N N . ARG A 1 316 ? 12.170 0.608 -19.314 1.00 96.12 316 ARG A N 1
ATOM 2466 C CA . ARG A 1 316 ? 10.978 1.223 -18.713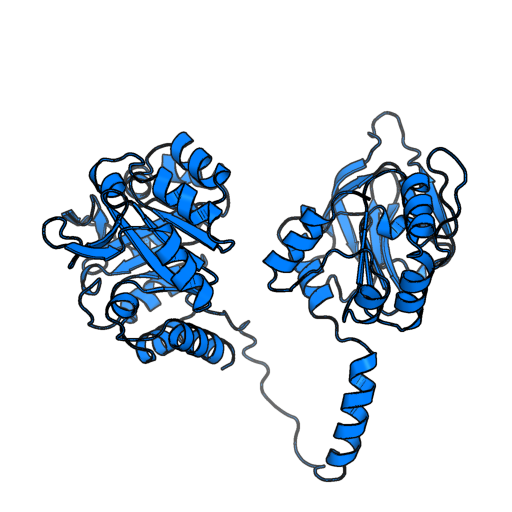 1.00 96.12 316 ARG A CA 1
ATOM 2467 C C . ARG A 1 316 ? 9.696 0.485 -19.079 1.00 96.12 316 ARG A C 1
ATOM 2469 O O . ARG A 1 316 ? 8.809 0.378 -18.240 1.00 96.12 316 ARG A O 1
ATOM 2476 N N . ASP A 1 317 ? 9.627 -0.059 -20.290 1.00 95.50 317 ASP A N 1
ATOM 2477 C CA . ASP A 1 317 ? 8.449 -0.774 -20.780 1.00 95.50 317 ASP A CA 1
ATOM 2478 C C . ASP A 1 317 ? 8.219 -2.053 -19.969 1.00 95.50 317 ASP A C 1
ATOM 2480 O O . ASP A 1 317 ? 7.099 -2.323 -19.541 1.00 95.50 317 ASP A O 1
ATOM 2484 N N . SER A 1 318 ? 9.290 -2.793 -19.670 1.00 96.50 318 SER A N 1
ATOM 2485 C CA . SER A 1 318 ? 9.254 -3.973 -18.801 1.00 96.50 318 SER A CA 1
ATOM 2486 C C . SER A 1 318 ? 8.817 -3.618 -17.378 1.00 96.50 318 SER A C 1
ATOM 2488 O O . SER A 1 318 ? 8.037 -4.350 -16.773 1.00 96.50 318 SER A O 1
ATOM 2490 N N . ILE A 1 319 ? 9.289 -2.487 -16.839 1.00 97.81 319 ILE A N 1
ATOM 2491 C CA . ILE A 1 319 ? 8.883 -2.001 -15.511 1.00 97.81 319 ILE A CA 1
ATOM 2492 C C . ILE A 1 319 ? 7.385 -1.681 -15.508 1.00 97.81 319 ILE A C 1
ATOM 2494 O O . ILE A 1 319 ? 6.648 -2.236 -14.694 1.00 97.81 319 ILE A O 1
ATOM 2498 N N . ALA A 1 320 ? 6.924 -0.849 -16.445 1.00 95.50 320 ALA A N 1
ATOM 2499 C CA . ALA A 1 320 ? 5.519 -0.471 -16.566 1.00 95.50 320 ALA A CA 1
ATOM 2500 C C . ALA A 1 320 ? 4.619 -1.700 -16.762 1.00 95.50 320 ALA A C 1
ATOM 2502 O O . ALA A 1 320 ? 3.621 -1.846 -16.064 1.00 95.50 320 ALA A O 1
ATOM 2503 N N . GLN A 1 321 ? 5.020 -2.640 -17.623 1.00 96.88 321 GLN A N 1
ATOM 2504 C CA . GLN A 1 321 ? 4.275 -3.873 -17.876 1.00 96.88 321 GLN A CA 1
ATOM 2505 C C . GLN A 1 321 ? 4.064 -4.707 -16.603 1.00 96.88 321 GLN A C 1
ATOM 2507 O O . GLN A 1 321 ? 2.980 -5.259 -16.401 1.00 96.88 321 GLN A O 1
ATOM 2512 N N . LEU A 1 322 ? 5.083 -4.822 -15.749 1.00 97.38 322 LEU A N 1
ATOM 2513 C CA . LEU A 1 322 ? 4.990 -5.567 -14.492 1.00 97.38 322 LEU A CA 1
ATOM 2514 C C . LEU A 1 322 ? 4.130 -4.846 -13.449 1.00 97.38 322 LEU A C 1
ATOM 2516 O O . LEU A 1 322 ? 3.350 -5.492 -12.746 1.00 97.38 322 LEU A O 1
ATOM 2520 N N . LEU A 1 323 ? 4.241 -3.521 -13.359 1.00 93.56 323 LEU A N 1
ATOM 2521 C CA . LEU A 1 323 ? 3.432 -2.714 -12.444 1.00 93.56 323 LEU A CA 1
ATOM 2522 C C . LEU A 1 323 ? 1.953 -2.702 -12.869 1.00 93.56 323 LEU A C 1
ATOM 2524 O O . LEU A 1 323 ? 1.079 -2.928 -12.033 1.00 93.56 323 LEU A O 1
ATOM 2528 N N . ASP A 1 324 ? 1.666 -2.575 -14.168 1.00 92.69 324 ASP A N 1
ATOM 2529 C CA . ASP A 1 324 ? 0.314 -2.662 -14.745 1.00 92.69 324 ASP A CA 1
ATOM 2530 C C . ASP A 1 324 ? -0.316 -4.047 -14.555 1.00 92.69 324 ASP A C 1
ATOM 2532 O O . ASP A 1 324 ? -1.536 -4.183 -14.421 1.00 92.69 324 ASP A O 1
ATOM 2536 N N . LEU A 1 325 ? 0.512 -5.095 -14.507 1.00 91.50 325 LEU A N 1
ATOM 2537 C CA . LEU A 1 325 ? 0.066 -6.442 -14.161 1.00 91.50 325 LEU A CA 1
ATOM 2538 C C . LEU A 1 325 ? -0.412 -6.528 -12.701 1.00 91.50 325 LEU A C 1
ATOM 2540 O O . LEU A 1 325 ? -1.178 -7.432 -12.365 1.00 91.50 325 LEU A O 1
ATOM 2544 N N . GLY A 1 326 ? -0.007 -5.581 -11.852 1.00 89.44 326 GLY A N 1
ATOM 2545 C CA . GLY A 1 326 ? -0.412 -5.459 -10.455 1.00 89.44 326 GLY A CA 1
ATOM 2546 C C . GLY A 1 326 ? 0.671 -5.852 -9.452 1.00 89.44 326 GLY A C 1
ATOM 2547 O O . GLY A 1 326 ? 0.334 -6.100 -8.291 1.00 89.44 326 GLY A O 1
ATOM 2548 N N . LEU A 1 327 ? 1.939 -5.960 -9.869 1.00 95.38 327 LEU A N 1
ATOM 2549 C CA . LEU A 1 327 ? 3.055 -6.094 -8.928 1.00 95.38 327 LEU A CA 1
ATOM 2550 C C . LEU A 1 327 ? 3.269 -4.758 -8.214 1.00 95.38 327 LEU A C 1
ATOM 2552 O O . LEU A 1 327 ? 3.178 -3.696 -8.820 1.00 95.38 327 LEU A O 1
ATOM 2556 N N . GLN A 1 328 ? 3.560 -4.810 -6.917 1.00 95.00 328 GLN A N 1
ATOM 2557 C CA . GLN A 1 328 ? 3.760 -3.603 -6.110 1.00 95.00 328 GLN A CA 1
ATOM 2558 C C . GLN A 1 328 ? 5.186 -3.075 -6.236 1.00 95.00 328 GLN A C 1
ATOM 2560 O O . GLN A 1 328 ? 5.412 -1.884 -6.027 1.00 95.00 328 GLN A O 1
ATOM 2565 N N . ARG A 1 329 ? 6.152 -3.964 -6.500 1.00 97.44 329 ARG A N 1
ATOM 2566 C CA . ARG A 1 329 ? 7.570 -3.615 -6.544 1.00 97.44 329 ARG A CA 1
ATOM 2567 C C . ARG A 1 329 ? 8.304 -4.341 -7.668 1.00 97.44 329 ARG A C 1
ATOM 2569 O O . ARG A 1 329 ? 8.081 -5.527 -7.914 1.00 97.44 329 ARG A O 1
ATOM 2576 N N . VAL A 1 330 ? 9.231 -3.633 -8.298 1.00 98.31 330 VAL A N 1
ATOM 2577 C CA . VAL A 1 330 ? 10.149 -4.161 -9.309 1.00 98.31 330 VAL A CA 1
ATOM 2578 C C . VAL A 1 330 ? 11.580 -4.039 -8.796 1.00 98.31 330 VAL A C 1
ATOM 2580 O O . VAL A 1 330 ? 11.997 -2.968 -8.361 1.00 98.31 330 VAL A O 1
ATOM 2583 N N . ILE A 1 331 ? 12.331 -5.138 -8.836 1.00 98.38 331 ILE A N 1
ATOM 2584 C CA . ILE A 1 331 ? 13.698 -5.212 -8.320 1.00 98.38 331 ILE A CA 1
ATOM 2585 C C . ILE A 1 331 ? 14.687 -5.001 -9.465 1.00 98.38 331 ILE A C 1
ATOM 2587 O O . ILE A 1 331 ? 14.732 -5.782 -10.420 1.00 98.38 331 ILE A O 1
ATOM 2591 N N . LEU A 1 332 ? 15.518 -3.970 -9.338 1.00 97.19 332 LEU A N 1
ATOM 2592 C CA . LEU A 1 332 ? 16.577 -3.643 -10.287 1.00 97.19 332 LEU A CA 1
ATOM 2593 C C . LEU A 1 332 ? 17.939 -3.862 -9.623 1.00 97.19 332 LEU A C 1
ATOM 2595 O O . LEU A 1 332 ? 18.259 -3.226 -8.624 1.00 97.19 332 LEU A O 1
ATOM 2599 N N . GLY A 1 333 ? 18.732 -4.777 -10.183 1.00 93.50 333 GLY A N 1
ATOM 2600 C CA . GLY A 1 333 ? 20.079 -5.103 -9.703 1.00 93.50 333 GLY A CA 1
ATOM 2601 C C . GLY A 1 333 ? 21.164 -4.594 -10.650 1.00 93.50 333 GLY A C 1
ATOM 2602 O O . GLY A 1 333 ? 21.414 -3.397 -10.747 1.00 93.50 333 GLY A O 1
ATOM 2603 N N . THR A 1 334 ? 21.781 -5.505 -11.411 1.00 88.56 334 THR A N 1
ATOM 2604 C CA . THR A 1 334 ? 22.957 -5.229 -12.269 1.00 88.56 334 THR A CA 1
ATOM 2605 C C . THR A 1 334 ? 22.850 -3.942 -13.100 1.00 88.56 334 THR A C 1
ATOM 2607 O O . THR A 1 334 ? 23.793 -3.153 -13.104 1.00 88.56 334 THR A O 1
ATOM 2610 N N . LYS A 1 335 ? 21.718 -3.683 -13.773 1.00 92.06 335 LYS A N 1
ATOM 2611 C CA . LYS A 1 335 ? 21.564 -2.462 -14.580 1.00 92.06 335 LYS A CA 1
ATOM 2612 C C . LYS A 1 335 ? 21.557 -1.189 -13.730 1.00 92.06 335 LYS A C 1
ATOM 2614 O O . LYS A 1 335 ? 22.227 -0.232 -14.099 1.00 92.06 335 LYS A O 1
ATOM 2619 N N . ALA A 1 336 ? 20.874 -1.195 -12.585 1.00 93.00 336 ALA A N 1
ATOM 2620 C CA . ALA A 1 336 ? 20.850 -0.050 -11.675 1.00 93.00 336 ALA A CA 1
ATOM 2621 C C . ALA A 1 336 ? 22.261 0.337 -11.202 1.00 93.00 336 ALA A C 1
ATOM 2623 O O . ALA A 1 336 ? 22.597 1.512 -11.090 1.00 93.00 336 ALA A O 1
ATOM 2624 N N . LEU A 1 337 ? 23.108 -0.671 -10.992 1.00 89.88 337 LEU A N 1
ATOM 2625 C CA . LEU A 1 337 ? 24.482 -0.510 -10.522 1.00 89.88 337 LEU A CA 1
ATOM 2626 C C . LEU A 1 337 ? 25.447 -0.040 -11.621 1.00 89.88 337 LEU A C 1
ATOM 2628 O O . LEU A 1 337 ? 26.399 0.687 -11.327 1.00 89.88 337 LEU A O 1
ATOM 2632 N N . LYS A 1 338 ? 25.215 -0.462 -12.872 1.00 89.44 338 LYS A N 1
ATOM 2633 C CA . LYS A 1 338 ? 26.027 -0.087 -14.044 1.00 89.44 338 LYS A CA 1
ATOM 2634 C C . LYS A 1 338 ? 25.619 1.258 -14.647 1.00 89.44 338 LYS A C 1
ATOM 2636 O O . LYS A 1 338 ? 26.476 1.958 -15.179 1.00 89.44 338 LYS A O 1
ATOM 2641 N N . GLU A 1 339 ? 24.347 1.637 -14.534 1.00 93.94 339 GLU A N 1
ATOM 2642 C CA . GLU A 1 339 ? 23.785 2.870 -15.096 1.00 93.94 339 GLU A CA 1
ATOM 2643 C C . GLU A 1 339 ? 23.048 3.698 -14.014 1.00 93.94 339 GLU A C 1
ATOM 2645 O O . GLU A 1 339 ? 21.816 3.762 -14.019 1.00 93.94 339 GLU A O 1
ATOM 2650 N N . PRO A 1 340 ? 23.770 4.367 -13.088 1.00 92.44 340 PRO A N 1
ATOM 2651 C CA . PRO A 1 340 ? 23.147 5.082 -11.970 1.00 92.44 340 PRO A CA 1
ATOM 2652 C C . PRO A 1 340 ? 22.199 6.206 -12.399 1.00 92.44 340 PRO A C 1
ATOM 2654 O O . PRO A 1 340 ? 21.150 6.377 -11.793 1.00 92.44 340 PRO A O 1
ATOM 2657 N N . GLU A 1 341 ? 22.521 6.958 -13.457 1.00 96.00 341 GLU A N 1
ATOM 2658 C CA . GLU A 1 341 ? 21.629 8.030 -13.934 1.00 96.00 341 GLU A CA 1
ATOM 2659 C C . GLU A 1 341 ? 20.297 7.475 -14.448 1.00 96.00 341 GLU A C 1
ATOM 2661 O O . GLU A 1 341 ? 19.236 7.976 -14.082 1.00 96.00 341 GLU A O 1
ATOM 2666 N N . TRP A 1 342 ? 20.341 6.381 -15.217 1.00 96.88 342 TRP A N 1
ATOM 2667 C CA . TRP A 1 342 ? 19.132 5.691 -15.664 1.00 96.88 342 TRP A CA 1
ATOM 2668 C C . TRP A 1 342 ? 18.303 5.204 -14.472 1.00 96.88 342 TRP A C 1
ATOM 2670 O O . TRP A 1 342 ? 17.083 5.364 -14.457 1.00 96.88 342 TRP A O 1
ATOM 2680 N N . PHE A 1 343 ? 18.960 4.658 -13.445 1.00 97.38 343 PHE A N 1
ATOM 2681 C CA . PHE A 1 343 ? 18.281 4.220 -12.231 1.00 97.38 343 PHE A CA 1
ATOM 2682 C C . PHE A 1 343 ? 17.573 5.372 -11.510 1.00 97.38 343 PHE A C 1
ATOM 2684 O O . PHE A 1 343 ? 16.409 5.221 -11.139 1.00 97.38 343 PHE A O 1
ATOM 2691 N N . ARG A 1 344 ? 18.223 6.534 -11.362 1.00 96.44 344 ARG A N 1
ATOM 2692 C CA . ARG A 1 344 ? 17.609 7.725 -10.745 1.00 96.44 344 ARG A CA 1
ATOM 2693 C C . ARG A 1 344 ? 16.385 8.204 -11.516 1.00 96.44 344 ARG A C 1
ATOM 2695 O O . ARG A 1 344 ? 15.357 8.502 -10.913 1.00 96.44 344 ARG A O 1
ATOM 2702 N N . GLU A 1 345 ? 16.475 8.257 -12.844 1.00 97.44 345 GLU A N 1
ATOM 2703 C CA . GLU A 1 345 ? 15.337 8.615 -13.696 1.00 97.44 345 GLU A CA 1
ATOM 2704 C C . GLU A 1 345 ? 14.160 7.658 -13.479 1.00 97.44 345 GLU A C 1
ATOM 2706 O O . GLU A 1 345 ? 13.036 8.104 -13.254 1.00 97.44 345 GLU A O 1
ATOM 2711 N N . VAL A 1 346 ? 14.430 6.350 -13.477 1.00 97.69 346 VAL A N 1
ATOM 2712 C CA . VAL A 1 346 ? 13.422 5.307 -13.253 1.00 97.69 346 VAL A CA 1
ATOM 2713 C C . VAL A 1 346 ? 12.804 5.401 -11.857 1.00 97.69 346 VAL A C 1
ATOM 2715 O O . VAL A 1 346 ? 11.587 5.301 -11.726 1.00 97.69 346 VAL A O 1
ATOM 2718 N N . CYS A 1 347 ? 13.594 5.645 -10.810 1.00 96.12 347 CYS A N 1
ATOM 2719 C CA . CYS A 1 347 ? 13.058 5.806 -9.455 1.00 96.12 347 CYS A CA 1
ATOM 2720 C C . CYS A 1 347 ? 12.091 6.992 -9.367 1.00 96.12 347 CYS A C 1
ATOM 2722 O O . CYS A 1 347 ? 11.039 6.885 -8.744 1.00 96.12 347 CYS A O 1
ATOM 2724 N N . ARG A 1 348 ? 12.412 8.114 -10.019 1.00 93.19 348 ARG A N 1
ATOM 2725 C CA . ARG A 1 348 ? 11.556 9.315 -10.031 1.00 93.19 348 ARG A CA 1
ATOM 2726 C C . ARG A 1 348 ? 10.288 9.132 -10.858 1.00 93.19 348 ARG A C 1
ATOM 2728 O O . ARG A 1 348 ? 9.263 9.716 -10.520 1.00 93.19 348 ARG A O 1
ATOM 2735 N N . GLU A 1 349 ? 10.363 8.341 -11.921 1.00 96.19 349 GLU A N 1
ATOM 2736 C CA . GLU A 1 349 ? 9.217 7.972 -12.755 1.00 96.19 349 GLU A CA 1
ATOM 2737 C C . GLU A 1 349 ? 8.268 7.005 -12.023 1.00 96.19 349 GLU A C 1
ATOM 2739 O O . GLU A 1 349 ? 7.049 7.159 -12.097 1.00 96.19 349 GLU A O 1
ATOM 2744 N N . PHE A 1 350 ? 8.821 6.070 -11.243 1.00 92.69 350 PHE A N 1
ATOM 2745 C CA . PHE A 1 350 ? 8.082 5.049 -10.492 1.00 92.69 350 PHE A CA 1
ATOM 2746 C C . PHE A 1 350 ? 8.356 5.142 -8.975 1.00 92.69 350 PHE A C 1
ATOM 2748 O O . PHE A 1 350 ? 8.906 4.207 -8.376 1.00 92.69 350 PHE A O 1
ATOM 2755 N N . PRO A 1 351 ? 7.971 6.251 -8.312 1.00 90.69 351 PRO A N 1
ATOM 2756 C CA . PRO A 1 351 ? 8.325 6.489 -6.919 1.00 90.69 351 PRO A CA 1
ATOM 2757 C C . PRO A 1 351 ? 7.706 5.432 -6.001 1.00 90.69 351 PRO A C 1
ATOM 2759 O O . PRO A 1 351 ? 6.523 5.096 -6.114 1.00 90.69 351 PRO A O 1
ATOM 2762 N N . ASN A 1 352 ? 8.512 4.933 -5.064 1.00 90.69 352 ASN A N 1
ATOM 2763 C CA . ASN A 1 352 ? 8.172 3.902 -4.080 1.00 90.69 352 ASN A CA 1
ATOM 2764 C C . ASN A 1 352 ? 7.740 2.551 -4.684 1.00 90.69 352 ASN A C 1
ATOM 2766 O O . ASN A 1 352 ? 7.100 1.751 -4.001 1.00 90.69 352 ASN A O 1
ATOM 2770 N N . GLN A 1 353 ? 8.089 2.284 -5.948 1.00 95.44 353 GLN A N 1
ATOM 2771 C CA . GLN A 1 353 ? 7.797 1.020 -6.645 1.00 95.44 353 GLN A CA 1
ATOM 2772 C C . GLN A 1 353 ? 9.064 0.284 -7.108 1.00 95.44 353 GLN A C 1
ATOM 2774 O O . GLN A 1 353 ? 8.995 -0.869 -7.526 1.00 95.44 353 GLN A O 1
ATOM 2779 N N . ILE A 1 354 ? 10.234 0.913 -6.999 1.00 98.38 354 ILE A N 1
ATOM 2780 C CA . ILE A 1 354 ? 11.519 0.326 -7.391 1.00 98.38 354 ILE A CA 1
ATOM 2781 C C . ILE A 1 354 ? 12.286 -0.132 -6.157 1.00 98.38 354 ILE A C 1
ATOM 2783 O O . ILE A 1 354 ? 12.423 0.620 -5.197 1.00 98.38 354 ILE A O 1
ATOM 2787 N N . VAL A 1 355 ? 12.804 -1.354 -6.185 1.00 98.31 355 VAL A N 1
ATOM 2788 C CA . VAL A 1 355 ? 13.680 -1.910 -5.150 1.00 98.31 355 VAL A CA 1
ATOM 2789 C C . VAL A 1 355 ? 15.080 -2.058 -5.727 1.00 98.31 355 VAL A C 1
ATOM 2791 O O . VAL A 1 355 ? 15.253 -2.647 -6.796 1.00 98.31 355 VAL A O 1
ATOM 2794 N N . LEU A 1 356 ? 16.086 -1.544 -5.022 1.00 98.00 356 LEU A N 1
ATOM 2795 C CA . LEU A 1 356 ? 17.480 -1.738 -5.410 1.00 98.00 356 LEU A CA 1
ATOM 2796 C C . LEU A 1 356 ? 17.961 -3.105 -4.909 1.00 98.00 356 LEU A C 1
ATOM 2798 O O . LEU A 1 356 ? 17.994 -3.351 -3.704 1.00 98.00 356 LEU A O 1
ATOM 2802 N N . GLY A 1 357 ? 18.332 -3.993 -5.829 1.00 96.69 357 GLY A N 1
ATOM 2803 C CA . GLY A 1 357 ? 18.977 -5.263 -5.501 1.00 96.69 357 GLY A CA 1
ATOM 2804 C C . GLY A 1 357 ? 20.492 -5.097 -5.417 1.00 96.69 357 GLY A C 1
ATOM 2805 O O . GLY A 1 357 ? 21.131 -4.765 -6.418 1.00 96.69 357 GLY A O 1
ATOM 2806 N N . ILE A 1 358 ? 21.068 -5.344 -4.243 1.00 95.50 358 ILE A N 1
ATOM 2807 C CA . ILE A 1 358 ? 22.513 -5.326 -4.010 1.00 95.50 358 ILE A CA 1
ATOM 2808 C C . ILE A 1 358 ? 22.950 -6.724 -3.590 1.00 95.50 358 ILE A C 1
ATOM 2810 O O . ILE A 1 358 ? 22.800 -7.116 -2.434 1.00 95.50 358 ILE A O 1
ATOM 2814 N N . ASP A 1 359 ? 23.542 -7.452 -4.528 1.00 91.69 359 ASP A N 1
ATOM 2815 C CA . ASP A 1 359 ? 24.206 -8.710 -4.220 1.00 91.69 359 ASP A CA 1
ATOM 2816 C C . ASP A 1 359 ? 25.666 -8.428 -3.868 1.00 91.69 359 ASP A C 1
ATOM 2818 O O . ASP A 1 359 ? 26.358 -7.700 -4.587 1.00 91.69 359 ASP A O 1
ATOM 2822 N N . ALA A 1 360 ? 26.146 -8.984 -2.758 1.00 91.00 360 ALA A N 1
ATOM 2823 C CA . ALA A 1 360 ? 27.488 -8.735 -2.261 1.00 91.00 360 ALA A CA 1
ATOM 2824 C C . ALA A 1 360 ? 28.256 -10.024 -1.976 1.00 91.00 360 ALA A C 1
ATOM 2826 O O . ALA A 1 360 ? 27.713 -11.012 -1.482 1.00 91.00 360 ALA A O 1
ATOM 2827 N N . ARG A 1 361 ? 29.557 -9.981 -2.265 1.00 88.12 361 ARG A N 1
ATOM 2828 C CA . ARG A 1 361 ? 30.543 -10.984 -1.867 1.00 88.12 361 ARG A CA 1
ATOM 2829 C C . ARG A 1 361 ? 31.625 -10.269 -1.070 1.00 88.12 361 ARG A C 1
ATOM 2831 O O . ARG A 1 361 ? 32.215 -9.313 -1.566 1.00 88.12 361 ARG A O 1
ATOM 2838 N N . ASP A 1 362 ? 31.830 -10.695 0.173 1.00 86.62 362 ASP A N 1
ATOM 2839 C CA . ASP A 1 362 ? 32.804 -10.091 1.095 1.00 86.62 362 ASP A CA 1
ATOM 2840 C C . ASP A 1 362 ? 32.618 -8.567 1.273 1.00 86.62 362 ASP A C 1
ATOM 2842 O O . ASP A 1 362 ? 33.580 -7.813 1.390 1.00 86.62 362 ASP A O 1
ATOM 2846 N N . GLY A 1 363 ? 31.363 -8.094 1.254 1.00 88.44 363 GLY A N 1
ATOM 2847 C CA . GLY A 1 363 ? 31.014 -6.670 1.379 1.00 88.44 363 GLY A CA 1
ATOM 2848 C C . GLY A 1 363 ? 31.118 -5.852 0.083 1.00 88.44 363 GLY A C 1
ATOM 2849 O O . GLY A 1 363 ? 30.734 -4.679 0.067 1.00 88.44 363 GLY A O 1
ATOM 2850 N N . PHE A 1 364 ? 31.571 -6.454 -1.019 1.00 91.19 364 PHE A N 1
ATOM 2851 C CA . PHE A 1 364 ? 31.691 -5.801 -2.323 1.00 91.19 364 PHE A CA 1
ATOM 2852 C C . PHE A 1 364 ? 30.585 -6.232 -3.280 1.00 91.19 364 PHE A C 1
ATOM 2854 O O . PHE A 1 364 ? 30.197 -7.398 -3.315 1.00 91.19 364 PHE A O 1
ATOM 2861 N N . VAL A 1 365 ? 30.098 -5.289 -4.085 1.00 91.19 365 VAL A N 1
ATOM 2862 C CA . VAL A 1 365 ? 29.012 -5.518 -5.043 1.00 91.19 365 VAL A CA 1
ATOM 2863 C C . VAL A 1 365 ? 29.429 -6.540 -6.095 1.00 91.19 365 VAL A C 1
ATOM 2865 O O . VAL A 1 365 ? 30.450 -6.364 -6.770 1.00 91.19 365 VAL A O 1
ATOM 2868 N N . ALA A 1 366 ? 28.598 -7.560 -6.277 1.00 85.50 366 ALA A N 1
ATOM 2869 C CA . ALA A 1 366 ? 28.676 -8.510 -7.370 1.00 85.50 366 ALA A CA 1
ATOM 2870 C C . ALA A 1 366 ? 27.594 -8.212 -8.421 1.00 85.50 366 ALA A C 1
ATOM 2872 O O . ALA A 1 366 ? 26.476 -7.818 -8.098 1.00 85.50 366 ALA A O 1
ATOM 2873 N N . THR A 1 367 ? 27.929 -8.397 -9.695 1.00 77.81 367 THR A N 1
ATOM 2874 C CA . THR A 1 367 ? 27.029 -8.164 -10.835 1.00 77.81 367 THR A CA 1
ATOM 2875 C C . THR A 1 367 ? 27.034 -9.360 -11.790 1.00 77.81 367 THR A C 1
ATOM 2877 O O . THR A 1 367 ? 27.753 -10.333 -11.553 1.00 77.81 367 THR A O 1
ATOM 2880 N N . GLU A 1 368 ? 26.211 -9.309 -12.844 1.00 72.00 368 GLU A N 1
ATOM 2881 C CA . GLU A 1 368 ? 26.115 -10.363 -13.872 1.00 72.00 368 GLU A CA 1
ATOM 2882 C C . GLU A 1 368 ? 25.763 -11.737 -13.281 1.00 72.00 368 GLU A C 1
ATOM 2884 O O . GLU A 1 368 ? 26.458 -12.725 -13.497 1.00 72.00 368 GLU A O 1
ATOM 2889 N N . GLY A 1 369 ? 24.713 -11.796 -12.453 1.00 61.81 369 GLY A N 1
ATOM 2890 C CA . GLY A 1 369 ? 24.287 -13.057 -11.833 1.00 61.81 369 GLY A CA 1
ATOM 2891 C C . GLY A 1 369 ? 25.370 -13.699 -10.957 1.00 61.81 369 GLY A C 1
ATOM 2892 O O . GLY A 1 369 ? 25.501 -14.918 -10.943 1.00 61.81 369 GLY A O 1
ATOM 2893 N N . TRP A 1 370 ? 26.157 -12.871 -10.259 1.00 70.25 370 TRP A N 1
ATOM 2894 C CA . TRP A 1 370 ? 27.221 -13.250 -9.311 1.00 70.25 370 TRP A CA 1
ATOM 2895 C C . TRP A 1 370 ? 28.548 -13.703 -9.937 1.00 70.25 370 TRP A C 1
ATOM 2897 O O . TRP A 1 370 ? 29.437 -14.185 -9.219 1.00 70.25 370 TRP A O 1
ATOM 2907 N N . LEU A 1 371 ? 28.711 -13.520 -11.249 1.00 66.19 371 LEU A N 1
ATOM 2908 C CA . LEU A 1 371 ? 29.927 -13.895 -11.974 1.00 66.19 371 LEU A CA 1
ATOM 2909 C C . LEU A 1 371 ? 31.068 -12.882 -11.795 1.00 66.19 371 LEU A C 1
ATOM 2911 O O . LEU A 1 371 ? 32.229 -13.285 -11.744 1.00 66.19 371 LEU A O 1
ATOM 2915 N N . GLU A 1 372 ? 30.758 -11.592 -11.642 1.00 71.62 372 GLU A N 1
ATOM 2916 C CA . GLU A 1 372 ? 31.760 -10.526 -11.512 1.00 71.62 372 GLU A CA 1
ATOM 2917 C C . GLU A 1 372 ? 31.655 -9.820 -10.156 1.00 71.62 372 GLU A C 1
ATOM 2919 O O . GLU A 1 372 ? 30.604 -9.280 -9.819 1.00 71.62 372 GLU A O 1
ATOM 2924 N N . THR A 1 373 ? 32.748 -9.767 -9.386 1.00 75.62 373 THR A N 1
ATOM 2925 C CA . THR A 1 373 ? 32.846 -8.941 -8.168 1.00 75.62 373 THR A CA 1
ATOM 2926 C C . THR A 1 373 ? 33.540 -7.623 -8.502 1.00 75.62 373 THR A C 1
ATOM 2928 O O . THR A 1 373 ? 34.664 -7.613 -9.001 1.00 75.62 373 THR A O 1
ATOM 2931 N N . SER A 1 374 ? 32.866 -6.506 -8.237 1.00 82.88 374 SER A N 1
ATOM 2932 C CA . SER A 1 374 ? 33.419 -5.162 -8.420 1.00 82.88 374 SER A CA 1
ATOM 2933 C C . SER A 1 374 ? 34.281 -4.737 -7.223 1.00 82.88 374 SER A C 1
ATOM 2935 O O . SER A 1 374 ? 34.292 -5.382 -6.180 1.00 82.88 374 SER A O 1
ATOM 2937 N N . ASN A 1 375 ? 34.976 -3.606 -7.342 1.00 84.38 375 ASN A N 1
ATOM 2938 C CA . ASN A 1 375 ? 35.684 -2.965 -6.227 1.00 84.38 375 ASN A CA 1
ATOM 2939 C C . ASN A 1 375 ? 34.793 -2.007 -5.410 1.00 84.38 375 ASN A C 1
ATOM 2941 O O . ASN A 1 375 ? 35.297 -1.298 -4.537 1.00 84.38 375 ASN A O 1
ATOM 2945 N N . ARG A 1 376 ? 33.489 -1.938 -5.704 1.00 88.75 376 ARG A N 1
ATOM 2946 C CA . ARG A 1 376 ? 32.561 -1.024 -5.034 1.00 88.75 376 ARG A CA 1
ATOM 2947 C C . ARG A 1 376 ? 32.008 -1.666 -3.767 1.00 88.75 376 ARG A C 1
ATOM 2949 O O . ARG A 1 376 ? 31.504 -2.785 -3.810 1.00 88.75 376 ARG A O 1
ATOM 2956 N N . SER A 1 377 ? 32.074 -0.938 -2.655 1.00 94.25 377 SER A N 1
ATOM 2957 C CA . SER A 1 377 ? 31.436 -1.345 -1.399 1.00 94.25 377 SER A CA 1
ATOM 2958 C C . SER A 1 377 ? 29.915 -1.347 -1.551 1.00 94.25 377 SER A C 1
ATOM 2960 O O . SER A 1 377 ? 29.340 -0.374 -2.043 1.00 94.25 377 SER A O 1
ATOM 2962 N N . ALA A 1 378 ? 29.264 -2.418 -1.096 1.00 95.25 378 ALA A N 1
ATOM 2963 C CA . ALA A 1 378 ? 27.808 -2.533 -1.108 1.00 95.25 378 ALA A CA 1
ATOM 2964 C C . ALA A 1 378 ? 27.125 -1.453 -0.256 1.00 95.25 378 ALA A C 1
ATOM 2966 O O . ALA A 1 378 ? 26.092 -0.916 -0.648 1.00 95.25 378 ALA A O 1
ATOM 2967 N N . VAL A 1 379 ? 27.733 -1.094 0.877 1.00 96.00 379 VAL A N 1
ATOM 2968 C CA . VAL A 1 379 ? 27.230 -0.053 1.784 1.00 96.00 379 VAL A CA 1
ATOM 2969 C C . VAL A 1 379 ? 27.310 1.331 1.142 1.00 96.00 379 VAL A C 1
ATOM 2971 O O . VAL A 1 379 ? 26.376 2.120 1.253 1.00 96.00 379 VAL A O 1
ATOM 2974 N N . GLU A 1 380 ? 28.401 1.632 0.437 1.00 95.25 380 GLU A N 1
ATOM 2975 C CA . GLU A 1 380 ? 28.540 2.923 -0.248 1.00 95.25 380 GLU A CA 1
ATOM 2976 C C . GLU A 1 380 ? 27.551 3.045 -1.409 1.00 95.25 380 GLU A C 1
ATOM 2978 O O . GLU A 1 380 ? 26.880 4.066 -1.543 1.00 95.25 380 GLU A O 1
ATOM 2983 N N . VAL A 1 381 ? 27.356 1.968 -2.176 1.00 95.06 381 VAL A N 1
ATOM 2984 C CA . VAL A 1 381 ? 26.307 1.914 -3.203 1.00 95.06 381 VAL A CA 1
ATOM 2985 C C . VAL A 1 381 ? 24.921 2.152 -2.601 1.00 95.06 381 VAL A C 1
ATOM 2987 O O . VAL A 1 381 ? 24.132 2.898 -3.179 1.00 95.06 381 VAL A O 1
ATOM 2990 N N . ALA A 1 382 ? 24.611 1.558 -1.448 1.00 96.44 382 ALA A N 1
ATOM 2991 C CA . ALA A 1 382 ? 23.335 1.787 -0.778 1.00 96.44 382 ALA A CA 1
ATOM 2992 C C . ALA A 1 382 ? 23.149 3.265 -0.397 1.00 96.44 382 ALA A C 1
ATOM 2994 O O . ALA A 1 382 ? 22.123 3.855 -0.734 1.00 96.44 382 ALA A O 1
ATOM 2995 N N . LYS A 1 383 ? 24.160 3.893 0.218 1.00 96.12 383 LYS A N 1
ATOM 2996 C CA . LYS A 1 383 ? 24.130 5.319 0.598 1.00 96.12 383 LYS A CA 1
ATOM 2997 C C . LYS A 1 383 ? 23.929 6.248 -0.594 1.00 96.12 383 LYS A C 1
ATOM 2999 O O . LYS A 1 383 ? 23.121 7.168 -0.517 1.00 96.12 383 LYS A O 1
ATOM 3004 N N . GLU A 1 384 ? 24.634 6.002 -1.698 1.00 94.69 384 GLU A N 1
ATOM 3005 C CA . GLU A 1 384 ? 24.525 6.808 -2.921 1.00 94.69 384 GLU A CA 1
ATOM 3006 C C . GLU A 1 384 ? 23.106 6.819 -3.510 1.00 94.69 384 GLU A C 1
ATOM 3008 O O . GLU A 1 384 ? 22.733 7.772 -4.195 1.00 94.69 384 GLU A O 1
ATOM 3013 N N . ASN A 1 385 ? 22.327 5.762 -3.258 1.00 93.88 385 ASN A N 1
ATOM 3014 C CA . ASN A 1 385 ? 20.984 5.581 -3.806 1.00 93.88 385 ASN A CA 1
ATOM 3015 C C . ASN A 1 385 ? 19.867 5.792 -2.770 1.00 93.88 385 ASN A C 1
ATOM 3017 O O . ASN A 1 385 ? 18.702 5.859 -3.150 1.00 93.88 385 ASN A O 1
ATOM 3021 N N . ALA A 1 386 ? 20.196 5.945 -1.483 1.00 89.06 386 ALA A N 1
ATOM 3022 C CA . ALA A 1 386 ? 19.219 6.091 -0.401 1.00 89.06 386 ALA A CA 1
ATOM 3023 C C . ALA A 1 386 ? 18.386 7.386 -0.481 1.00 89.06 386 ALA A C 1
ATOM 3025 O O . ALA A 1 386 ? 17.327 7.469 0.130 1.00 89.06 386 ALA A O 1
ATOM 3026 N N . ALA A 1 387 ? 18.857 8.393 -1.225 1.00 89.38 387 ALA A N 1
ATOM 3027 C CA . ALA A 1 387 ? 18.128 9.643 -1.442 1.00 89.38 387 ALA A CA 1
ATOM 3028 C C . ALA A 1 387 ? 17.072 9.556 -2.561 1.00 89.38 387 ALA A C 1
ATOM 3030 O O . ALA A 1 387 ? 16.239 10.455 -2.684 1.00 89.38 387 ALA A O 1
ATOM 3031 N N . GLU A 1 388 ? 17.112 8.517 -3.398 1.00 94.50 388 GLU A N 1
ATOM 3032 C CA . GLU A 1 388 ? 16.109 8.316 -4.445 1.00 94.50 388 GLU A CA 1
ATOM 3033 C C . GLU A 1 388 ? 14.829 7.696 -3.854 1.00 94.50 388 GLU A C 1
ATOM 3035 O O . GLU A 1 388 ? 14.895 7.000 -2.839 1.00 94.50 388 GLU A O 1
ATOM 3040 N N . PRO A 1 389 ? 13.648 7.913 -4.466 1.00 92.31 389 PRO A N 1
ATOM 3041 C CA . PRO A 1 389 ? 12.368 7.426 -3.942 1.00 92.31 389 PRO A CA 1
ATOM 3042 C C . PRO A 1 389 ? 12.171 5.921 -4.206 1.00 92.31 389 PRO A C 1
ATOM 3044 O O . PRO A 1 389 ? 11.244 5.508 -4.905 1.00 92.31 389 PRO A O 1
ATOM 3047 N N . ILE A 1 390 ? 13.064 5.091 -3.671 1.00 95.75 390 ILE A N 1
ATOM 3048 C CA . ILE A 1 390 ? 13.005 3.631 -3.756 1.00 95.75 390 ILE A CA 1
ATOM 3049 C C . ILE A 1 390 ? 12.090 3.053 -2.671 1.00 95.75 390 ILE A C 1
ATOM 3051 O O . ILE A 1 390 ? 11.978 3.578 -1.568 1.00 95.75 390 ILE A O 1
ATOM 3055 N N . ALA A 1 391 ? 11.449 1.929 -2.980 1.00 93.81 391 ALA A N 1
ATOM 3056 C CA . ALA A 1 391 ? 10.636 1.164 -2.038 1.00 93.81 391 ALA A CA 1
ATOM 3057 C C . ALA A 1 391 ? 11.475 0.459 -0.957 1.00 93.81 391 ALA A C 1
ATOM 3059 O O . ALA A 1 391 ? 10.932 0.035 0.061 1.00 93.81 391 ALA A O 1
ATOM 3060 N N . GLY A 1 392 ? 12.773 0.282 -1.209 1.00 96.62 392 GLY A N 1
ATOM 3061 C CA . GLY A 1 392 ? 13.719 -0.340 -0.295 1.00 96.62 392 GLY A CA 1
ATOM 3062 C C . GLY A 1 392 ? 14.941 -0.906 -1.014 1.00 96.62 392 GLY A C 1
ATOM 3063 O O . GLY A 1 392 ? 15.075 -0.810 -2.239 1.00 96.62 392 GLY A O 1
ATOM 3064 N N . ILE A 1 393 ? 15.818 -1.521 -0.229 1.00 97.81 393 ILE A N 1
ATOM 3065 C CA . ILE A 1 393 ? 17.025 -2.212 -0.675 1.00 97.81 393 ILE A CA 1
ATOM 3066 C C . ILE A 1 393 ? 16.901 -3.683 -0.292 1.00 97.81 393 ILE A C 1
ATOM 3068 O O . ILE A 1 393 ? 16.658 -4.011 0.867 1.00 97.81 393 ILE A O 1
ATOM 3072 N N . ILE A 1 394 ? 17.101 -4.576 -1.256 1.00 97.81 394 ILE A N 1
ATOM 3073 C CA . ILE A 1 394 ? 17.356 -5.988 -0.968 1.00 97.81 394 ILE A CA 1
ATOM 3074 C C . ILE A 1 394 ? 18.864 -6.163 -0.939 1.00 97.81 394 ILE A C 1
ATOM 3076 O O . ILE A 1 394 ? 19.530 -5.940 -1.950 1.00 97.81 394 ILE A O 1
ATOM 3080 N N . TYR A 1 395 ? 19.391 -6.561 0.214 1.00 96.00 395 TYR A N 1
ATOM 3081 C CA . TYR A 1 395 ? 20.802 -6.878 0.362 1.00 96.00 395 TYR A CA 1
ATOM 3082 C C . TYR A 1 395 ? 20.975 -8.392 0.460 1.00 96.00 395 TYR A C 1
ATOM 3084 O O . TYR A 1 395 ? 20.463 -9.013 1.393 1.00 96.00 395 TYR A O 1
ATOM 3092 N N . THR A 1 396 ? 21.685 -8.976 -0.504 1.00 92.62 396 THR A N 1
ATOM 3093 C CA . THR A 1 396 ? 21.981 -10.411 -0.541 1.00 92.62 396 THR A CA 1
ATOM 3094 C C . THR A 1 396 ? 23.448 -10.651 -0.218 1.00 92.62 396 THR A C 1
ATOM 3096 O O . THR A 1 396 ? 24.322 -10.220 -0.971 1.00 92.62 396 THR A O 1
ATOM 3099 N N . ASP A 1 397 ? 23.736 -11.400 0.848 1.00 87.75 397 ASP A N 1
ATOM 3100 C CA . ASP A 1 397 ? 25.081 -11.950 1.047 1.00 87.75 397 ASP A CA 1
ATOM 3101 C C . ASP A 1 397 ? 25.217 -13.284 0.297 1.00 87.75 397 ASP A C 1
ATOM 3103 O O . ASP A 1 397 ? 24.733 -14.331 0.744 1.00 87.75 397 ASP A O 1
ATOM 3107 N N . ILE A 1 398 ? 25.920 -13.245 -0.838 1.00 84.69 398 ILE A N 1
ATOM 3108 C CA . ILE A 1 398 ? 26.122 -14.398 -1.725 1.00 84.69 398 ILE A CA 1
ATOM 3109 C C . ILE A 1 398 ? 26.836 -15.546 -0.999 1.00 84.69 398 ILE A C 1
ATOM 3111 O O . ILE A 1 398 ? 26.576 -16.711 -1.302 1.00 84.69 398 ILE A O 1
ATOM 3115 N N . ALA A 1 399 ? 27.723 -15.259 -0.040 1.00 78.12 399 ALA A N 1
ATOM 3116 C CA . ALA A 1 399 ? 28.485 -16.303 0.646 1.00 78.12 399 ALA A CA 1
ATOM 3117 C C . ALA A 1 399 ? 27.585 -17.217 1.496 1.00 78.12 399 ALA A C 1
ATOM 3119 O O . ALA A 1 399 ? 27.892 -18.398 1.677 1.00 78.12 399 ALA A O 1
ATOM 3120 N N . THR A 1 400 ? 26.464 -16.685 1.989 1.00 74.50 400 THR A N 1
ATOM 3121 C CA . THR A 1 400 ? 25.508 -17.428 2.824 1.00 74.50 400 THR A CA 1
ATOM 3122 C C . THR A 1 400 ? 24.282 -17.917 2.049 1.00 74.50 400 THR A C 1
ATOM 3124 O O . THR A 1 400 ? 23.563 -18.798 2.537 1.00 74.50 400 THR A O 1
ATOM 3127 N N . ASP A 1 401 ? 24.042 -17.421 0.829 1.00 71.88 401 ASP A N 1
ATOM 3128 C CA . ASP A 1 401 ? 22.851 -17.793 0.068 1.00 71.88 401 ASP A CA 1
ATOM 31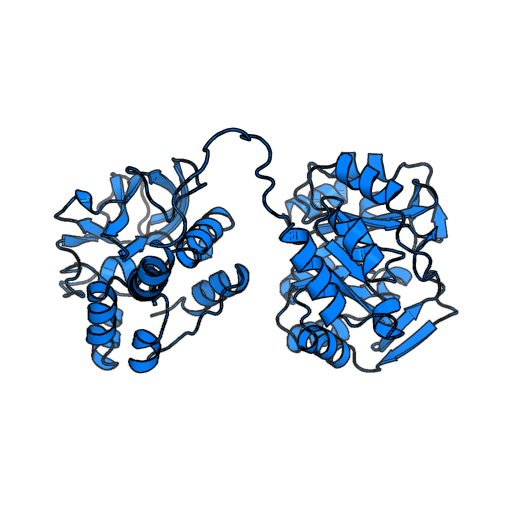29 C C . ASP A 1 401 ? 22.818 -19.282 -0.320 1.00 71.88 401 ASP A C 1
ATOM 3131 O O . ASP A 1 401 ? 23.761 -19.855 -0.867 1.00 71.88 401 ASP A O 1
ATOM 3135 N N . GLY A 1 402 ? 21.702 -19.941 0.006 1.00 60.41 402 GLY A N 1
ATOM 3136 C CA . GLY A 1 402 ? 21.476 -21.360 -0.288 1.00 60.41 402 GLY A CA 1
ATOM 3137 C C . GLY A 1 402 ? 22.366 -22.360 0.471 1.00 60.41 402 GLY A C 1
ATOM 3138 O O . GLY A 1 402 ? 22.181 -23.568 0.282 1.00 60.41 402 GLY A O 1
ATOM 3139 N N . MET A 1 403 ? 23.275 -21.884 1.335 1.00 69.25 403 MET A N 1
ATOM 3140 C CA . MET A 1 403 ? 24.262 -22.695 2.073 1.00 69.25 403 MET A CA 1
ATOM 3141 C C . MET A 1 403 ? 23.748 -23.286 3.381 1.00 69.25 403 MET A C 1
ATOM 3143 O O . MET A 1 403 ? 24.390 -24.149 3.972 1.00 69.25 403 MET A O 1
ATOM 3147 N N . LEU A 1 404 ? 22.577 -22.834 3.813 1.00 64.81 404 LEU A N 1
ATOM 3148 C CA . LEU A 1 404 ? 21.969 -23.197 5.080 1.00 64.81 404 LEU A CA 1
ATOM 3149 C C . LEU A 1 404 ? 22.857 -22.919 6.322 1.00 64.81 404 LEU A C 1
ATOM 3151 O O . LEU A 1 404 ? 22.861 -23.704 7.267 1.00 64.81 404 LEU A O 1
ATOM 3155 N N . ALA A 1 405 ? 23.622 -21.822 6.304 1.00 78.25 405 ALA A N 1
ATOM 3156 C CA . ALA A 1 405 ? 24.625 -21.493 7.325 1.00 78.25 405 ALA A CA 1
ATOM 3157 C C . ALA A 1 405 ? 24.221 -20.354 8.287 1.00 78.25 405 ALA A C 1
ATOM 3159 O O . ALA A 1 405 ? 25.025 -19.971 9.135 1.00 78.25 405 ALA A O 1
ATOM 3160 N N . GLY A 1 406 ? 23.000 -19.823 8.163 1.00 83.69 406 GLY A N 1
ATOM 3161 C CA . GLY A 1 406 ? 22.559 -18.609 8.851 1.00 83.69 406 GLY A CA 1
ATOM 3162 C C . GLY A 1 406 ? 22.878 -17.330 8.053 1.00 83.69 406 GLY A C 1
ATOM 3163 O O . GLY A 1 406 ? 23.775 -17.340 7.203 1.00 83.69 406 GLY A O 1
ATOM 3164 N N . PRO A 1 407 ? 22.137 -16.230 8.278 1.00 89.44 407 PRO A N 1
ATOM 3165 C CA . PRO A 1 407 ? 22.378 -14.947 7.623 1.00 89.44 407 PRO A CA 1
ATOM 3166 C C . PRO A 1 407 ? 23.611 -14.240 8.208 1.00 89.44 407 PRO A C 1
ATOM 3168 O O . PRO A 1 407 ? 23.921 -14.360 9.395 1.00 89.44 407 PRO A O 1
ATOM 3171 N N . ASN A 1 408 ? 24.286 -13.420 7.401 1.00 91.19 408 ASN A N 1
ATOM 3172 C CA . ASN A 1 408 ? 25.389 -12.580 7.873 1.00 91.19 408 ASN A CA 1
ATOM 3173 C C . ASN A 1 408 ? 24.876 -11.344 8.634 1.00 91.19 408 ASN A C 1
ATOM 3175 O O . ASN A 1 408 ? 24.770 -10.242 8.095 1.00 91.19 408 ASN A O 1
ATOM 3179 N N . LEU A 1 409 ? 24.563 -11.526 9.917 1.00 90.56 409 LEU A N 1
ATOM 3180 C CA . LEU A 1 409 ? 23.990 -10.481 10.774 1.00 90.56 409 LEU A CA 1
ATOM 3181 C C . LEU A 1 409 ? 24.859 -9.224 10.884 1.00 90.56 409 LEU A C 1
ATOM 3183 O O . LEU A 1 409 ? 24.325 -8.124 11.009 1.00 90.56 409 LEU A O 1
ATOM 3187 N N . ALA A 1 410 ? 26.187 -9.372 10.846 1.00 91.12 410 ALA A N 1
ATOM 3188 C CA . ALA A 1 410 ? 27.100 -8.238 10.936 1.00 91.12 410 ALA A CA 1
ATOM 3189 C C . ALA A 1 410 ? 26.961 -7.329 9.708 1.00 91.12 410 ALA A C 1
ATOM 3191 O O . ALA A 1 410 ? 26.753 -6.125 9.870 1.00 91.12 410 ALA A O 1
ATOM 3192 N N . ALA A 1 411 ? 26.990 -7.915 8.506 1.00 92.12 411 ALA A N 1
ATOM 3193 C CA . ALA A 1 411 ? 26.807 -7.182 7.256 1.00 92.12 411 ALA A CA 1
ATOM 3194 C C . ALA A 1 411 ? 25.394 -6.587 7.140 1.00 92.12 411 ALA A C 1
ATOM 3196 O O . ALA A 1 411 ? 25.241 -5.429 6.761 1.00 92.12 411 ALA A O 1
ATOM 3197 N N . MET A 1 412 ? 24.362 -7.338 7.544 1.00 92.94 412 MET A N 1
ATOM 3198 C CA . MET A 1 412 ? 22.978 -6.846 7.579 1.00 92.94 412 MET A CA 1
ATOM 3199 C C . MET A 1 412 ? 22.850 -5.633 8.515 1.00 92.94 412 MET A C 1
ATOM 3201 O O . MET A 1 412 ? 22.349 -4.581 8.122 1.00 92.94 412 MET A O 1
ATOM 3205 N N . SER A 1 413 ? 23.370 -5.735 9.740 1.00 91.62 413 SER A N 1
ATOM 3206 C CA . SER A 1 413 ? 23.365 -4.632 10.708 1.00 91.62 413 SER A CA 1
ATOM 3207 C C . SER A 1 413 ? 24.138 -3.408 10.216 1.00 91.62 413 SER A C 1
ATOM 3209 O O . SER A 1 413 ? 23.730 -2.281 10.491 1.00 91.62 413 SER A O 1
ATOM 3211 N N . GLU A 1 414 ? 25.254 -3.609 9.517 1.00 94.56 414 GLU A N 1
ATOM 3212 C CA . GLU A 1 414 ? 26.012 -2.522 8.900 1.00 94.56 414 GLU A CA 1
ATOM 3213 C C . GLU A 1 414 ? 25.201 -1.827 7.800 1.00 94.56 414 GLU A C 1
ATOM 3215 O O . GLU A 1 414 ? 25.082 -0.603 7.825 1.00 94.56 414 GLU A O 1
ATOM 3220 N N . MET A 1 415 ? 24.587 -2.598 6.896 1.00 95.00 415 MET A N 1
ATOM 3221 C CA . MET A 1 415 ? 23.756 -2.079 5.809 1.00 95.00 415 MET A CA 1
ATOM 3222 C C . MET A 1 415 ? 22.586 -1.242 6.336 1.00 95.00 415 MET A C 1
ATOM 3224 O O . MET A 1 415 ? 22.425 -0.092 5.940 1.00 95.00 415 MET A O 1
ATOM 3228 N N . GLN A 1 416 ? 21.811 -1.770 7.285 1.00 92.00 416 GLN A N 1
ATOM 3229 C CA . GLN A 1 416 ? 20.660 -1.054 7.846 1.00 92.00 416 GLN A CA 1
ATOM 3230 C C . GLN A 1 416 ? 21.048 0.190 8.649 1.00 92.00 416 GLN A C 1
ATOM 3232 O O . GLN A 1 416 ? 20.276 1.138 8.709 1.00 92.00 416 GLN A O 1
ATOM 3237 N N . ARG A 1 417 ? 22.234 0.227 9.268 1.00 92.56 417 ARG A N 1
ATOM 3238 C CA . ARG A 1 417 ? 22.727 1.442 9.942 1.00 92.56 417 ARG A CA 1
ATOM 3239 C C . ARG A 1 417 ? 23.221 2.508 8.968 1.00 92.56 417 ARG A C 1
ATOM 3241 O O . ARG A 1 417 ? 23.389 3.655 9.372 1.00 92.56 417 ARG A O 1
ATOM 3248 N N . ALA A 1 418 ? 23.520 2.131 7.730 1.00 94.38 418 ALA A N 1
ATOM 3249 C CA . ALA A 1 418 ? 24.071 3.039 6.740 1.00 94.38 418 ALA A CA 1
ATOM 3250 C C . ALA A 1 418 ? 23.009 3.860 6.001 1.00 94.38 418 ALA A C 1
ATOM 3252 O O . ALA A 1 418 ? 23.372 4.862 5.385 1.00 94.38 418 ALA A O 1
ATOM 3253 N N . VAL A 1 419 ? 21.741 3.437 6.030 1.00 92.44 419 VAL A N 1
ATOM 3254 C CA . VAL A 1 419 ? 20.657 4.044 5.253 1.00 92.44 419 VAL A CA 1
ATOM 3255 C C . VAL A 1 419 ? 19.348 4.096 6.041 1.00 92.44 419 VAL A C 1
ATOM 3257 O O . VAL A 1 419 ? 19.069 3.213 6.846 1.00 92.44 419 VAL A O 1
ATOM 3260 N N . ASP A 1 420 ? 18.524 5.103 5.752 1.00 88.00 420 ASP A N 1
ATOM 3261 C CA . ASP A 1 420 ? 17.190 5.261 6.355 1.00 88.00 420 ASP A CA 1
ATOM 3262 C C . ASP A 1 420 ? 16.074 4.584 5.536 1.00 88.00 420 ASP A C 1
ATOM 3264 O O . ASP A 1 420 ? 14.929 4.499 5.979 1.00 88.00 420 ASP A O 1
ATOM 3268 N N . VAL A 1 421 ? 16.388 4.107 4.325 1.00 89.75 421 VAL A N 1
ATOM 3269 C CA . VAL A 1 421 ? 15.435 3.367 3.485 1.00 89.75 421 VAL A CA 1
ATOM 3270 C C . VAL A 1 421 ? 15.227 1.941 4.016 1.00 89.75 421 VAL A C 1
ATOM 3272 O O . VAL A 1 421 ? 16.149 1.373 4.607 1.00 89.75 421 VAL A O 1
ATOM 3275 N N . PRO A 1 422 ? 14.057 1.321 3.773 1.00 93.19 422 PRO A N 1
ATOM 3276 C CA . PRO A 1 422 ? 13.794 -0.057 4.186 1.00 93.19 422 PRO A CA 1
ATOM 3277 C C . PRO A 1 422 ? 14.840 -1.042 3.647 1.00 93.19 422 PRO A C 1
ATOM 3279 O O . PRO A 1 422 ? 15.089 -1.062 2.438 1.00 93.19 422 PRO A O 1
ATOM 3282 N N . VAL A 1 423 ? 15.421 -1.886 4.508 1.00 95.69 423 VAL A N 1
ATOM 3283 C CA . VAL A 1 423 ? 16.336 -2.966 4.095 1.00 95.69 423 VAL A CA 1
ATOM 3284 C C . VAL A 1 423 ? 15.681 -4.328 4.306 1.00 95.69 423 VAL A C 1
ATOM 3286 O O . VAL A 1 423 ? 15.162 -4.635 5.380 1.00 95.69 423 VAL A O 1
ATOM 3289 N N . ILE A 1 424 ? 15.723 -5.156 3.263 1.00 96.88 424 ILE A N 1
ATOM 3290 C CA . ILE A 1 424 ? 15.253 -6.540 3.264 1.00 96.88 424 ILE A CA 1
ATOM 3291 C C . ILE A 1 424 ? 16.474 -7.459 3.202 1.00 96.88 424 ILE A C 1
ATOM 3293 O O . ILE A 1 424 ? 17.242 -7.432 2.235 1.00 96.88 424 ILE A O 1
ATOM 3297 N N . ALA A 1 425 ? 16.634 -8.296 4.225 1.00 95.25 425 ALA A N 1
ATOM 3298 C CA . ALA A 1 425 ? 17.710 -9.272 4.303 1.00 95.25 425 ALA A CA 1
ATOM 3299 C C . ALA A 1 425 ? 17.476 -10.436 3.330 1.00 95.25 425 ALA A C 1
ATOM 3301 O O . ALA A 1 425 ? 16.408 -11.048 3.325 1.00 95.25 425 ALA A O 1
ATOM 3302 N N . SER A 1 426 ? 18.486 -10.783 2.539 1.00 92.19 426 SER A N 1
ATOM 3303 C CA . SER A 1 426 ? 18.481 -11.943 1.648 1.00 92.19 426 SER A CA 1
ATOM 3304 C C . SER A 1 426 ? 19.762 -12.762 1.824 1.00 92.19 426 SER A C 1
ATOM 3306 O O . SER A 1 426 ? 20.842 -12.221 2.063 1.00 92.19 426 SER A O 1
ATOM 3308 N N . GLY A 1 427 ? 19.642 -14.083 1.701 1.00 83.56 427 GLY A N 1
ATOM 3309 C CA . GLY A 1 427 ? 20.747 -15.025 1.884 1.00 83.56 427 GLY A CA 1
ATOM 3310 C C . GLY A 1 427 ? 20.843 -15.597 3.302 1.00 83.56 427 GLY A C 1
ATOM 3311 O O . GLY A 1 427 ? 20.834 -14.885 4.303 1.00 83.56 427 GLY A O 1
ATOM 3312 N N . GLY A 1 428 ? 20.921 -16.926 3.390 1.00 82.94 428 GLY A N 1
ATOM 3313 C CA . GLY A 1 428 ? 21.339 -17.628 4.607 1.00 82.94 428 GLY A CA 1
ATOM 3314 C C . GLY A 1 428 ? 20.274 -17.921 5.669 1.00 82.94 428 GLY A C 1
ATOM 3315 O O . GLY A 1 428 ? 20.579 -18.680 6.581 1.00 82.94 428 GLY A O 1
ATOM 3316 N N . VAL A 1 429 ? 19.036 -17.421 5.574 1.00 90.12 429 VAL A N 1
ATOM 3317 C CA . VAL A 1 429 ? 17.993 -17.705 6.587 1.00 90.12 429 VAL A CA 1
ATOM 3318 C C . VAL A 1 429 ? 17.600 -19.188 6.595 1.00 90.12 429 VAL A C 1
ATOM 3320 O O . VAL A 1 429 ? 17.162 -19.739 5.581 1.00 90.12 429 VAL A O 1
ATOM 3323 N N . THR A 1 430 ? 17.726 -19.832 7.757 1.00 89.19 430 THR A N 1
ATOM 3324 C CA . THR A 1 430 ? 17.518 -21.278 7.939 1.00 89.19 430 THR A CA 1
ATOM 3325 C C . THR A 1 430 ? 16.703 -21.690 9.144 1.00 89.19 430 THR A C 1
ATOM 3327 O O . THR A 1 430 ? 16.006 -22.705 9.080 1.00 89.19 430 THR A O 1
ATOM 3330 N N . THR A 1 431 ? 16.809 -20.949 10.242 1.00 93.06 431 THR A N 1
ATOM 3331 C CA . THR A 1 431 ? 16.211 -21.303 11.528 1.00 93.06 431 THR A CA 1
ATOM 3332 C C . THR A 1 431 ? 15.332 -20.179 12.059 1.00 93.06 431 THR A C 1
ATOM 3334 O O . THR A 1 431 ? 15.449 -19.025 11.655 1.00 93.06 431 THR A O 1
ATOM 3337 N N . LEU A 1 432 ? 14.414 -20.519 12.968 1.00 93.25 432 LEU A N 1
ATOM 3338 C CA . LEU A 1 432 ? 13.568 -19.521 13.625 1.00 93.25 432 LEU A CA 1
ATOM 3339 C C . LEU A 1 432 ? 14.411 -18.550 14.463 1.00 93.25 432 LEU A C 1
ATOM 3341 O O . LEU A 1 432 ? 14.011 -17.407 14.655 1.00 93.25 432 LEU A O 1
ATOM 3345 N N . GLU A 1 433 ? 15.576 -18.994 14.939 1.00 92.88 433 GLU A N 1
ATOM 3346 C CA . GLU A 1 433 ? 16.523 -18.140 15.651 1.00 92.88 433 GLU A CA 1
ATOM 3347 C C . GLU A 1 433 ? 17.129 -17.081 14.725 1.00 92.88 433 GLU A C 1
ATOM 3349 O O . GLU A 1 433 ? 17.207 -15.922 15.116 1.00 92.88 433 GLU A O 1
ATOM 3354 N N . ASP A 1 434 ? 17.438 -17.429 13.471 1.00 93.56 434 ASP A N 1
ATOM 3355 C CA . ASP A 1 434 ? 17.917 -16.461 12.474 1.00 93.56 434 ASP A CA 1
ATOM 3356 C C . ASP A 1 434 ? 16.906 -15.319 12.283 1.00 93.56 434 ASP A C 1
ATOM 3358 O O . ASP A 1 434 ? 17.284 -14.155 12.178 1.00 93.56 434 ASP A O 1
ATOM 3362 N N . ILE A 1 435 ? 15.607 -15.641 12.275 1.00 93.25 435 ILE A N 1
ATOM 3363 C CA . ILE A 1 435 ? 14.521 -14.656 12.156 1.00 93.25 435 ILE A CA 1
ATOM 3364 C C . ILE A 1 435 ? 14.477 -13.754 13.392 1.00 93.25 435 ILE A C 1
ATOM 3366 O O . ILE A 1 435 ? 14.350 -12.543 13.245 1.00 93.25 435 ILE A O 1
ATOM 3370 N N . LYS A 1 436 ? 14.625 -14.308 14.603 1.00 90.75 436 LYS A N 1
ATOM 3371 C CA . LYS A 1 436 ? 14.701 -13.500 15.835 1.00 90.75 436 LYS A CA 1
ATOM 3372 C C . LYS A 1 436 ? 15.900 -12.561 15.820 1.00 90.75 436 LYS A C 1
ATOM 3374 O O . LYS A 1 436 ? 15.774 -11.396 16.180 1.00 90.75 436 LYS A O 1
ATOM 3379 N N . GLN A 1 437 ? 17.054 -13.062 15.391 1.00 91.62 437 GLN A N 1
ATOM 3380 C CA . GLN A 1 437 ? 18.284 -12.283 15.317 1.00 91.62 437 GLN A CA 1
ATOM 3381 C C . GLN A 1 437 ? 18.192 -11.173 14.269 1.00 91.62 437 GLN A C 1
ATOM 3383 O O . GLN A 1 437 ? 18.634 -10.056 14.530 1.00 91.62 437 GLN A O 1
ATOM 3388 N N . LEU A 1 438 ? 17.581 -11.451 13.114 1.00 91.31 438 LEU A N 1
ATOM 3389 C CA . LEU A 1 438 ? 17.304 -10.437 12.100 1.00 91.31 438 LEU A CA 1
ATOM 3390 C C . LEU A 1 438 ? 16.284 -9.407 12.581 1.00 91.31 438 LEU A C 1
ATOM 3392 O O . LEU A 1 438 ? 16.493 -8.233 12.320 1.00 91.31 438 LEU A O 1
ATOM 3396 N N . ALA A 1 439 ? 15.247 -9.814 13.316 1.00 87.69 439 ALA A N 1
ATOM 3397 C CA . ALA A 1 439 ? 14.250 -8.901 13.877 1.00 87.69 439 ALA A CA 1
ATOM 3398 C C . ALA A 1 439 ? 14.802 -8.016 15.011 1.00 87.69 439 ALA A C 1
ATOM 3400 O O . ALA A 1 439 ? 14.270 -6.941 15.269 1.00 87.69 439 ALA A O 1
ATOM 3401 N N . ALA A 1 440 ? 15.880 -8.443 15.679 1.00 85.94 440 ALA A N 1
ATOM 3402 C CA . ALA A 1 440 ? 16.616 -7.607 16.631 1.00 85.94 440 ALA A CA 1
ATOM 3403 C C . ALA A 1 440 ? 17.440 -6.502 15.938 1.00 85.94 440 ALA A C 1
ATOM 3405 O O . ALA A 1 440 ? 17.881 -5.548 16.582 1.00 85.94 440 ALA A O 1
ATOM 3406 N N . VAL A 1 441 ? 17.656 -6.624 14.627 1.00 83.19 441 VAL A N 1
ATOM 3407 C CA . VAL A 1 441 ? 18.103 -5.532 13.762 1.00 83.19 441 VAL A CA 1
ATOM 3408 C C . VAL A 1 441 ? 16.837 -4.867 13.197 1.00 83.19 441 VAL A C 1
ATOM 3410 O O . VAL A 1 441 ? 15.885 -5.578 12.896 1.00 83.19 441 VAL A O 1
ATOM 3413 N N . PRO A 1 442 ? 16.760 -3.532 13.041 1.00 79.44 442 PRO A N 1
ATOM 3414 C CA . PRO A 1 442 ? 15.554 -2.863 12.533 1.00 79.44 442 PRO A CA 1
ATOM 3415 C C . PRO A 1 442 ? 15.355 -3.070 11.016 1.00 79.44 442 PRO A C 1
ATOM 3417 O O . PRO A 1 442 ? 15.280 -2.110 10.258 1.00 79.44 442 PRO A O 1
ATOM 3420 N N . MET A 1 443 ? 15.318 -4.328 10.576 1.00 86.69 443 MET A N 1
ATOM 3421 C CA . MET A 1 443 ? 15.084 -4.770 9.203 1.00 86.69 443 MET A CA 1
ATOM 3422 C C . MET A 1 443 ? 13.604 -4.654 8.843 1.00 86.69 443 MET A C 1
ATOM 3424 O O . MET A 1 443 ? 12.733 -5.005 9.641 1.00 86.69 443 MET A O 1
ATOM 3428 N N . ASP A 1 444 ? 13.318 -4.256 7.605 1.00 89.81 444 ASP A N 1
ATOM 3429 C CA . ASP A 1 444 ? 11.948 -4.210 7.071 1.00 89.81 444 ASP A CA 1
ATOM 3430 C C . ASP A 1 444 ? 11.435 -5.609 6.711 1.00 89.81 444 ASP A C 1
ATOM 3432 O O . ASP A 1 444 ? 10.241 -5.898 6.775 1.00 89.81 444 ASP A O 1
ATOM 3436 N N . GLY A 1 445 ? 12.341 -6.525 6.369 1.00 93.62 445 GLY A N 1
ATOM 3437 C CA . GLY A 1 445 ? 11.965 -7.899 6.088 1.00 93.62 445 GLY A CA 1
ATOM 3438 C C . GLY A 1 445 ? 13.133 -8.846 5.891 1.00 93.62 445 GLY A C 1
ATOM 3439 O O . GLY A 1 445 ? 14.295 -8.445 5.860 1.00 93.62 445 GLY A O 1
ATOM 3440 N N . CYS A 1 446 ? 12.810 -10.121 5.701 1.00 95.50 446 CYS A N 1
ATOM 3441 C CA . CYS A 1 446 ? 13.764 -11.117 5.237 1.00 95.50 446 CYS A CA 1
ATOM 3442 C C . CYS A 1 446 ? 13.155 -12.040 4.177 1.00 95.50 446 CYS A C 1
ATOM 3444 O O . CYS A 1 446 ? 11.976 -12.405 4.232 1.00 95.50 446 CYS A O 1
ATOM 3446 N N . ILE A 1 447 ? 13.971 -12.404 3.191 1.00 96.38 447 ILE A N 1
ATOM 3447 C CA . ILE A 1 447 ? 13.627 -13.337 2.123 1.00 96.38 447 ILE A CA 1
ATOM 3448 C C . ILE A 1 447 ? 14.024 -14.746 2.551 1.00 96.38 447 ILE A C 1
ATOM 3450 O O . ILE A 1 447 ? 15.168 -14.996 2.936 1.00 96.38 447 ILE A O 1
ATOM 3454 N N . ILE A 1 448 ? 13.080 -15.684 2.458 1.00 94.62 448 ILE A N 1
ATOM 3455 C CA . ILE A 1 448 ? 13.305 -17.089 2.803 1.00 94.62 448 ILE A CA 1
ATOM 3456 C C . ILE A 1 448 ? 12.971 -17.957 1.593 1.00 94.62 448 ILE A C 1
ATOM 3458 O O . ILE A 1 448 ? 11.820 -18.065 1.180 1.00 94.62 448 ILE A O 1
ATOM 3462 N N . GLY A 1 449 ? 13.996 -18.585 1.022 1.00 90.56 449 GLY A N 1
ATOM 3463 C CA . GLY A 1 449 ? 13.850 -19.541 -0.074 1.00 90.56 449 GLY A CA 1
ATOM 3464 C C . GLY A 1 449 ? 13.938 -20.977 0.425 1.00 90.56 449 GLY A C 1
ATOM 3465 O O . GLY A 1 449 ? 13.012 -21.513 1.032 1.00 90.56 449 GLY A O 1
ATOM 3466 N N . ARG A 1 450 ? 15.090 -21.607 0.173 1.00 88.25 450 ARG A N 1
ATOM 3467 C CA . ARG A 1 450 ? 15.335 -23.049 0.341 1.00 88.25 450 ARG A CA 1
ATOM 3468 C C . ARG A 1 450 ? 14.847 -23.655 1.665 1.00 88.25 450 ARG A C 1
ATOM 3470 O O . ARG A 1 450 ? 14.325 -24.762 1.647 1.00 88.25 450 ARG A O 1
ATOM 3477 N N . ALA A 1 451 ? 14.990 -22.959 2.793 1.00 90.94 451 ALA A N 1
ATOM 3478 C CA . ALA A 1 451 ? 14.596 -23.490 4.102 1.00 90.94 451 ALA A CA 1
ATOM 3479 C C . ALA A 1 451 ? 13.096 -23.843 4.198 1.00 90.94 451 ALA A C 1
ATOM 3481 O O . ALA A 1 451 ? 12.752 -24.831 4.854 1.00 90.94 451 ALA A O 1
ATOM 3482 N N . LEU A 1 452 ? 12.226 -23.090 3.509 1.00 92.56 452 LEU A N 1
ATOM 3483 C CA . LEU A 1 452 ? 10.789 -23.384 3.430 1.00 92.56 452 LEU A CA 1
ATOM 3484 C C . LEU A 1 452 ? 10.519 -24.612 2.552 1.00 92.56 452 LEU A C 1
ATOM 3486 O O . LEU A 1 452 ? 9.743 -25.489 2.924 1.00 92.56 452 LEU A O 1
ATOM 3490 N N . TYR A 1 453 ? 11.198 -24.712 1.408 1.00 88.81 453 TYR A N 1
ATOM 3491 C CA . TYR A 1 453 ? 11.035 -25.834 0.481 1.00 88.81 453 TYR A CA 1
ATOM 3492 C C . TYR A 1 453 ? 11.551 -27.162 1.050 1.00 88.81 453 TYR A C 1
ATOM 3494 O O . TYR A 1 453 ? 10.900 -28.195 0.900 1.00 88.81 453 TYR A O 1
ATOM 3502 N N . ASP A 1 454 ? 12.675 -27.126 1.770 1.00 88.62 454 ASP A N 1
ATOM 3503 C CA . ASP A 1 454 ? 13.271 -28.293 2.429 1.00 88.62 454 ASP A CA 1
ATOM 3504 C C . ASP A 1 454 ? 12.539 -28.667 3.742 1.00 88.62 454 ASP A C 1
ATOM 3506 O O . ASP A 1 454 ? 12.995 -29.551 4.473 1.00 88.62 454 ASP A O 1
ATOM 3510 N N . ASN A 1 455 ? 11.418 -27.997 4.063 1.00 86.75 455 ASN A N 1
ATOM 3511 C CA . ASN A 1 455 ? 10.636 -28.142 5.300 1.00 86.75 455 ASN A CA 1
ATOM 3512 C C . ASN A 1 455 ? 11.497 -28.071 6.577 1.00 86.75 455 ASN A C 1
ATOM 3514 O O . ASN A 1 455 ? 11.199 -28.719 7.582 1.00 86.75 455 ASN A O 1
ATOM 3518 N N . LYS A 1 456 ? 12.585 -27.290 6.549 1.00 88.19 456 LYS A N 1
ATOM 3519 C CA . LYS A 1 456 ? 13.424 -27.029 7.732 1.00 88.19 456 LYS A CA 1
ATOM 3520 C C . LYS A 1 456 ? 12.711 -26.130 8.737 1.00 88.19 456 LYS A C 1
ATOM 3522 O O . LYS A 1 456 ? 13.031 -26.161 9.920 1.00 88.19 456 LYS A O 1
ATOM 3527 N N . MET A 1 457 ? 11.743 -25.364 8.250 1.00 92.19 457 MET A N 1
ATOM 3528 C CA . MET A 1 457 ? 10.889 -24.470 9.010 1.00 92.19 457 MET A CA 1
ATOM 3529 C C . MET A 1 457 ? 9.545 -24.348 8.297 1.00 92.19 457 MET A C 1
ATOM 3531 O O . MET A 1 457 ? 9.499 -24.367 7.065 1.00 92.19 457 MET A O 1
ATOM 3535 N N . LYS A 1 458 ? 8.458 -24.191 9.057 1.00 93.19 458 LYS A N 1
ATOM 3536 C CA . LYS A 1 458 ? 7.156 -23.835 8.485 1.00 93.19 458 LYS A CA 1
ATOM 3537 C C . LYS A 1 458 ? 7.025 -22.326 8.350 1.00 93.19 458 LYS A C 1
ATOM 3539 O O . LYS A 1 458 ? 7.383 -21.589 9.271 1.00 93.19 458 LYS A O 1
ATOM 3544 N N . LEU A 1 459 ? 6.418 -21.864 7.261 1.00 94.50 459 LEU A N 1
ATOM 3545 C CA . LEU A 1 459 ? 6.185 -20.436 7.061 1.00 94.50 459 LEU A CA 1
ATOM 3546 C C . LEU A 1 459 ? 5.324 -19.831 8.180 1.00 94.50 459 LEU A C 1
ATOM 3548 O O . LEU A 1 459 ? 5.625 -18.752 8.682 1.00 94.50 459 LEU A O 1
ATOM 3552 N N . SER A 1 460 ? 4.306 -20.556 8.646 1.00 92.94 460 SER A N 1
ATOM 3553 C CA . SER A 1 460 ? 3.454 -20.114 9.755 1.00 92.94 460 SER A CA 1
ATOM 3554 C C . SER A 1 460 ? 4.236 -19.840 11.049 1.00 92.94 460 SER A C 1
ATOM 3556 O O . SER A 1 460 ? 3.895 -18.921 11.793 1.00 92.94 460 SER A O 1
ATOM 3558 N N . GLU A 1 461 ? 5.286 -20.624 11.319 1.00 93.19 461 GLU A N 1
ATOM 3559 C CA . GLU A 1 461 ? 6.166 -20.452 12.484 1.00 93.19 461 GLU A CA 1
ATOM 3560 C C . GLU A 1 461 ? 7.092 -19.245 12.287 1.00 93.19 461 GLU A C 1
ATOM 3562 O O . GLU A 1 461 ? 7.218 -18.420 13.190 1.00 93.19 461 GLU A O 1
ATOM 3567 N N . ALA A 1 462 ? 7.657 -19.086 11.084 1.00 94.38 462 ALA A N 1
ATOM 3568 C CA . ALA A 1 462 ? 8.449 -17.915 10.700 1.00 94.38 462 ALA A CA 1
ATOM 3569 C C . ALA A 1 462 ? 7.669 -16.606 10.915 1.00 94.38 462 ALA A C 1
ATOM 3571 O O . ALA A 1 462 ? 8.154 -15.668 11.549 1.00 94.38 462 ALA A O 1
ATOM 3572 N N . LEU A 1 463 ? 6.421 -16.575 10.436 1.00 92.62 463 LEU A N 1
ATOM 3573 C CA . LEU A 1 463 ? 5.505 -15.443 10.566 1.00 92.62 463 LEU A CA 1
ATOM 3574 C C . LEU A 1 463 ? 5.101 -15.170 12.018 1.00 92.62 463 LEU A C 1
ATOM 3576 O O . LEU A 1 463 ? 4.834 -14.025 12.377 1.00 92.62 463 LEU A O 1
ATOM 3580 N N . ALA A 1 464 ? 4.980 -16.202 12.856 1.00 89.31 464 ALA A N 1
ATOM 3581 C CA . ALA A 1 464 ? 4.703 -16.021 14.280 1.00 89.31 464 ALA A CA 1
ATOM 3582 C C . ALA A 1 464 ? 5.897 -15.365 14.986 1.00 89.31 464 ALA A C 1
ATOM 3584 O O . ALA A 1 464 ? 5.722 -14.350 15.652 1.00 89.31 464 ALA A O 1
ATOM 3585 N N . VAL A 1 465 ? 7.108 -15.874 14.747 1.00 91.19 465 VAL A N 1
ATOM 3586 C CA . VAL A 1 465 ? 8.342 -15.338 15.336 1.00 91.19 465 VAL A CA 1
ATOM 3587 C C . VAL A 1 465 ? 8.591 -13.887 14.924 1.00 91.19 465 VAL A C 1
ATOM 3589 O O . VAL A 1 465 ? 8.902 -13.059 15.776 1.00 91.19 465 VAL A O 1
ATOM 3592 N N . ALA A 1 466 ? 8.399 -13.552 13.646 1.00 87.75 466 ALA A N 1
ATOM 3593 C CA . ALA A 1 466 ? 8.550 -12.177 13.170 1.00 87.75 466 ALA A CA 1
ATOM 3594 C C . ALA A 1 466 ? 7.539 -11.206 13.814 1.00 87.75 466 ALA A C 1
ATOM 3596 O O . ALA A 1 466 ? 7.871 -10.055 14.089 1.00 87.75 466 ALA A O 1
ATOM 3597 N N . ARG A 1 467 ? 6.315 -11.674 14.108 1.00 82.88 467 ARG A N 1
ATOM 3598 C CA . ARG A 1 467 ? 5.297 -10.890 14.830 1.00 82.88 467 ARG A CA 1
ATOM 3599 C C . ARG A 1 467 ? 5.620 -10.730 16.314 1.00 82.88 467 ARG A C 1
ATOM 3601 O O . ARG A 1 467 ? 5.401 -9.655 16.858 1.00 82.88 467 ARG A O 1
ATOM 3608 N N . GLU A 1 468 ? 6.118 -11.779 16.965 1.00 78.75 468 GLU A N 1
ATOM 3609 C CA . GLU A 1 468 ? 6.505 -11.742 18.381 1.00 78.75 468 GLU A CA 1
ATOM 3610 C C . GLU A 1 468 ? 7.673 -10.788 18.626 1.00 78.75 468 GLU A C 1
ATOM 3612 O O . GLU A 1 468 ? 7.614 -10.002 19.566 1.00 78.75 468 GLU A O 1
ATOM 3617 N N . ALA A 1 469 ? 8.685 -10.806 17.756 1.00 71.25 469 ALA A N 1
ATOM 3618 C CA . ALA A 1 469 ? 9.832 -9.908 17.858 1.00 71.25 469 ALA A CA 1
ATOM 3619 C C . ALA A 1 469 ? 9.456 -8.428 17.674 1.00 71.25 469 ALA A C 1
ATOM 3621 O O . ALA A 1 469 ? 10.125 -7.557 18.211 1.00 71.25 469 ALA A O 1
ATOM 3622 N N . ALA A 1 470 ? 8.362 -8.138 16.963 1.00 58.31 470 ALA A N 1
ATOM 3623 C CA . ALA A 1 470 ? 7.813 -6.790 16.901 1.00 58.31 470 ALA A CA 1
ATOM 3624 C C . ALA A 1 470 ? 7.075 -6.401 18.194 1.00 58.31 470 ALA A C 1
ATOM 3626 O O . ALA A 1 470 ? 6.932 -5.227 18.485 1.00 58.31 470 ALA A O 1
ATOM 3627 N N . ALA A 1 471 ? 6.567 -7.346 18.984 1.00 48.62 471 ALA A N 1
ATOM 3628 C CA . ALA A 1 471 ? 5.832 -7.035 20.214 1.00 48.62 471 ALA A CA 1
ATOM 3629 C C . ALA A 1 471 ? 6.734 -6.849 21.453 1.00 48.62 471 ALA A C 1
ATOM 3631 O O . ALA A 1 471 ? 6.244 -6.375 22.482 1.00 48.62 471 ALA A O 1
ATOM 3632 N N . SER A 1 472 ? 8.004 -7.258 21.363 1.00 45.78 472 SER A N 1
ATOM 3633 C CA . SER A 1 472 ? 9.045 -7.169 22.400 1.00 45.78 472 SER A CA 1
ATOM 3634 C C . SER A 1 472 ? 9.928 -5.946 22.224 1.00 45.78 472 SER A C 1
ATOM 3636 O O . SER A 1 472 ? 10.278 -5.335 23.259 1.00 45.78 472 SER A O 1
#

InterPro domains:
  IPR006062 Histidine biosynthesis protein [PF00977] (233-457)
  IPR006063 HisA, bacterial [TIGR00007] (233-462)
  IPR010139 Imidazole glycerol phosphate synthase, subunit H [MF_00278] (1-193)
  IPR010139 Imidazole glycerol phosphate synthase, subunit H [PTHR42701] (1-192)
  IPR010139 Imidazole glycerol phosphate synthase, subunit H [TIGR01855] (1-192)
  IPR010139 Imidazole glycerol phosphate synthase, subunit H [cd01748] (1-190)
  IPR011060 Ribulose-phosphate binding barrel [SSF51366] (231-463)
  IPR013785 Aldolase-type TIM barrel [G3DSA:3.20.20.70] (233-471)
  IPR017926 Glutamine amidotransferase [PF00117] (28-190)
  IPR023016 HisA/PriA [MF_01014] (232-465)
  IPR023016 HisA/PriA [cd04732] (233-461)
  IPR029062 Class I glutamine amidotransferase-like [G3DSA:3.40.50.880] (1-205)
  IPR029062 Class I glutamine amidotransferase-like [SSF52317] (1-191)

Secondary structure (DSSP, 8-state):
---HHHHHHHHHHTT--------HHHHHH-SSEEEEE-S-HHHHHHHHHHTT-HHHHHHHHHTT--EEEEEHHHHTTEEEE-SSS-EE---SEEEEEEE----TTS-SSEEEEEEEEE-S--GGGTTPPTTEEEEEEESEEEEES-GGGEEEEEESSSEEEEEEEETTEEEESS-GGGSHHHHHHHHHHHHTPPPHHHHHHHHHHHHHHTTS------------------PEEEEEEEEETTEEEEEETTEEEEEEEEES-HHHHHHHHHHTT-SEEEEEEHHHHHHSS-S-HHHHHHHHHH--SEEEEESS--SHHHHHHHHHTT-SEEEE-HHHHH-HHHHHHHHHHSTTTEEEEEEEETTEEEETTTTEEEEEEHHHHHHHHTTS--SEEEEEETTTTTTTS---HHHHHHHHHH-SS-EEEES---SHHHHHHHHTTT-SEEEE-HHHHTTSS-HHHHHHHHHHHHH-